Protein AF-0000000078604758 (afdb_homodimer)

Structure (mmCIF, N/CA/C/O backbone):
data_AF-0000000078604758-model_v1
#
loop_
_entity.id
_entity.type
_entity.pdbx_description
1 polymer 'Uncharacterized protein'
#
loop_
_atom_site.group_PDB
_atom_site.id
_atom_site.type_symbol
_atom_site.label_atom_id
_atom_site.label_alt_id
_atom_site.label_comp_id
_atom_site.label_asym_id
_atom_site.label_entity_id
_atom_site.label_seq_id
_atom_site.pdbx_PDB_ins_code
_atom_site.Cartn_x
_atom_site.Cartn_y
_atom_site.Cartn_z
_atom_site.occupancy
_atom_site.B_iso_or_equiv
_atom_site.auth_seq_id
_atom_site.auth_comp_id
_atom_site.auth_asym_id
_atom_site.auth_atom_id
_atom_site.pdbx_PDB_model_num
ATOM 1 N N . MET A 1 1 ? -21.719 -60.531 -68.812 1 20.62 1 MET A N 1
ATOM 2 C CA . MET A 1 1 ? -20.531 -60.344 -69.625 1 20.62 1 MET A CA 1
ATOM 3 C C . MET A 1 1 ? -19.812 -59.031 -69.188 1 20.62 1 MET A C 1
ATOM 5 O O . MET A 1 1 ? -18.688 -58.812 -69.625 1 20.62 1 MET A O 1
ATOM 9 N N . LEU A 1 2 ? -20.656 -58.031 -68.812 1 19.52 2 LEU A N 1
ATOM 10 C CA . LEU A 1 2 ? -20.312 -56.688 -69.188 1 19.52 2 LEU A CA 1
ATOM 11 C C . LEU A 1 2 ? -19.047 -56.219 -68.5 1 19.52 2 LEU A C 1
ATOM 13 O O . LEU A 1 2 ? -18.734 -56.719 -67.375 1 19.52 2 LEU A O 1
ATOM 17 N N . ASN A 1 3 ? -18.531 -54.969 -68.875 1 20.38 3 ASN A N 1
ATOM 18 C CA . ASN A 1 3 ? -17.281 -54.312 -69.188 1 20.38 3 ASN A CA 1
ATOM 19 C C . ASN A 1 3 ? -16.578 -53.75 -67.938 1 20.38 3 ASN A C 1
ATOM 21 O O . ASN A 1 3 ? -17.219 -53.469 -66.938 1 20.38 3 ASN A O 1
ATOM 25 N N . THR A 1 4 ? -15.195 -53.375 -68 1 22.02 4 THR A N 1
ATOM 26 C CA . THR A 1 4 ? -13.812 -53.375 -67.5 1 22.02 4 THR A CA 1
ATOM 27 C C . THR A 1 4 ? -13.5 -52.031 -66.812 1 22.02 4 THR A C 1
ATOM 29 O O . THR A 1 4 ? -12.562 -51.969 -66 1 22.02 4 THR A O 1
ATOM 32 N N . GLY A 1 5 ? -14.148 -50.844 -67.25 1 21.73 5 GLY A N 1
ATOM 33 C CA . GLY A 1 5 ? -13.211 -49.781 -67.5 1 21.73 5 GLY A CA 1
ATOM 34 C C . GLY A 1 5 ? -12.586 -49.188 -66.25 1 21.73 5 GLY A C 1
ATOM 35 O O . GLY A 1 5 ? -13.25 -49.094 -65.188 1 21.73 5 GLY A O 1
ATOM 36 N N . GLN A 1 6 ? -11.211 -48.969 -66.125 1 22.72 6 GLN A N 1
ATOM 37 C CA . GLN A 1 6 ? -10.047 -48.75 -65.25 1 22.72 6 GLN A CA 1
ATOM 38 C C . GLN A 1 6 ? -9.961 -47.281 -64.812 1 22.72 6 GLN A C 1
ATOM 40 O O . GLN A 1 6 ? -9.164 -46.531 -65.375 1 22.72 6 GLN A O 1
ATOM 45 N N . PHE A 1 7 ? -11.047 -46.438 -64.688 1 22.03 7 PHE A N 1
ATOM 46 C CA . PHE A 1 7 ? -10.797 -45 -64.812 1 22.03 7 PHE A CA 1
ATOM 47 C C . PHE A 1 7 ? -9.828 -44.562 -63.688 1 22.03 7 PHE A C 1
ATOM 49 O O . PHE A 1 7 ? -10.062 -44.812 -62.5 1 22.03 7 PHE A O 1
ATOM 56 N N . ALA A 1 8 ? -8.539 -44.25 -64.062 1 23.44 8 ALA A N 1
ATOM 57 C CA . ALA A 1 8 ? -7.27 -43.844 -63.438 1 23.44 8 ALA A CA 1
ATOM 58 C C . ALA A 1 8 ? -7.387 -42.5 -62.75 1 23.44 8 ALA A C 1
ATOM 60 O O . ALA A 1 8 ? -7.746 -41.5 -63.375 1 23.44 8 ALA A O 1
ATOM 61 N N . PRO A 1 9 ? -7.828 -42.438 -61.5 1 22.84 9 PRO A N 1
ATOM 62 C CA . PRO A 1 9 ? -8.148 -41.156 -60.844 1 22.84 9 PRO A CA 1
ATOM 63 C C . PRO A 1 9 ? -6.996 -40.156 -60.906 1 22.84 9 PRO A C 1
ATOM 65 O O . PRO A 1 9 ? -5.836 -40.531 -60.719 1 22.84 9 PRO A O 1
ATOM 68 N N . SER A 1 10 ? -7.078 -39.156 -61.75 1 20.41 10 SER A N 1
ATOM 69 C CA . SER A 1 10 ? -6.211 -38.062 -62.188 1 20.41 10 SER A CA 1
ATOM 70 C C . SER A 1 10 ? -5.566 -37.375 -61 1 20.41 10 SER A C 1
ATOM 72 O O . SER A 1 10 ? -6.172 -37.281 -59.906 1 20.41 10 SER A O 1
ATOM 74 N N . ASP A 1 11 ? -4.25 -36.844 -61.031 1 20.56 11 ASP A N 1
ATOM 75 C CA . ASP A 1 11 ? -2.975 -36.438 -60.469 1 20.56 11 ASP A CA 1
ATOM 76 C C . ASP A 1 11 ? -3.096 -35.062 -59.781 1 20.56 11 ASP A C 1
ATOM 78 O O . ASP A 1 11 ? -2.396 -34.781 -58.812 1 20.56 11 ASP A O 1
ATOM 82 N N . SER A 1 12 ? -3.691 -34.031 -60.438 1 20.44 12 SER A N 1
ATOM 83 C CA . SER A 1 12 ? -2.865 -32.844 -60.688 1 20.44 12 SER A CA 1
ATOM 84 C C . SER A 1 12 ? -2.6 -32.062 -59.406 1 20.44 12 SER A C 1
ATOM 86 O O . SER A 1 12 ? -1.447 -31.781 -59.094 1 20.44 12 SER A O 1
ATOM 88 N N . ILE A 1 13 ? -3.314 -30.781 -59.094 1 21.17 13 ILE A N 1
ATOM 89 C CA . ILE A 1 13 ? -2.832 -29.406 -59.094 1 21.17 13 ILE A CA 1
ATOM 90 C C . ILE A 1 13 ? -2.41 -29.016 -57.688 1 21.17 13 ILE A C 1
ATOM 92 O O . ILE A 1 13 ? -3.223 -29.047 -56.75 1 21.17 13 ILE A O 1
ATOM 96 N N . HIS A 1 14 ? -1.174 -29.094 -57.188 1 21.27 14 HIS A N 1
ATOM 97 C CA . HIS A 1 14 ? -0.396 -28.734 -56.031 1 21.27 14 HIS A CA 1
ATOM 98 C C . HIS A 1 14 ? -0.457 -27.234 -55.75 1 21.27 14 HIS A C 1
ATOM 100 O O . HIS A 1 14 ? 0.362 -26.703 -55.031 1 21.27 14 HIS A O 1
ATOM 106 N N . SER A 1 15 ? -1.381 -26.438 -56.219 1 21.98 15 SER A N 1
ATOM 107 C CA . SER A 1 15 ? -1.036 -25.016 -56.156 1 21.98 15 SER A CA 1
ATOM 108 C C . SER A 1 15 ? -0.683 -24.594 -54.75 1 21.98 15 SER A C 1
ATOM 110 O O . SER A 1 15 ? -1.442 -24.859 -53.812 1 21.98 15 SER A O 1
ATOM 112 N N . ALA A 1 16 ? 0.628 -24.234 -54.438 1 22.5 16 ALA A N 1
ATOM 113 C CA . ALA A 1 16 ? 1.493 -23.734 -53.375 1 22.5 16 ALA A CA 1
ATOM 114 C C . ALA A 1 16 ? 0.979 -22.406 -52.844 1 22.5 16 ALA A C 1
ATOM 116 O O . ALA A 1 16 ? 1.161 -21.359 -53.469 1 22.5 16 ALA A O 1
ATOM 117 N N . LEU A 1 17 ? -0.179 -22.203 -52.406 1 20.8 17 LEU A N 1
ATOM 118 C CA . LEU A 1 17 ? -0.611 -20.906 -51.906 1 20.8 17 LEU A CA 1
ATOM 119 C C . LEU A 1 17 ? 0.345 -20.391 -50.812 1 20.8 17 LEU A C 1
ATOM 121 O O . LEU A 1 17 ? 0.498 -21.031 -49.781 1 20.8 17 LEU A O 1
ATOM 125 N N . ALA A 1 18 ? 1.47 -19.672 -51.188 1 22.53 18 ALA A N 1
ATOM 126 C CA . ALA A 1 18 ? 2.469 -18.891 -50.469 1 22.53 18 ALA A CA 1
ATOM 127 C C . ALA A 1 18 ? 1.807 -17.906 -49.5 1 22.53 18 ALA A C 1
ATOM 129 O O . ALA A 1 18 ? 1.22 -16.906 -49.938 1 22.53 18 ALA A O 1
ATOM 130 N N . ASN A 1 19 ? 1.051 -18.297 -48.594 1 21.8 19 ASN A N 1
ATOM 131 C CA . ASN A 1 19 ? 0.412 -17.406 -47.625 1 21.8 19 ASN A CA 1
ATOM 132 C C . ASN A 1 19 ? 1.424 -16.469 -46.969 1 21.8 19 ASN A C 1
ATOM 134 O O . ASN A 1 19 ? 2.4 -16.922 -46.375 1 21.8 19 ASN A O 1
ATOM 138 N N . ASP A 1 20 ? 1.627 -15.281 -47.5 1 22.91 20 ASP A N 1
ATOM 139 C CA . ASP A 1 20 ? 2.357 -14.102 -47.062 1 22.91 20 ASP A CA 1
ATOM 140 C C . ASP A 1 20 ? 2.037 -13.773 -45.625 1 22.91 20 ASP A C 1
ATOM 142 O O . ASP A 1 20 ? 0.9 -13.43 -45.281 1 22.91 20 ASP A O 1
ATOM 146 N N . GLU A 1 21 ? 2.484 -14.531 -44.75 1 26.08 21 GLU A N 1
ATOM 147 C CA . GLU A 1 21 ? 2.426 -14.258 -43.312 1 26.08 21 GLU A CA 1
ATOM 148 C C . GLU A 1 21 ? 2.91 -12.844 -43 1 26.08 21 GLU A C 1
ATOM 150 O O . GLU A 1 21 ? 4.066 -12.508 -43.281 1 26.08 21 GLU A O 1
ATOM 155 N N . LEU A 1 22 ? 2.115 -11.82 -43.25 1 23.27 22 LEU A N 1
ATOM 156 C CA . LEU A 1 22 ? 2.367 -10.469 -42.75 1 23.27 22 LEU A CA 1
ATOM 157 C C . LEU A 1 22 ? 2.818 -10.5 -41.312 1 23.27 22 LEU A C 1
ATOM 159 O O . LEU A 1 22 ? 2.045 -10.875 -40.406 1 23.27 22 LEU A O 1
ATOM 163 N N . ALA A 1 23 ? 3.977 -10.836 -40.969 1 24.97 23 ALA A N 1
ATOM 164 C CA . ALA A 1 23 ? 4.727 -10.531 -39.75 1 24.97 23 ALA A CA 1
ATOM 165 C C . ALA A 1 23 ? 4.531 -9.078 -39.312 1 24.97 23 ALA A C 1
ATOM 167 O O . ALA A 1 23 ? 5.133 -8.172 -39.906 1 24.97 23 ALA A O 1
ATOM 168 N N . ALA A 1 24 ? 3.35 -8.531 -39.062 1 26.69 24 ALA A N 1
ATOM 169 C CA . ALA A 1 24 ? 3.215 -7.191 -38.5 1 26.69 24 ALA A CA 1
ATOM 170 C C . ALA A 1 24 ? 4.301 -6.918 -37.469 1 26.69 24 ALA A C 1
ATOM 172 O O . ALA A 1 24 ? 4.5 -7.707 -36.531 1 26.69 24 ALA A O 1
ATOM 173 N N . ASP A 1 25 ? 5.355 -6.258 -37.719 1 27.08 25 ASP A N 1
ATOM 174 C CA . ASP A 1 25 ? 6.336 -5.508 -36.938 1 27.08 25 ASP A CA 1
ATOM 175 C C . ASP A 1 25 ? 5.676 -4.809 -35.75 1 27.08 25 ASP A C 1
ATOM 177 O O . ASP A 1 25 ? 5.082 -3.736 -35.906 1 27.08 25 ASP A O 1
ATOM 181 N N . ALA A 1 26 ? 4.844 -5.355 -35.031 1 29.44 26 ALA A N 1
ATOM 182 C CA . ALA A 1 26 ? 4.375 -4.715 -33.812 1 29.44 26 ALA A CA 1
ATOM 183 C C . ALA A 1 26 ? 5.523 -4.016 -33.094 1 29.44 26 ALA A C 1
ATOM 185 O O . ALA A 1 26 ? 6.547 -4.637 -32.781 1 29.44 26 ALA A O 1
ATOM 186 N N . ASP A 1 27 ? 5.668 -2.713 -33.312 1 30.7 27 ASP A N 1
ATOM 187 C CA . ASP A 1 27 ? 6.578 -1.673 -32.844 1 30.7 27 ASP A CA 1
ATOM 188 C C . ASP A 1 27 ? 6.895 -1.852 -31.344 1 30.7 27 ASP A C 1
ATOM 190 O O . ASP A 1 27 ? 6.055 -1.578 -30.484 1 30.7 27 ASP A O 1
ATOM 194 N N . LEU A 1 28 ? 7.648 -2.797 -30.953 1 32.62 28 LEU A N 1
ATOM 195 C CA . LEU A 1 28 ? 8.422 -2.945 -29.734 1 32.62 28 LEU A CA 1
ATOM 196 C C . LEU A 1 28 ? 9.008 -1.605 -29.281 1 32.62 28 LEU A C 1
ATOM 198 O O . LEU A 1 28 ? 9.797 -1.549 -28.344 1 32.62 28 LEU A O 1
ATOM 202 N N . SER A 1 29 ? 8.758 -0.533 -30.109 1 37.81 29 SER A N 1
ATOM 203 C CA . SER A 1 29 ? 9.281 0.786 -29.766 1 37.81 29 SER A CA 1
ATOM 204 C C . SER A 1 29 ? 8.719 1.289 -28.453 1 37.81 29 SER A C 1
ATOM 206 O O . SER A 1 29 ? 9.414 1.946 -27.672 1 37.81 29 SER A O 1
ATOM 208 N N . GLY A 1 30 ? 7.539 0.944 -28.188 1 35.91 30 GLY A N 1
ATOM 209 C CA . GLY A 1 30 ? 6.926 1.402 -26.953 1 35.91 30 GLY A CA 1
ATOM 210 C C . GLY A 1 30 ? 7.496 0.734 -25.719 1 35.91 30 GLY A C 1
ATOM 211 O O . GLY A 1 30 ? 7.484 1.313 -24.625 1 35.91 30 GLY A O 1
ATOM 212 N N . VAL A 1 31 ? 7.926 -0.481 -25.875 1 39.44 31 VAL A N 1
ATOM 213 C CA . VAL A 1 31 ? 8.586 -1.19 -24.781 1 39.44 31 VAL A CA 1
ATOM 214 C C . VAL A 1 31 ? 9.984 -0.609 -24.562 1 39.44 31 VAL A C 1
ATOM 216 O O . VAL A 1 31 ? 10.414 -0.425 -23.422 1 39.44 31 VAL A O 1
ATOM 219 N N . LEU A 1 32 ? 10.68 -0.276 -25.641 1 41.41 32 LEU A N 1
ATOM 220 C CA . LEU A 1 32 ? 12.023 0.292 -25.531 1 41.41 32 LEU A CA 1
ATOM 221 C C . LEU A 1 32 ? 11.984 1.666 -24.875 1 41.41 32 LEU A C 1
ATOM 223 O O . LEU A 1 32 ? 12.836 1.985 -24.047 1 41.41 32 LEU A O 1
ATOM 227 N N . ASP A 1 33 ? 10.984 2.396 -25.234 1 47.03 33 ASP A N 1
ATOM 228 C CA . ASP A 1 33 ? 10.891 3.734 -24.656 1 47.03 33 ASP A CA 1
ATOM 229 C C . ASP A 1 33 ? 10.523 3.67 -23.172 1 47.03 33 ASP A C 1
ATOM 231 O O . ASP A 1 33 ? 11.031 4.457 -22.375 1 47.03 33 ASP A O 1
ATOM 235 N N . PHE A 1 34 ? 9.852 2.68 -22.781 1 43.53 34 PHE A N 1
ATOM 236 C CA . PHE A 1 34 ? 9.484 2.494 -21.375 1 43.53 34 PHE A CA 1
ATOM 237 C C . PHE A 1 34 ? 10.688 2.039 -20.562 1 43.53 34 PHE A C 1
ATOM 239 O O . PHE A 1 34 ? 10.922 2.539 -19.453 1 43.53 34 PHE A O 1
ATOM 246 N N . THR A 1 35 ? 11.508 1.082 -21.062 1 43.97 35 THR A N 1
ATOM 247 C CA . THR A 1 35 ? 12.742 0.674 -20.406 1 43.97 35 THR A CA 1
ATOM 248 C C . THR A 1 35 ? 13.719 1.846 -20.297 1 43.97 35 THR A C 1
ATOM 250 O O . THR A 1 35 ? 14.375 2.027 -19.266 1 43.97 35 THR A O 1
ATOM 253 N N . ALA A 1 36 ? 13.781 2.619 -21.359 1 44.16 36 ALA A N 1
ATOM 254 C CA . ALA A 1 36 ? 14.672 3.773 -21.328 1 44.16 36 ALA A CA 1
ATOM 255 C C . ALA A 1 36 ? 14.211 4.805 -20.297 1 44.16 36 ALA A C 1
ATOM 257 O O . ALA A 1 36 ? 15.023 5.344 -19.547 1 44.16 36 ALA A O 1
ATOM 258 N N . ALA A 1 37 ? 12.992 5.035 -20.25 1 44.09 37 ALA A N 1
ATOM 259 C CA . ALA A 1 37 ? 12.461 5.965 -19.266 1 44.09 37 ALA A CA 1
ATOM 260 C C . ALA A 1 37 ? 12.633 5.418 -17.844 1 44.09 37 ALA A C 1
ATOM 262 O O . ALA A 1 37 ? 12.969 6.16 -16.922 1 44.09 37 ALA A O 1
ATOM 263 N N . LEU A 1 38 ? 12.492 4.18 -17.656 1 46.25 38 LEU A N 1
ATOM 264 C CA . LEU A 1 38 ? 12.797 3.533 -16.391 1 46.25 38 LEU A CA 1
ATOM 265 C C . LEU A 1 38 ? 14.297 3.611 -16.094 1 46.25 38 LEU A C 1
ATOM 267 O O . LEU A 1 38 ? 14.688 3.871 -14.953 1 46.25 38 LEU A O 1
ATOM 271 N N . ASN A 1 39 ? 15.047 3.312 -17.125 1 46.25 39 ASN A N 1
ATOM 272 C CA . ASN A 1 39 ? 16.5 3.453 -16.969 1 46.25 39 ASN A CA 1
ATOM 273 C C . ASN A 1 39 ? 16.891 4.898 -16.688 1 46.25 39 ASN A C 1
ATOM 275 O O . ASN A 1 39 ? 17.797 5.148 -15.898 1 46.25 39 ASN A O 1
ATOM 279 N N . ASP A 1 40 ? 16.266 5.797 -17.328 1 45.41 40 ASP A N 1
ATOM 280 C CA . ASP A 1 40 ? 16.547 7.195 -17.031 1 45.41 40 ASP A CA 1
ATOM 281 C C . ASP A 1 40 ? 16.125 7.543 -15.602 1 45.41 40 ASP A C 1
ATOM 283 O O . ASP A 1 40 ? 16.828 8.289 -14.914 1 45.41 40 ASP A O 1
ATOM 287 N N . LEU A 1 41 ? 15.094 6.992 -15.102 1 41.47 41 LEU A N 1
ATOM 288 C CA . LEU A 1 41 ? 14.703 7.176 -13.711 1 41.47 41 LEU A CA 1
ATOM 289 C C . LEU A 1 41 ? 15.664 6.445 -12.773 1 41.47 41 LEU A C 1
ATOM 291 O O . LEU A 1 41 ? 16 6.953 -11.703 1 41.47 41 LEU A O 1
ATOM 295 N N . GLU A 1 42 ? 16.141 5.25 -13.164 1 43.19 42 GLU A N 1
ATOM 296 C CA . GLU A 1 42 ? 17.219 4.609 -12.406 1 43.19 42 GLU A CA 1
ATOM 297 C C . GLU A 1 42 ? 18.469 5.469 -12.406 1 43.19 42 GLU A C 1
ATOM 299 O O . GLU A 1 42 ? 19.188 5.535 -11.398 1 43.19 42 GLU A O 1
ATOM 304 N N . SER A 1 43 ? 18.828 5.98 -13.508 1 36.84 43 SER A N 1
ATOM 305 C CA . SER A 1 43 ? 20.016 6.824 -13.578 1 36.84 43 SER A CA 1
ATOM 306 C C . SER A 1 43 ? 19.844 8.102 -12.766 1 36.84 43 SER A C 1
ATOM 308 O O . SER A 1 43 ? 20.812 8.766 -12.414 1 36.84 43 SER A O 1
ATOM 310 N N . ALA A 1 44 ? 18.656 8.594 -12.703 1 35.38 44 ALA A N 1
ATOM 311 C CA . ALA A 1 44 ? 18.531 9.789 -11.867 1 35.38 44 ALA A CA 1
ATOM 312 C C . ALA A 1 44 ? 18.609 9.43 -10.391 1 35.38 44 ALA A C 1
ATOM 314 O O . ALA A 1 44 ? 18.25 10.242 -9.531 1 35.38 44 ALA A O 1
ATOM 315 N N . ARG A 1 45 ? 18.891 8.156 -10.102 1 34.81 45 ARG A N 1
ATOM 316 C CA . ARG A 1 45 ? 19.281 7.875 -8.727 1 34.81 45 ARG A CA 1
ATOM 317 C C . ARG A 1 45 ? 20.609 8.547 -8.383 1 34.81 45 ARG A C 1
ATOM 319 O O . ARG A 1 45 ? 21.641 8.234 -8.984 1 34.81 45 ARG A O 1
ATOM 326 N N . PHE A 1 46 ? 20.625 9.578 -7.742 1 30.36 46 PHE A N 1
ATOM 327 C CA . PHE A 1 46 ? 21.781 10.156 -7.07 1 30.36 46 PHE A CA 1
ATOM 328 C C . PHE A 1 46 ? 22.391 9.148 -6.102 1 30.36 46 PHE A C 1
ATOM 330 O O . PHE A 1 46 ? 21.734 8.688 -5.172 1 30.36 46 PHE A O 1
ATOM 337 N N . THR A 1 47 ? 23.234 8.281 -6.598 1 33.47 47 THR A N 1
ATOM 338 C CA . THR A 1 47 ? 24.094 7.496 -5.715 1 33.47 47 THR A CA 1
ATOM 339 C C . THR A 1 47 ? 24.875 8.398 -4.77 1 33.47 47 THR A C 1
ATOM 341 O O . THR A 1 47 ? 25.719 9.188 -5.207 1 33.47 47 THR A O 1
ATOM 344 N N . PHE A 1 48 ? 24.406 8.812 -3.633 1 35.06 48 PHE A N 1
ATOM 345 C CA . PHE A 1 48 ? 25.328 9.422 -2.682 1 35.06 48 PHE A CA 1
ATOM 346 C C . PHE A 1 48 ? 26.438 8.453 -2.301 1 35.06 48 PHE A C 1
ATOM 348 O O . PHE A 1 48 ? 26.219 7.242 -2.219 1 35.06 48 PHE A O 1
ATOM 355 N N . PRO A 1 49 ? 27.75 8.773 -2.125 1 34.72 49 PRO A N 1
ATOM 356 C CA . PRO A 1 49 ? 28.938 8.039 -1.718 1 34.72 49 PRO A CA 1
ATOM 357 C C . PRO A 1 49 ? 28.672 7.078 -0.56 1 34.72 49 PRO A C 1
ATOM 359 O O . PRO A 1 49 ? 27.547 7.02 -0.046 1 34.72 49 PRO A O 1
ATOM 362 N N . ASP A 1 50 ? 29.562 7.133 0.718 1 37.34 50 ASP A N 1
ATOM 363 C CA . ASP A 1 50 ? 29.734 6.258 1.874 1 37.34 50 ASP A CA 1
ATOM 364 C C . ASP A 1 50 ? 28.406 5.945 2.539 1 37.34 50 ASP A C 1
ATOM 366 O O . ASP A 1 50 ? 28.359 5.43 3.66 1 37.34 50 ASP A O 1
ATOM 370 N N . ASP A 1 51 ? 27.25 6.777 2.492 1 41.06 51 ASP A N 1
ATOM 371 C CA . ASP A 1 51 ? 26.109 7.422 3.158 1 41.06 51 ASP A CA 1
ATOM 372 C C . ASP A 1 51 ? 24.969 6.441 3.359 1 41.06 51 ASP A C 1
ATOM 374 O O . ASP A 1 51 ? 24.688 5.617 2.486 1 41.06 51 ASP A O 1
ATOM 378 N N . HIS A 1 52 ? 24.469 6.023 4.625 1 47.62 52 HIS A N 1
ATOM 379 C CA . HIS A 1 52 ? 23.266 5.32 5.066 1 47.62 52 HIS A CA 1
ATOM 380 C C . HIS A 1 52 ? 22.109 5.551 4.105 1 47.62 52 HIS A C 1
ATOM 382 O O . HIS A 1 52 ? 21.375 6.535 4.234 1 47.62 52 HIS A O 1
ATOM 388 N N . THR A 1 53 ? 22.281 5.297 2.84 1 57.97 53 THR A N 1
ATOM 389 C CA . THR A 1 53 ? 21.359 5.496 1.725 1 57.97 53 THR A CA 1
ATOM 390 C C . THR A 1 53 ? 19.938 5.074 2.109 1 57.97 53 THR A C 1
ATOM 392 O O . THR A 1 53 ? 19.719 3.943 2.549 1 57.97 53 THR A O 1
ATOM 395 N N . LEU A 1 54 ? 19.281 6 2.643 1 76.19 54 LEU A N 1
ATOM 396 C CA . LEU A 1 54 ? 17.859 5.793 2.902 1 76.19 54 LEU A CA 1
ATOM 397 C C . LEU A 1 54 ? 17.172 5.137 1.708 1 76.19 54 LEU A C 1
ATOM 399 O O . LEU A 1 54 ? 17.328 5.59 0.572 1 76.19 54 LEU A O 1
ATOM 403 N N . ASP A 1 55 ? 16.875 3.789 1.909 1 83.94 55 ASP A N 1
ATOM 404 C CA . ASP A 1 55 ? 16.188 3.051 0.853 1 83.94 55 ASP A CA 1
ATOM 405 C C . ASP A 1 55 ? 14.68 3.094 1.047 1 83.94 55 ASP A C 1
ATOM 407 O O . ASP A 1 55 ? 14.195 3.26 2.17 1 83.94 55 ASP A O 1
ATOM 411 N N . VAL A 1 56 ? 14.047 3.17 -0.042 1 91.69 56 VAL A N 1
ATOM 412 C CA . VAL A 1 56 ? 12.594 3.051 -0.095 1 91.69 56 VAL A CA 1
ATOM 413 C C . VAL A 1 56 ? 12.211 1.737 -0.771 1 91.69 56 VAL A C 1
ATOM 415 O O . VAL A 1 56 ? 11.875 1.717 -1.958 1 91.69 56 VAL A O 1
ATOM 418 N N . PRO A 1 57 ? 12.117 0.744 0.023 1 91.12 57 PRO A N 1
ATOM 419 C CA . PRO A 1 57 ? 12 -0.599 -0.548 1 91.12 57 PRO A CA 1
ATOM 420 C C . PRO A 1 57 ? 10.742 -0.769 -1.4 1 91.12 57 PRO A C 1
ATOM 422 O O . PRO A 1 57 ? 10.766 -1.482 -2.406 1 91.12 57 PRO A O 1
ATOM 425 N N . ILE A 1 58 ? 9.68 -0.136 -1.063 1 94.12 58 ILE A N 1
ATOM 426 C CA . ILE A 1 58 ? 8.414 -0.359 -1.754 1 94.12 58 ILE A CA 1
ATOM 427 C C . ILE A 1 58 ? 8.5 0.184 -3.178 1 94.12 58 ILE A C 1
ATOM 429 O O . ILE A 1 58 ? 7.711 -0.195 -4.043 1 94.12 58 ILE A O 1
ATOM 433 N N . LEU A 1 59 ? 9.438 1.042 -3.461 1 93.81 59 LEU A N 1
ATOM 434 C CA . LEU A 1 59 ? 9.562 1.627 -4.789 1 93.81 59 LEU A CA 1
ATOM 435 C C . LEU A 1 59 ? 9.93 0.563 -5.82 1 93.81 59 LEU A C 1
ATOM 437 O O . LEU A 1 59 ? 9.289 0.46 -6.867 1 93.81 59 LEU A O 1
ATOM 441 N N . SER A 1 60 ? 10.914 -0.259 -5.52 1 94.62 60 SER A N 1
ATOM 442 C CA . SER A 1 60 ? 11.344 -1.309 -6.438 1 94.62 60 SER A CA 1
ATOM 443 C C . SER A 1 60 ? 10.25 -2.35 -6.637 1 94.62 60 SER A C 1
ATOM 445 O O . SER A 1 60 ? 10.102 -2.91 -7.723 1 94.62 60 SER A O 1
ATOM 447 N N . VAL A 1 61 ? 9.5 -2.574 -5.582 1 96.75 61 VAL A N 1
ATOM 448 C CA . VAL A 1 61 ? 8.398 -3.531 -5.66 1 96.75 61 VAL A CA 1
ATOM 449 C C . VAL A 1 61 ? 7.316 -2.998 -6.598 1 96.75 61 VAL A C 1
ATOM 451 O O . VAL A 1 61 ? 6.809 -3.729 -7.453 1 96.75 61 VAL A O 1
ATOM 454 N N . LEU A 1 62 ? 6.953 -1.758 -6.445 1 96.06 62 LEU A N 1
ATOM 455 C CA . LEU A 1 62 ? 5.93 -1.157 -7.293 1 96.06 62 LEU A CA 1
ATOM 456 C C . LEU A 1 62 ? 6.391 -1.097 -8.742 1 96.06 62 LEU A C 1
ATOM 458 O O . LEU A 1 62 ? 5.605 -1.334 -9.664 1 96.06 62 LEU A O 1
ATOM 462 N N . GLN A 1 63 ? 7.664 -0.853 -8.969 1 94.81 63 GLN A N 1
ATOM 463 C CA . GLN A 1 63 ? 8.227 -0.834 -10.312 1 94.81 63 GLN A CA 1
ATOM 464 C C . GLN A 1 63 ? 8.18 -2.223 -10.945 1 94.81 63 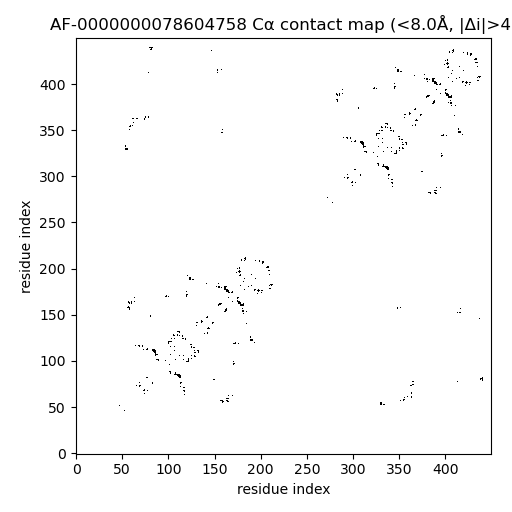GLN A C 1
ATOM 466 O O . GLN A 1 63 ? 7.703 -2.381 -12.07 1 94.81 63 GLN A O 1
ATOM 471 N N . ALA A 1 64 ? 8.641 -3.154 -10.195 1 95.81 64 ALA A N 1
ATOM 472 C CA . ALA A 1 64 ? 8.594 -4.531 -10.688 1 95.81 64 ALA A CA 1
ATOM 473 C C . ALA A 1 64 ? 7.16 -4.977 -10.938 1 95.81 64 ALA A C 1
ATOM 475 O O . ALA A 1 64 ? 6.863 -5.59 -11.969 1 95.81 64 ALA A O 1
ATOM 476 N N . GLY A 1 65 ? 6.305 -4.629 -9.984 1 96.62 65 GLY A N 1
ATOM 477 C CA . GLY A 1 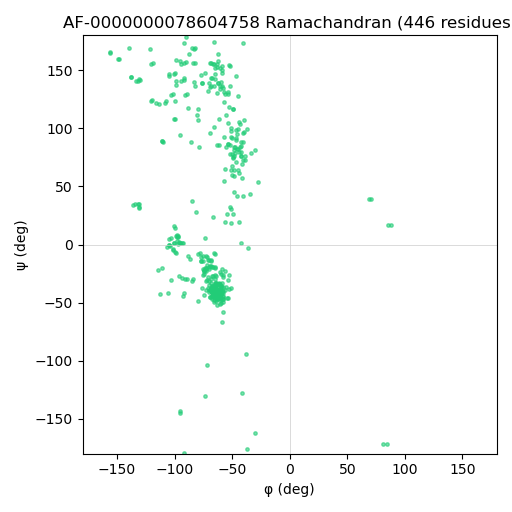65 ? 4.898 -4.977 -10.125 1 96.62 65 GLY A CA 1
ATOM 478 C C . GLY A 1 65 ? 4.258 -4.379 -11.367 1 96.62 65 GLY A C 1
ATOM 479 O O . GLY A 1 65 ? 3.48 -5.047 -12.047 1 96.62 65 GLY A O 1
ATOM 480 N N . SER A 1 66 ? 4.562 -3.178 -11.633 1 95.69 66 SER A N 1
ATOM 481 C CA . SER A 1 66 ? 3.996 -2.514 -12.797 1 95.69 66 SER A CA 1
ATOM 482 C C . SER A 1 66 ? 4.484 -3.16 -14.094 1 95.69 66 SER A C 1
ATOM 484 O O . SER A 1 66 ? 3.721 -3.299 -15.047 1 95.69 66 SER A O 1
ATOM 486 N N . GLN A 1 67 ? 5.723 -3.557 -14.133 1 93.81 67 GLN A N 1
ATOM 487 C CA . GLN A 1 67 ? 6.262 -4.238 -15.305 1 93.81 67 GLN A CA 1
ATOM 488 C C . GLN A 1 67 ? 5.617 -5.613 -15.484 1 93.81 67 GLN A C 1
ATOM 490 O O . GLN A 1 67 ? 5.266 -5.996 -16.594 1 93.81 67 GLN A O 1
ATOM 495 N N . LEU A 1 68 ? 5.461 -6.227 -14.398 1 95.25 68 LEU A N 1
ATOM 496 C CA . LEU A 1 68 ? 4.805 -7.531 -14.445 1 95.25 68 LEU A CA 1
ATOM 497 C C . LEU A 1 68 ? 3.346 -7.391 -14.859 1 95.25 68 LEU A C 1
ATOM 499 O O . LEU A 1 68 ? 2.85 -8.18 -15.664 1 95.25 68 LEU A O 1
ATOM 503 N N . ALA A 1 69 ? 2.693 -6.434 -14.336 1 96.38 69 ALA A N 1
ATOM 504 C CA . ALA A 1 69 ? 1.302 -6.195 -14.711 1 96.38 69 ALA A CA 1
ATOM 505 C C . ALA A 1 69 ? 1.172 -5.918 -16.203 1 96.38 69 ALA A C 1
ATOM 507 O O . ALA A 1 69 ? 0.21 -6.355 -16.844 1 96.38 69 ALA A O 1
ATOM 508 N N . SER A 1 70 ? 2.109 -5.23 -16.719 1 93.62 70 SER A N 1
ATOM 509 C CA . SER A 1 70 ? 2.133 -4.973 -18.156 1 93.62 70 SER A CA 1
ATOM 510 C C . SER A 1 70 ? 2.355 -6.254 -18.938 1 93.62 70 SER A C 1
ATOM 512 O O . SER A 1 70 ? 1.681 -6.5 -19.953 1 93.62 70 SER A O 1
ATOM 514 N N . LEU A 1 71 ? 3.25 -7.035 -18.453 1 90.94 71 LEU A N 1
ATOM 515 C CA . LEU A 1 71 ? 3.551 -8.305 -19.109 1 90.94 71 LEU A CA 1
ATOM 516 C C . LEU A 1 71 ? 2.312 -9.195 -19.172 1 90.94 71 LEU A C 1
ATOM 518 O O . LEU A 1 71 ? 2.066 -9.867 -20.172 1 90.94 71 LEU A O 1
ATOM 522 N N . PHE A 1 72 ? 1.524 -9.109 -18.141 1 93.44 72 PHE A N 1
ATOM 523 C CA . PHE A 1 72 ? 0.383 -10.016 -18.047 1 93.44 72 PHE A CA 1
ATOM 524 C C . PHE A 1 72 ? -0.902 -9.312 -18.469 1 93.44 72 PHE A C 1
ATOM 526 O O . PHE A 1 72 ? -1.987 -9.891 -18.375 1 93.44 72 PHE A O 1
ATOM 533 N N . GLY A 1 73 ? -0.844 -8.18 -18.828 1 93.25 73 GLY A N 1
ATOM 534 C CA . GLY A 1 73 ? -1.983 -7.445 -19.359 1 93.25 73 GLY A CA 1
ATOM 535 C C . GLY A 1 73 ? -3.025 -7.125 -18.297 1 93.25 73 GLY A C 1
ATOM 536 O O . GLY A 1 73 ? -4.227 -7.266 -18.547 1 93.25 73 GLY A O 1
ATOM 537 N N . CYS A 1 74 ? -2.574 -6.781 -17.109 1 96.5 74 CYS A N 1
ATOM 538 C CA . CYS A 1 74 ? -3.543 -6.504 -16.062 1 96.5 74 CYS A CA 1
ATOM 539 C C . CYS A 1 74 ? -3.23 -5.184 -15.367 1 96.5 74 CYS A C 1
ATOM 541 O O . CYS A 1 74 ? -3.492 -5.027 -14.172 1 96.5 74 CYS A O 1
ATOM 543 N N . GLU A 1 75 ? -2.67 -4.219 -16.016 1 95.88 75 GLU A N 1
ATOM 544 C CA . GLU A 1 75 ? -2.225 -2.938 -15.477 1 95.88 75 GLU A CA 1
ATOM 545 C C . GLU A 1 75 ? -3.381 -2.178 -14.836 1 95.88 75 GLU A C 1
ATOM 547 O O . GLU A 1 75 ? -3.191 -1.467 -13.844 1 95.88 75 GLU A O 1
ATOM 552 N N . ASP A 1 76 ? -4.59 -2.344 -15.383 1 95.75 76 ASP A N 1
ATOM 553 C CA . ASP A 1 76 ? -5.754 -1.632 -14.859 1 95.75 76 ASP A CA 1
ATOM 554 C C . ASP A 1 76 ? -6.492 -2.475 -13.82 1 95.75 76 ASP A C 1
ATOM 556 O O . ASP A 1 76 ? -6.758 -2.006 -12.711 1 95.75 76 ASP A O 1
ATOM 560 N N . THR A 1 77 ? -6.672 -3.707 -14.117 1 96.62 77 THR A N 1
ATOM 561 C CA . THR A 1 77 ? -7.551 -4.562 -13.328 1 96.62 77 THR A CA 1
ATOM 562 C C . THR A 1 77 ? -6.895 -4.949 -12.008 1 96.62 77 THR A C 1
ATOM 564 O O . THR A 1 77 ? -7.578 -5.312 -11.047 1 96.62 77 THR A O 1
ATOM 567 N N . ILE A 1 78 ? -5.574 -4.852 -11.945 1 96.94 78 ILE A N 1
ATOM 568 C CA . ILE A 1 78 ? -4.875 -5.234 -10.727 1 96.94 78 ILE A CA 1
ATOM 569 C C . ILE A 1 78 ? -5.273 -4.301 -9.586 1 96.94 78 ILE A C 1
ATOM 571 O O . ILE A 1 78 ? -5.168 -4.664 -8.414 1 96.94 78 ILE A O 1
ATOM 575 N N . TRP A 1 79 ? -5.805 -3.133 -9.891 1 94.44 79 TRP A N 1
ATOM 576 C CA . TRP A 1 79 ? -6.133 -2.123 -8.891 1 94.44 79 TRP A CA 1
ATOM 577 C C . TRP A 1 79 ? -7.609 -2.189 -8.508 1 94.44 79 TRP A C 1
ATOM 579 O O . TRP A 1 79 ? -8.078 -1.407 -7.68 1 94.44 79 TRP A O 1
ATOM 589 N N . ASP A 1 80 ? -8.328 -3.074 -9.07 1 94.44 80 ASP A N 1
ATOM 590 C CA . ASP A 1 80 ? -9.711 -3.379 -8.719 1 94.44 80 ASP A CA 1
ATOM 591 C C . ASP A 1 80 ? -9.789 -4.621 -7.832 1 94.44 80 ASP A C 1
ATOM 593 O O . ASP A 1 80 ? -9.609 -5.742 -8.312 1 94.44 80 ASP A O 1
ATOM 597 N N . PRO A 1 81 ? -10.094 -4.414 -6.559 1 93.44 81 PRO A N 1
ATOM 598 C CA . PRO A 1 81 ? -10.07 -5.551 -5.637 1 93.44 81 PRO A CA 1
ATOM 599 C C . PRO A 1 81 ? -11.125 -6.605 -5.969 1 93.44 81 PRO A C 1
ATOM 601 O O . PRO A 1 81 ? -11.094 -7.711 -5.422 1 93.44 81 PRO A O 1
ATOM 604 N N . THR A 1 82 ? -12.031 -6.363 -6.883 1 93.88 82 THR A N 1
ATOM 605 C CA . THR A 1 82 ? -13.102 -7.305 -7.211 1 93.88 82 THR A CA 1
ATOM 606 C C . THR A 1 82 ? -12.82 -7.996 -8.539 1 93.88 82 THR A C 1
ATOM 608 O O . THR A 1 82 ? -13.594 -8.852 -8.977 1 93.88 82 THR A O 1
ATOM 611 N N . ALA A 1 83 ? -11.734 -7.68 -9.188 1 96.5 83 ALA A N 1
ATOM 612 C CA . ALA A 1 83 ? -11.43 -8.227 -10.508 1 96.5 83 ALA A CA 1
ATOM 613 C C . ALA A 1 83 ? -11.086 -9.711 -10.422 1 96.5 83 ALA A C 1
ATOM 615 O O . ALA A 1 83 ? -10.406 -10.148 -9.484 1 96.5 83 ALA A O 1
ATOM 616 N N . LEU A 1 84 ? -11.578 -10.484 -11.375 1 97.44 84 LEU A N 1
ATOM 617 C CA . LEU A 1 84 ? -11.227 -11.883 -11.555 1 97.44 84 LEU A CA 1
ATOM 618 C C . LEU A 1 84 ? -10.852 -12.18 -13 1 97.44 84 LEU A C 1
ATOM 620 O O . LEU A 1 84 ? -11.422 -11.586 -13.922 1 97.44 84 LEU A O 1
ATOM 624 N N . ARG A 1 85 ? -9.859 -13.047 -13.156 1 97.44 85 ARG A N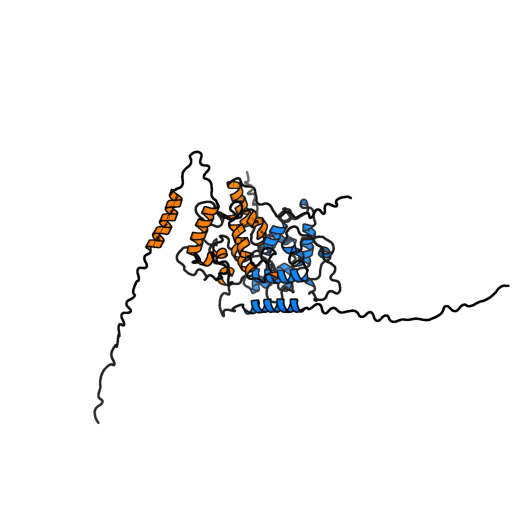 1
ATOM 625 C CA . ARG A 1 85 ? -9.453 -13.438 -14.5 1 97.44 85 ARG A CA 1
ATOM 626 C C . ARG A 1 85 ? -8.773 -14.797 -14.492 1 97.44 85 ARG A C 1
ATOM 628 O O . ARG A 1 85 ? -8.445 -15.328 -13.43 1 97.44 85 ARG A O 1
ATOM 635 N N . THR A 1 86 ? -8.633 -15.391 -15.664 1 97.12 86 THR A N 1
ATOM 636 C CA . THR A 1 86 ? -7.75 -16.531 -15.914 1 97.12 86 THR A CA 1
ATOM 637 C C . THR A 1 86 ? -6.688 -16.172 -16.953 1 97.12 86 THR A C 1
ATOM 639 O O . THR A 1 86 ? -6.812 -15.164 -17.656 1 97.12 86 THR A O 1
ATOM 642 N N . LEU A 1 87 ? -5.629 -16.922 -16.859 1 94.88 87 LEU A N 1
ATOM 643 C CA . LEU A 1 87 ? -4.574 -16.734 -17.844 1 94.88 87 LEU A CA 1
ATOM 644 C C . LEU A 1 87 ? -4.637 -17.797 -18.938 1 94.88 87 LEU A C 1
ATOM 646 O O . LEU A 1 87 ? -5.102 -18.922 -18.688 1 94.88 87 LEU A O 1
ATOM 650 N N . SER A 1 88 ? -4.262 -17.406 -20.125 1 88.75 88 SER A N 1
ATOM 651 C CA . SER A 1 88 ? -4.078 -18.375 -21.188 1 88.75 88 SER A CA 1
ATOM 652 C C . SER A 1 88 ? -2.701 -19.031 -21.109 1 88.75 88 SER A C 1
ATOM 654 O O . SER A 1 88 ? -1.728 -18.391 -20.703 1 88.75 88 SER A O 1
ATOM 656 N N . PRO A 1 89 ? -2.742 -20.391 -21.391 1 75.81 89 PRO A N 1
ATOM 657 C CA . PRO A 1 89 ? -1.415 -21.016 -21.422 1 75.81 89 PRO A CA 1
ATOM 658 C C . PRO A 1 89 ? -0.443 -20.281 -22.344 1 75.81 89 PRO A C 1
ATOM 660 O O . PRO A 1 89 ? -0.862 -19.688 -23.344 1 75.81 89 PRO A O 1
ATOM 663 N N . ILE A 1 90 ? 0.577 -19.812 -21.688 1 61.75 90 ILE A N 1
ATOM 664 C CA . ILE A 1 90 ? 1.536 -19.062 -22.5 1 61.75 90 ILE A CA 1
ATOM 665 C C . ILE A 1 90 ? 1.745 -19.781 -23.828 1 61.75 90 ILE A C 1
ATOM 667 O O . ILE A 1 90 ? 2.164 -20.938 -23.859 1 61.75 90 ILE A O 1
ATOM 671 N N . SER A 1 91 ? 0.844 -19.828 -24.688 1 55.59 91 SER A N 1
ATOM 672 C CA . SER A 1 91 ? 1.277 -20.25 -26.016 1 55.59 91 SER A CA 1
ATOM 673 C C . SER A 1 91 ? 2.656 -19.703 -26.344 1 55.59 91 SER A C 1
ATOM 675 O O . SER A 1 91 ? 3.164 -18.812 -25.656 1 55.59 91 SER A O 1
ATOM 677 N N . SER A 1 92 ? 3.238 -19.922 -27.609 1 48.94 92 SER A N 1
ATOM 678 C CA . SER A 1 92 ? 4.488 -19.438 -28.188 1 48.94 92 SER A CA 1
ATOM 679 C C . SER A 1 92 ? 4.699 -17.953 -27.891 1 48.94 92 SER A C 1
ATOM 681 O O . SER A 1 92 ? 4.684 -17.125 -28.797 1 48.94 92 SER A O 1
ATOM 683 N N . SER A 1 93 ? 4.074 -17.453 -26.969 1 47.88 93 SER A N 1
ATOM 684 C CA . SER A 1 93 ? 4.152 -16 -26.922 1 47.88 93 SER A CA 1
ATOM 685 C C . SER A 1 93 ? 5.582 -15.523 -26.688 1 47.88 93 SER A C 1
ATOM 687 O O . SER A 1 93 ? 6.414 -16.281 -26.172 1 47.88 93 SER A O 1
ATOM 689 N N . ALA A 1 94 ? 5.949 -14.25 -27.188 1 52.41 94 ALA A N 1
ATOM 690 C CA . ALA A 1 94 ? 7.152 -13.5 -27.547 1 52.41 94 ALA A CA 1
ATOM 691 C C . ALA A 1 94 ? 8.102 -13.375 -26.359 1 52.41 94 ALA A C 1
ATOM 693 O O . ALA A 1 94 ? 9.32 -13.508 -26.516 1 52.41 94 ALA A O 1
ATOM 694 N N . MET A 1 95 ? 7.727 -12.617 -25.234 1 56.09 95 MET A N 1
ATOM 695 C CA . MET A 1 95 ? 8.859 -12.32 -24.375 1 56.09 95 MET A CA 1
ATOM 696 C C . MET A 1 95 ? 9.195 -13.508 -23.484 1 56.09 95 MET A C 1
ATOM 698 O O . MET A 1 95 ? 8.305 -14.078 -22.844 1 56.09 95 MET A O 1
ATOM 702 N N . PRO A 1 96 ? 10.297 -14.102 -23.734 1 64.75 96 PRO A N 1
ATOM 703 C CA . PRO A 1 96 ? 10.734 -15.242 -22.938 1 64.75 96 PRO A CA 1
ATOM 704 C C . PRO A 1 96 ? 10.594 -15 -21.438 1 64.75 96 PRO A C 1
ATOM 706 O O . PRO A 1 96 ? 11.219 -14.078 -20.906 1 64.75 96 PRO A O 1
ATOM 709 N N . LEU A 1 97 ? 9.516 -15.508 -20.891 1 76.5 97 LEU A N 1
ATOM 710 C CA . LEU A 1 97 ? 9.367 -15.492 -19.438 1 76.5 97 LEU A CA 1
ATOM 711 C C . LEU A 1 97 ? 10.367 -16.438 -18.781 1 76.5 97 LEU A C 1
ATOM 713 O O . LEU A 1 97 ? 10.719 -17.484 -19.359 1 76.5 97 LEU A O 1
ATOM 717 N N . THR A 1 98 ? 10.922 -15.922 -17.75 1 89.06 98 THR A N 1
ATOM 718 C CA . THR A 1 98 ? 11.633 -16.875 -16.906 1 89.06 98 THR A CA 1
ATOM 719 C C . THR A 1 98 ? 10.695 -17.969 -16.391 1 89.06 98 THR A C 1
ATOM 721 O O . THR A 1 98 ? 9.484 -17.75 -16.297 1 89.06 98 THR A O 1
ATOM 724 N N . SER A 1 99 ? 11.188 -19.125 -16.094 1 91.62 99 SER A N 1
ATOM 725 C CA . SER A 1 99 ? 10.383 -20.297 -15.766 1 91.62 99 SER A CA 1
ATOM 726 C C . SER A 1 99 ? 9.453 -20 -14.594 1 91.62 99 SER A C 1
ATOM 728 O O . SER A 1 99 ? 8.32 -20.484 -14.562 1 91.62 99 SER A O 1
ATOM 730 N N . ASN A 1 100 ? 9.891 -19.281 -13.617 1 95.12 100 ASN A N 1
ATOM 731 C CA . ASN A 1 100 ? 9.086 -19.016 -12.438 1 95.12 100 ASN A CA 1
ATOM 732 C C . ASN A 1 100 ? 7.895 -18.109 -12.766 1 95.12 100 ASN A C 1
ATOM 734 O O . ASN A 1 100 ? 6.949 -18.016 -11.977 1 95.12 100 ASN A O 1
ATOM 738 N N . LEU A 1 101 ? 7.867 -17.484 -13.914 1 94.38 101 LEU A N 1
ATOM 739 C CA . LEU A 1 101 ? 6.797 -16.562 -14.258 1 94.38 101 LEU A CA 1
ATOM 740 C C . LEU A 1 101 ? 5.789 -17.219 -15.188 1 94.38 101 LEU A C 1
ATOM 742 O O . LEU A 1 101 ? 4.762 -16.609 -15.523 1 94.38 101 LEU A O 1
ATOM 746 N N . GLU A 1 102 ? 6.078 -18.406 -15.562 1 93.38 102 GLU A N 1
ATOM 747 C CA . GLU A 1 102 ? 5.121 -19.141 -16.391 1 93.38 102 GLU A CA 1
ATOM 748 C C . GLU A 1 102 ? 3.809 -19.359 -15.656 1 93.38 102 GLU A C 1
ATOM 750 O O . GLU A 1 102 ? 3.811 -19.703 -14.469 1 93.38 102 GLU A O 1
ATOM 755 N N . PRO A 1 103 ? 2.693 -19.188 -16.391 1 95.06 103 PRO A N 1
ATOM 756 C CA . PRO A 1 103 ? 1.403 -19.438 -15.734 1 95.06 103 PRO A CA 1
ATOM 757 C C . PRO A 1 103 ? 1.281 -20.859 -15.188 1 95.06 103 PRO A C 1
ATOM 759 O O . PRO A 1 103 ? 1.694 -21.812 -15.844 1 95.06 103 PRO A O 1
ATOM 762 N N . THR A 1 104 ? 0.752 -20.953 -13.977 1 96.44 104 THR A N 1
ATOM 763 C CA . THR A 1 104 ? 0.5 -22.266 -13.375 1 96.44 104 THR A CA 1
ATOM 764 C C . THR A 1 104 ? -0.855 -22.812 -13.82 1 96.44 104 THR A C 1
ATOM 766 O O . THR A 1 104 ? -1.664 -22.078 -14.398 1 96.44 104 THR A O 1
ATOM 769 N N . ALA A 1 105 ? -1.065 -24.062 -13.516 1 97.31 105 ALA A N 1
ATOM 770 C CA . ALA A 1 105 ? -2.359 -24.672 -13.82 1 97.31 105 ALA A CA 1
ATOM 771 C C . ALA A 1 105 ? -3.49 -23.922 -13.117 1 97.31 105 ALA A C 1
ATOM 773 O O . ALA A 1 105 ? -4.566 -23.734 -13.688 1 97.31 105 ALA A O 1
ATOM 774 N N . ALA A 1 106 ? -3.281 -23.516 -11.883 1 98.31 106 ALA A N 1
ATOM 775 C CA . ALA A 1 106 ? -4.289 -22.766 -11.133 1 98.31 106 ALA A CA 1
ATOM 776 C C . ALA A 1 106 ? -4.625 -21.453 -11.812 1 98.31 106 ALA A C 1
ATOM 778 O O . ALA A 1 106 ? -5.793 -21.062 -11.898 1 98.31 106 ALA A O 1
ATOM 779 N N . GLN A 1 107 ? -3.582 -20.75 -12.305 1 97.56 107 GLN A N 1
ATOM 780 C CA . GLN A 1 107 ? -3.785 -19.469 -12.969 1 97.56 107 GLN A CA 1
ATOM 781 C C . GLN A 1 107 ? -4.547 -19.641 -14.273 1 97.56 107 GLN A C 1
ATOM 783 O O . GLN A 1 107 ? -5.289 -18.75 -14.688 1 97.56 107 GLN A O 1
ATOM 788 N N . ILE A 1 108 ? -4.445 -20.766 -14.891 1 96.75 108 ILE A N 1
ATOM 789 C CA . ILE A 1 108 ? -5.078 -21.031 -16.172 1 96.75 108 ILE A CA 1
ATOM 790 C C . ILE A 1 108 ? -6.523 -21.469 -15.961 1 96.75 108 ILE A C 1
ATOM 792 O O . ILE A 1 108 ? -7.41 -21.125 -16.734 1 96.75 108 ILE A O 1
ATOM 796 N N . THR A 1 109 ? -6.82 -22.109 -14.836 1 97.94 109 THR A N 1
ATOM 797 C CA . THR A 1 109 ? -8.086 -22.828 -14.75 1 97.94 109 THR A CA 1
ATOM 798 C C . THR A 1 109 ? -9.008 -22.188 -13.719 1 97.94 109 THR A C 1
ATOM 800 O O . THR A 1 109 ? -10.219 -22.406 -13.75 1 97.94 109 THR A O 1
ATOM 803 N N . ILE A 1 110 ? -8.5 -21.438 -12.773 1 98.44 110 ILE A N 1
ATOM 804 C CA . ILE A 1 110 ? -9.305 -20.891 -11.688 1 98.44 110 ILE A CA 1
ATOM 805 C C . ILE A 1 110 ? -9.375 -19.375 -11.797 1 98.44 110 ILE A C 1
ATOM 807 O O . ILE A 1 110 ? -8.336 -18.703 -11.789 1 98.44 110 ILE A O 1
ATOM 811 N N . PRO A 1 111 ? -10.586 -18.781 -11.914 1 98.31 111 PRO A N 1
ATOM 812 C CA . PRO A 1 111 ? -10.672 -17.312 -11.844 1 98.31 111 PRO A CA 1
ATOM 813 C C . PRO A 1 111 ? -10.062 -16.75 -10.555 1 98.31 111 PRO A C 1
ATOM 815 O O . PRO A 1 111 ? -10.336 -17.266 -9.469 1 98.31 111 PRO A O 1
ATOM 818 N N . HIS A 1 112 ? -9.203 -15.797 -10.68 1 98.69 112 HIS A N 1
ATOM 819 C CA . HIS A 1 112 ? -8.469 -15.242 -9.547 1 98.69 112 HIS A CA 1
ATOM 820 C C . HIS A 1 112 ? -8.172 -13.766 -9.75 1 98.69 112 HIS A C 1
ATOM 822 O O . HIS A 1 112 ? -8.312 -13.25 -10.867 1 98.69 112 HIS A O 1
ATOM 828 N N . HIS A 1 113 ? -7.902 -13.078 -8.695 1 98.38 113 HIS A N 1
ATOM 829 C CA . HIS A 1 113 ? -7.512 -11.68 -8.797 1 98.38 113 HIS A CA 1
ATOM 830 C C . HIS A 1 113 ? -6.145 -11.531 -9.445 1 98.38 113 HIS A C 1
ATOM 832 O O . HIS A 1 113 ? -5.223 -12.297 -9.148 1 98.38 113 HIS A O 1
ATOM 838 N N . PRO A 1 114 ? -5.879 -10.508 -10.273 1 98.12 114 PRO A N 1
ATOM 839 C CA . PRO A 1 114 ? -4.641 -10.367 -11.039 1 98.12 114 PRO A CA 1
ATOM 840 C C . PRO A 1 114 ? -3.42 -10.133 -10.156 1 98.12 114 PRO A C 1
ATOM 842 O O . PRO A 1 114 ? -2.285 -10.344 -10.594 1 98.12 114 PRO A O 1
ATOM 845 N N . VAL A 1 115 ? -3.625 -9.695 -8.883 1 98.56 115 VAL A N 1
ATOM 846 C CA . VAL A 1 115 ? -2.482 -9.445 -8.008 1 98.56 115 VAL A CA 1
ATOM 847 C C . VAL A 1 115 ? -1.692 -10.734 -7.816 1 98.56 115 VAL A C 1
ATOM 849 O O . VAL A 1 115 ? -0.479 -10.703 -7.598 1 98.56 115 VAL A O 1
ATOM 852 N N . PHE A 1 116 ? -2.316 -11.883 -7.996 1 98.62 116 PHE A N 1
ATOM 853 C CA . PHE A 1 116 ? -1.633 -13.156 -7.816 1 98.62 116 PHE A CA 1
ATOM 854 C C . PHE A 1 116 ? -0.705 -13.445 -8.992 1 98.62 116 PHE A C 1
ATOM 856 O O . PHE A 1 116 ? 0.307 -14.133 -8.836 1 98.62 116 PHE A O 1
ATOM 863 N N . ASP A 1 117 ? -1.013 -12.906 -10.109 1 97.62 117 ASP A N 1
ATOM 864 C CA . ASP A 1 117 ? -0.262 -13.195 -11.328 1 97.62 117 ASP A CA 1
ATOM 865 C C . ASP A 1 117 ? 1.133 -12.578 -11.273 1 97.62 117 ASP A C 1
ATOM 867 O O . ASP A 1 117 ? 2.041 -13.023 -11.977 1 97.62 117 ASP A O 1
ATOM 871 N N . ILE A 1 118 ? 1.335 -11.578 -10.445 1 97 118 ILE A N 1
ATOM 872 C CA . ILE A 1 118 ? 2.594 -10.844 -10.531 1 97 118 ILE A CA 1
ATOM 873 C C . ILE A 1 118 ? 3.516 -11.273 -9.391 1 97 118 ILE A C 1
ATOM 875 O O . ILE A 1 118 ? 4.594 -10.695 -9.211 1 97 118 ILE A O 1
ATOM 879 N N . LEU A 1 119 ? 3.109 -12.266 -8.609 1 98.44 119 LEU A N 1
ATOM 880 C CA . LEU A 1 119 ? 3.984 -12.797 -7.566 1 98.44 119 LEU A CA 1
ATOM 881 C C . LEU A 1 119 ? 5.062 -13.695 -8.164 1 98.44 119 LEU A C 1
ATOM 883 O O . LEU A 1 119 ? 4.777 -14.5 -9.055 1 98.44 119 LEU A O 1
ATOM 887 N N . PRO A 1 120 ? 6.23 -13.609 -7.707 1 97.5 120 PRO A N 1
ATOM 888 C CA . PRO A 1 120 ? 7.355 -14.242 -8.391 1 97.5 120 PRO A CA 1
ATOM 889 C C . PRO A 1 120 ? 7.414 -15.758 -8.164 1 97.5 120 PRO A C 1
ATOM 891 O O . PRO A 1 120 ? 8.125 -16.469 -8.883 1 97.5 120 PRO A O 1
ATOM 894 N N . TRP A 1 121 ? 6.676 -16.281 -7.207 1 98.44 121 TRP A N 1
ATOM 895 C CA . TRP A 1 121 ? 6.805 -17.688 -6.848 1 98.44 121 TRP A CA 1
ATOM 896 C C . TRP A 1 121 ? 5.59 -18.484 -7.316 1 98.44 121 TRP A C 1
ATOM 898 O O . TRP A 1 121 ? 4.477 -18.266 -6.828 1 98.44 121 TRP A O 1
ATOM 908 N N . PRO A 1 122 ? 5.797 -19.5 -8.141 1 97.88 122 PRO A N 1
ATOM 909 C CA . PRO A 1 122 ? 4.664 -20.281 -8.656 1 97.88 122 PRO A CA 1
ATOM 910 C C . PRO A 1 122 ? 3.9 -21.016 -7.551 1 97.88 122 PRO A C 1
ATOM 912 O O . PRO A 1 122 ? 2.672 -21.109 -7.602 1 97.88 122 PRO A O 1
ATOM 915 N N . SER A 1 123 ? 4.621 -21.531 -6.594 1 98.38 123 SER A N 1
ATOM 916 C CA . SER A 1 123 ? 3.959 -22.25 -5.512 1 98.38 123 SER A CA 1
ATOM 917 C C . SER A 1 123 ? 3.045 -21.328 -4.707 1 98.38 123 SER A C 1
ATOM 919 O O . SER A 1 123 ? 1.922 -21.703 -4.367 1 98.38 123 SER A O 1
ATOM 921 N N . MET A 1 124 ? 3.506 -20.156 -4.422 1 98.75 124 MET A N 1
ATOM 922 C CA . MET A 1 124 ? 2.707 -19.172 -3.693 1 98.75 124 MET A CA 1
ATOM 923 C C . MET A 1 124 ? 1.479 -18.766 -4.504 1 98.75 124 MET A C 1
ATOM 925 O O . MET A 1 124 ? 0.38 -18.656 -3.957 1 98.75 124 MET A O 1
ATOM 929 N N . ARG A 1 125 ? 1.682 -18.547 -5.801 1 98.69 125 ARG A N 1
ATOM 930 C CA . ARG A 1 125 ? 0.563 -18.203 -6.672 1 98.69 125 ARG A CA 1
ATOM 931 C C . ARG A 1 125 ? -0.513 -19.281 -6.641 1 98.69 125 ARG A C 1
ATOM 933 O O . ARG A 1 125 ? -1.693 -18.984 -6.445 1 98.69 125 ARG A O 1
ATOM 940 N N . THR A 1 126 ? -0.101 -20.484 -6.766 1 98.75 126 THR A N 1
ATOM 941 C CA . THR A 1 126 ? -1.023 -21.625 -6.777 1 98.75 126 THR A CA 1
ATOM 942 C C . THR A 1 126 ? -1.769 -21.719 -5.449 1 98.75 126 THR A C 1
ATOM 944 O O . THR A 1 126 ? -2.992 -21.875 -5.426 1 98.75 126 THR A O 1
ATOM 947 N N . LYS A 1 127 ? -1.097 -21.594 -4.355 1 98.81 127 LYS A N 1
ATOM 948 C CA . LYS A 1 127 ? -1.714 -21.719 -3.039 1 98.81 127 LYS A CA 1
ATOM 949 C C . LYS A 1 127 ? -2.719 -20.594 -2.791 1 98.81 127 LYS A C 1
ATOM 951 O O . LYS A 1 127 ? -3.824 -20.844 -2.305 1 98.81 127 LYS A O 1
ATOM 956 N N . LEU A 1 128 ? -2.352 -19.375 -3.143 1 98.88 128 LEU A N 1
ATOM 957 C CA . LEU A 1 128 ? -3.244 -18.234 -2.953 1 98.88 128 LEU A CA 1
ATOM 958 C C . LEU A 1 128 ? -4.508 -18.391 -3.793 1 98.88 128 LEU A C 1
ATOM 960 O O . LEU A 1 128 ? -5.617 -18.219 -3.287 1 98.88 128 LEU A O 1
ATOM 964 N N . ILE A 1 129 ? -4.324 -18.75 -5.023 1 98.81 129 ILE A N 1
ATOM 965 C CA . ILE A 1 129 ? -5.449 -18.875 -5.941 1 98.81 129 ILE A CA 1
ATOM 966 C C . ILE A 1 129 ? -6.391 -19.969 -5.441 1 98.81 129 ILE A C 1
ATOM 968 O O . ILE A 1 129 ? -7.609 -19.797 -5.406 1 98.81 129 ILE A O 1
ATOM 972 N N . THR A 1 130 ? -5.84 -21.078 -5.023 1 98.62 130 THR A N 1
ATOM 973 C CA . THR A 1 130 ? -6.645 -22.188 -4.527 1 98.62 130 THR A CA 1
ATOM 974 C C . THR A 1 130 ? -7.398 -21.781 -3.266 1 98.62 130 THR A C 1
ATOM 976 O O . THR A 1 130 ? -8.602 -22.016 -3.154 1 98.62 130 THR A O 1
ATOM 979 N N . ILE A 1 131 ? -6.773 -21.141 -2.342 1 98.56 131 ILE A N 1
ATOM 980 C CA . ILE A 1 131 ? -7.379 -20.734 -1.077 1 98.56 131 ILE A CA 1
ATOM 981 C C . ILE A 1 131 ? -8.523 -19.766 -1.34 1 98.56 131 ILE A C 1
ATOM 983 O O . ILE A 1 131 ? -9.617 -19.922 -0.799 1 98.56 131 ILE A O 1
ATOM 987 N N . PHE A 1 132 ? -8.281 -18.797 -2.201 1 98.25 132 PHE A N 1
ATOM 988 C CA . PHE A 1 132 ? -9.273 -17.75 -2.42 1 98.25 132 PHE A CA 1
ATOM 989 C C . PHE A 1 132 ? -10.398 -18.25 -3.318 1 98.25 132 PHE A C 1
ATOM 991 O O . PHE A 1 132 ? -11.398 -17.547 -3.51 1 98.25 132 PHE A O 1
ATOM 998 N N . SER A 1 133 ? -10.227 -19.469 -3.869 1 98 133 SER A N 1
ATOM 999 C CA . SER A 1 133 ? -11.289 -20.062 -4.66 1 98 133 SER A CA 1
ATOM 1000 C C . SER A 1 133 ? -12.25 -20.859 -3.781 1 98 133 SER A C 1
ATOM 1002 O O . SER A 1 133 ? -13.344 -21.234 -4.219 1 98 133 SER A O 1
ATOM 1004 N N . LEU A 1 134 ? -11.891 -21.078 -2.518 1 97.62 134 LEU A N 1
ATOM 1005 C CA . LEU A 1 134 ? -12.703 -21.844 -1.585 1 97.62 134 LEU A CA 1
ATOM 1006 C C . LEU A 1 134 ? -13.773 -20.953 -0.946 1 97.62 134 LEU A C 1
ATOM 1008 O O . LEU A 1 134 ? -13.602 -19.734 -0.855 1 97.62 134 LEU A O 1
ATOM 1012 N N . PRO A 1 135 ? -14.883 -21.641 -0.479 1 96.69 135 PRO A N 1
ATOM 1013 C CA . PRO A 1 135 ? -15.797 -20.891 0.381 1 96.69 135 PRO A CA 1
ATOM 1014 C C . PRO A 1 135 ? -15.117 -20.344 1.635 1 96.69 135 PRO A C 1
ATOM 1016 O O . PRO A 1 135 ? -14.195 -20.969 2.164 1 96.69 135 PRO A O 1
ATOM 1019 N N . ALA A 1 136 ? -15.594 -19.219 2.07 1 95.06 136 ALA A N 1
ATOM 1020 C CA . ALA A 1 136 ? -14.945 -18.5 3.16 1 95.06 136 ALA A CA 1
ATOM 1021 C C . ALA A 1 136 ? -14.703 -19.422 4.355 1 95.06 136 ALA A C 1
ATOM 1023 O O . ALA A 1 136 ? -13.633 -19.375 4.969 1 95.06 136 ALA A O 1
ATOM 1024 N N . GLN A 1 137 ? -15.57 -20.312 4.66 1 95.75 137 GLN A N 1
ATOM 1025 C CA . GLN A 1 137 ? -15.5 -21.141 5.852 1 95.75 137 GLN A CA 1
ATOM 1026 C C . GLN A 1 137 ? -14.398 -22.188 5.727 1 95.75 137 GLN A C 1
ATOM 1028 O O . GLN A 1 137 ? -13.945 -22.75 6.73 1 95.75 137 GLN A O 1
ATOM 1033 N N . ALA A 1 138 ? -13.977 -22.469 4.496 1 97.69 138 ALA A N 1
ATOM 1034 C CA . ALA A 1 138 ? -12.969 -23.484 4.25 1 97.69 138 ALA A CA 1
ATOM 1035 C C . ALA A 1 138 ? -11.57 -22.875 4.148 1 97.69 138 ALA A C 1
ATOM 1037 O O . ALA A 1 138 ? -10.586 -23.594 3.943 1 97.69 138 ALA A O 1
ATOM 1038 N N . ARG A 1 139 ? -11.484 -21.562 4.324 1 97.94 139 ARG A N 1
ATOM 1039 C CA . ARG A 1 139 ? -10.219 -20.844 4.207 1 97.94 139 ARG A CA 1
ATOM 1040 C C . ARG A 1 139 ? -9.57 -20.656 5.574 1 97.94 139 ARG A C 1
ATOM 1042 O O . ARG A 1 139 ? -10.242 -20.75 6.605 1 97.94 139 ARG A O 1
ATOM 1049 N N . PRO A 1 140 ? -8.18 -20.438 5.582 1 96.62 140 PRO A N 1
ATOM 1050 C CA . PRO A 1 140 ? -7.59 -19.969 6.84 1 96.62 140 PRO A CA 1
ATOM 1051 C C . PRO A 1 140 ? -8.305 -18.75 7.402 1 96.62 140 PRO A C 1
ATOM 1053 O O . PRO A 1 140 ? -8.859 -17.953 6.645 1 96.62 140 PRO A O 1
ATOM 1056 N N . VAL A 1 141 ? -8.266 -18.562 8.625 1 96.25 141 VAL A N 1
ATOM 1057 C CA . VAL A 1 141 ? -9.055 -17.562 9.344 1 96.25 141 VAL A CA 1
ATOM 1058 C C . VAL A 1 141 ? -8.844 -16.188 8.719 1 96.25 141 VAL A C 1
ATOM 1060 O O . VAL A 1 141 ? -9.805 -15.477 8.422 1 96.25 141 VAL A O 1
ATOM 1063 N N . ILE A 1 142 ? -7.621 -15.805 8.438 1 95.56 142 ILE A N 1
ATOM 1064 C CA . ILE A 1 142 ? -7.301 -14.469 7.953 1 95.56 142 ILE A CA 1
ATOM 1065 C C . ILE A 1 142 ? -7.844 -14.289 6.539 1 95.56 142 ILE A C 1
ATOM 1067 O O . ILE A 1 142 ? -8.039 -13.164 6.078 1 95.56 142 ILE A O 1
ATOM 1071 N N . ALA A 1 143 ? -8.133 -15.375 5.871 1 97.31 143 ALA A N 1
ATOM 1072 C CA . ALA A 1 143 ? -8.57 -15.328 4.48 1 97.31 143 ALA A CA 1
ATOM 1073 C C . ALA A 1 143 ? -10.094 -15.43 4.379 1 97.31 143 ALA A C 1
ATOM 1075 O O . ALA A 1 143 ? -10.641 -15.492 3.277 1 97.31 143 ALA A O 1
ATOM 1076 N N . ARG A 1 144 ? -10.758 -15.398 5.512 1 96.75 144 ARG A N 1
ATOM 1077 C CA . ARG A 1 144 ? -12.203 -15.586 5.508 1 96.75 144 ARG A CA 1
ATOM 1078 C C . ARG A 1 144 ? -12.93 -14.258 5.34 1 96.75 144 ARG A C 1
ATOM 1080 O O . ARG A 1 144 ? -14.055 -14.219 4.824 1 96.75 144 ARG A O 1
ATOM 1087 N N . ASP A 1 145 ? -12.281 -13.211 5.832 1 93.31 145 ASP A N 1
ATOM 1088 C CA . ASP A 1 145 ? -12.914 -11.898 5.836 1 93.31 145 ASP A CA 1
ATOM 1089 C C . ASP A 1 145 ? -13.156 -11.398 4.41 1 93.31 145 ASP A C 1
ATOM 1091 O O . ASP A 1 145 ? -12.344 -11.641 3.518 1 93.31 145 ASP A O 1
ATOM 1095 N N . PRO A 1 146 ? -14.266 -10.641 4.254 1 90.19 146 PRO A N 1
ATOM 1096 C CA . PRO A 1 146 ? -14.523 -10.062 2.932 1 90.19 146 PRO A CA 1
ATOM 1097 C C . PRO A 1 146 ? -13.398 -9.156 2.449 1 90.19 146 PRO A C 1
ATOM 1099 O O . PRO A 1 146 ? -13.227 -8.969 1.243 1 90.19 146 PRO A O 1
ATOM 1102 N N . MET A 1 147 ? -12.57 -8.648 3.414 1 92.62 147 MET A N 1
ATOM 1103 C CA . MET A 1 147 ? -11.477 -7.746 3.078 1 92.62 147 MET A CA 1
ATOM 1104 C C . MET A 1 147 ? -10.141 -8.484 3.047 1 92.62 147 MET A C 1
ATOM 1106 O O . MET A 1 147 ? -9.078 -7.859 3.051 1 92.62 147 MET A O 1
ATOM 1110 N N . ALA A 1 148 ? -10.25 -9.805 2.984 1 95.81 148 ALA A N 1
ATOM 1111 C CA . ALA A 1 148 ? -9.039 -10.617 3.115 1 95.81 148 ALA A CA 1
ATOM 1112 C C . ALA A 1 148 ? -8.055 -10.312 1.987 1 95.81 148 ALA A C 1
ATOM 1114 O O . ALA A 1 148 ? -6.844 -10.258 2.211 1 95.81 148 ALA A O 1
ATOM 1115 N N . LEU A 1 149 ? -8.523 -10.18 0.771 1 96.88 149 LEU A N 1
ATOM 1116 C CA . LEU A 1 149 ? -7.641 -9.875 -0.346 1 96.88 149 LEU A CA 1
ATOM 1117 C C . LEU A 1 149 ? -6.941 -8.531 -0.129 1 96.88 149 LEU A C 1
ATOM 1119 O O . LEU A 1 149 ? -5.738 -8.406 -0.377 1 96.88 149 LEU A O 1
ATOM 1123 N N . MET A 1 150 ? -7.641 -7.57 0.308 1 95.38 150 MET A N 1
ATOM 1124 C CA . MET A 1 150 ? -7.051 -6.27 0.599 1 95.38 150 MET A CA 1
ATOM 1125 C C . MET A 1 150 ? -6.023 -6.375 1.723 1 95.38 150 MET A C 1
ATOM 1127 O O . MET A 1 150 ? -4.965 -5.746 1.666 1 95.38 150 MET A O 1
ATOM 1131 N N . GLN A 1 151 ? -6.371 -7.148 2.711 1 96.25 151 GLN A N 1
ATOM 1132 C CA . GLN A 1 151 ? -5.426 -7.398 3.793 1 96.25 151 GLN A CA 1
ATOM 1133 C C . GLN A 1 151 ? -4.133 -8.008 3.264 1 96.25 151 GLN A C 1
ATOM 1135 O O . GLN A 1 151 ? -3.039 -7.617 3.684 1 96.25 151 GLN A O 1
ATOM 1140 N N . LEU A 1 152 ? -4.289 -8.945 2.418 1 98.19 152 LEU A N 1
ATOM 1141 C CA . LEU A 1 152 ? -3.113 -9.547 1.798 1 98.19 152 LEU A CA 1
ATOM 1142 C C . LEU A 1 152 ? -2.285 -8.492 1.073 1 98.19 152 LEU A C 1
ATOM 1144 O O . LEU A 1 152 ? -1.065 -8.43 1.244 1 98.19 152 LEU A O 1
ATOM 1148 N N . ILE A 1 153 ? -2.893 -7.676 0.26 1 97.94 153 ILE A N 1
ATOM 1149 C CA . ILE A 1 153 ? -2.199 -6.641 -0.499 1 97.94 153 ILE A CA 1
ATOM 1150 C C . ILE A 1 153 ? -1.507 -5.676 0.459 1 97.94 153 ILE A C 1
ATOM 1152 O O . ILE A 1 153 ? -0.369 -5.262 0.22 1 97.94 153 ILE A O 1
ATOM 1156 N N . TYR A 1 154 ? -2.166 -5.324 1.559 1 97.25 154 TYR A N 1
ATOM 1157 C CA . TYR A 1 154 ? -1.562 -4.469 2.57 1 97.25 154 TYR A CA 1
ATOM 1158 C C . TYR A 1 154 ? -0.304 -5.105 3.148 1 97.25 154 TYR A C 1
ATOM 1160 O O . TYR A 1 154 ? 0.705 -4.426 3.355 1 97.25 154 TYR A O 1
ATOM 1168 N N . ASP A 1 155 ? -0.378 -6.367 3.41 1 97.75 155 ASP A N 1
ATOM 1169 C CA . ASP A 1 155 ? 0.78 -7.062 3.965 1 97.75 155 ASP A CA 1
ATOM 1170 C C . ASP A 1 155 ? 1.915 -7.141 2.945 1 97.75 155 ASP A C 1
ATOM 1172 O O . ASP A 1 155 ? 3.086 -6.984 3.299 1 97.75 155 ASP A O 1
ATOM 1176 N N . LEU A 1 156 ? 1.552 -7.375 1.708 1 98.25 156 LEU A N 1
ATOM 1177 C CA . LEU A 1 156 ? 2.541 -7.422 0.637 1 98.25 156 LEU A CA 1
ATOM 1178 C C . LEU A 1 156 ? 3.217 -6.066 0.464 1 98.25 156 LEU A C 1
ATOM 1180 O O . LEU A 1 156 ? 4.426 -5.996 0.219 1 98.25 156 LEU A O 1
ATOM 1184 N N . ASP A 1 157 ? 2.451 -4.988 0.634 1 97.12 157 ASP A N 1
ATOM 1185 C CA . ASP A 1 157 ? 2.918 -3.635 0.351 1 97.12 157 ASP A CA 1
ATOM 1186 C C . ASP A 1 157 ? 3.402 -2.945 1.625 1 97.12 157 ASP A C 1
ATOM 1188 O O . ASP A 1 157 ? 3.654 -1.738 1.625 1 97.12 157 ASP A O 1
ATOM 1192 N N . ASP A 1 158 ? 3.457 -3.713 2.67 1 97.06 158 ASP A N 1
ATOM 1193 C CA . ASP A 1 158 ? 3.957 -3.096 3.896 1 97.06 158 ASP A CA 1
ATOM 1194 C C . ASP A 1 158 ? 5.312 -2.436 3.666 1 97.06 158 ASP A C 1
ATOM 1196 O O . ASP A 1 158 ? 6.223 -3.053 3.107 1 97.06 158 ASP A O 1
ATOM 1200 N N . THR A 1 159 ? 5.48 -1.201 4.094 1 95.25 159 THR A N 1
ATOM 1201 C CA . THR A 1 159 ? 6.633 -0.384 3.736 1 95.25 159 THR A CA 1
ATOM 1202 C C . THR A 1 159 ? 7.867 -0.824 4.516 1 95.25 159 THR A C 1
ATOM 1204 O O . THR A 1 159 ? 8.992 -0.444 4.176 1 95.25 159 THR A O 1
ATOM 1207 N N . SER A 1 160 ? 7.719 -1.612 5.555 1 93.56 160 SER A N 1
ATOM 1208 C CA . SER A 1 160 ? 8.844 -2.053 6.375 1 93.56 160 SER A CA 1
ATOM 1209 C C . SER A 1 160 ? 9.086 -3.551 6.227 1 93.56 160 SER A C 1
ATOM 1211 O O . SER A 1 160 ? 10.227 -3.992 6.105 1 93.56 160 SER A O 1
ATOM 1213 N N . GLU A 1 161 ? 7.977 -4.305 6.219 1 96.5 161 GLU A N 1
ATOM 1214 C CA . GLU A 1 161 ? 8.125 -5.754 6.32 1 96.5 161 GLU A CA 1
ATOM 1215 C C . GLU A 1 161 ? 7.238 -6.469 5.309 1 96.5 161 GLU A C 1
ATOM 1217 O O . GLU A 1 161 ? 6.691 -7.535 5.598 1 96.5 161 GLU A O 1
ATOM 1222 N N . GLY A 1 162 ? 7.066 -5.863 4.105 1 97.69 162 GLY A N 1
ATOM 1223 C CA . GLY A 1 162 ? 6.371 -6.492 2.994 1 97.69 162 GLY A CA 1
ATOM 1224 C C . GLY A 1 162 ? 7.305 -7.188 2.021 1 97.69 162 GLY A C 1
ATOM 1225 O O . GLY A 1 162 ? 8.297 -7.797 2.43 1 97.69 162 GLY A O 1
ATOM 1226 N N . LEU A 1 163 ? 6.934 -7.145 0.721 1 98.19 163 LEU A N 1
ATOM 1227 C CA . LEU A 1 163 ? 7.777 -7.68 -0.341 1 98.19 163 LEU A CA 1
ATOM 1228 C C . LEU A 1 163 ? 8.969 -6.762 -0.604 1 98.19 163 LEU A C 1
ATOM 1230 O O . LEU A 1 163 ? 8.852 -5.539 -0.482 1 98.19 163 LEU A O 1
ATOM 1234 N N . ARG A 1 164 ? 10.023 -7.363 -0.97 1 97.31 164 ARG A N 1
ATOM 1235 C CA . ARG A 1 164 ? 11.203 -6.633 -1.423 1 97.31 164 ARG A CA 1
ATOM 1236 C C . ARG A 1 164 ? 11.82 -7.301 -2.645 1 97.31 164 ARG A C 1
ATOM 1238 O O . ARG A 1 164 ? 11.758 -8.523 -2.789 1 97.31 164 ARG A O 1
ATOM 1245 N N . VAL A 1 165 ? 12.297 -6.512 -3.467 1 95.94 165 VAL A N 1
ATOM 1246 C CA . VAL A 1 165 ? 13.047 -7.023 -4.605 1 95.94 165 VAL A CA 1
ATOM 1247 C C . VAL A 1 165 ? 14.461 -6.457 -4.586 1 95.94 165 VAL A C 1
ATOM 1249 O O . VAL A 1 165 ? 14.648 -5.242 -4.469 1 95.94 165 VAL A O 1
ATOM 1252 N N . SER A 1 166 ? 15.383 -7.383 -4.574 1 88.75 166 SER A N 1
ATOM 1253 C CA . SER A 1 166 ? 16.797 -7.004 -4.539 1 88.75 166 SER A CA 1
ATOM 1254 C C . SER A 1 166 ? 17.406 -7.051 -5.934 1 88.75 166 SER A C 1
ATOM 1256 O O . SER A 1 166 ? 17.078 -7.926 -6.734 1 88.75 166 SER A O 1
ATOM 1258 N N . GLY A 1 167 ? 18.156 -6.121 -6.25 1 78.81 167 GLY A N 1
ATOM 1259 C CA . GLY A 1 167 ? 18.859 -6.133 -7.523 1 78.81 167 GLY A CA 1
ATOM 1260 C C . GLY A 1 167 ? 18.031 -5.59 -8.672 1 78.81 167 GLY A C 1
ATOM 1261 O O . GLY A 1 167 ? 16.953 -5.043 -8.453 1 78.81 167 GLY A O 1
ATOM 1262 N N . SER A 1 168 ? 18.562 -5.742 -9.906 1 80.06 168 SER A N 1
ATOM 1263 C CA . SER A 1 168 ? 17.922 -5.113 -11.062 1 80.06 168 SER A CA 1
ATOM 1264 C C . SER A 1 168 ? 17.078 -6.113 -11.844 1 80.06 168 SER A C 1
ATOM 1266 O O . SER A 1 168 ? 16.297 -5.727 -12.711 1 80.06 168 SER A O 1
ATOM 1268 N N . ASP A 1 169 ? 17.188 -7.371 -11.406 1 92.12 169 ASP A N 1
ATOM 1269 C CA . ASP A 1 169 ? 16.453 -8.344 -12.203 1 92.12 169 ASP A CA 1
ATOM 1270 C C . ASP A 1 169 ? 15.266 -8.906 -11.414 1 92.12 169 ASP A C 1
ATOM 1272 O O . ASP A 1 169 ? 15.375 -9.953 -10.773 1 92.12 169 ASP A O 1
ATOM 1276 N N . TRP A 1 170 ? 14.211 -8.266 -11.523 1 92.88 170 TRP A N 1
ATOM 1277 C CA . TRP A 1 170 ? 12.984 -8.602 -10.812 1 92.88 170 TRP A CA 1
ATOM 1278 C C . TRP A 1 170 ? 12.344 -9.859 -11.398 1 92.88 170 TRP A C 1
ATOM 1280 O O . TRP A 1 170 ? 11.422 -10.43 -10.797 1 92.88 170 TRP A O 1
ATOM 1290 N N . ARG A 1 171 ? 12.781 -10.375 -12.516 1 93.62 171 ARG A N 1
ATOM 1291 C CA . ARG A 1 171 ? 12.18 -11.539 -13.164 1 93.62 171 ARG A CA 1
ATOM 1292 C C . ARG A 1 171 ? 12.523 -12.82 -12.422 1 93.62 171 ARG A C 1
ATOM 1294 O O . ARG A 1 171 ? 11.82 -13.828 -12.539 1 93.62 171 ARG A O 1
ATOM 1301 N N . LEU A 1 172 ? 13.625 -12.75 -11.75 1 94.94 172 LEU A N 1
ATOM 1302 C CA . LEU A 1 172 ? 14.102 -13.938 -11.055 1 94.94 172 LEU A CA 1
ATOM 1303 C C . LEU A 1 172 ? 13.539 -14.008 -9.641 1 94.94 172 LEU A C 1
ATOM 1305 O O . LEU A 1 172 ? 13.695 -13.062 -8.859 1 94.94 172 LEU A O 1
ATOM 1309 N N . ASP A 1 173 ? 12.969 -15.133 -9.281 1 96.12 173 ASP A N 1
ATOM 1310 C CA . ASP A 1 173 ? 12.344 -15.297 -7.977 1 96.12 173 ASP A CA 1
ATOM 1311 C C . ASP A 1 173 ? 13.375 -15.195 -6.855 1 96.12 173 ASP A C 1
ATOM 1313 O O . ASP A 1 173 ? 13.055 -14.75 -5.75 1 96.12 173 ASP A O 1
ATOM 1317 N N . ARG A 1 174 ? 14.578 -15.492 -7.125 1 95.44 174 ARG A N 1
ATOM 1318 C CA . ARG A 1 174 ? 15.625 -15.5 -6.105 1 95.44 174 ARG A CA 1
ATOM 1319 C C . ARG A 1 174 ? 15.953 -14.086 -5.648 1 95.44 174 ARG A C 1
ATOM 1321 O O . ARG A 1 174 ? 16.641 -13.898 -4.641 1 95.44 174 ARG A O 1
ATOM 1328 N N . ASN A 1 175 ? 15.492 -13.117 -6.371 1 96.88 175 ASN A N 1
ATOM 1329 C CA . ASN A 1 175 ? 15.773 -11.727 -6.023 1 96.88 175 ASN A CA 1
ATOM 1330 C C . ASN A 1 175 ? 14.656 -11.133 -5.172 1 96.88 175 ASN A C 1
ATOM 1332 O O . ASN A 1 175 ? 14.727 -9.969 -4.773 1 96.88 175 ASN A O 1
ATOM 1336 N N . TRP A 1 176 ? 13.648 -11.953 -4.867 1 97.94 176 TRP A N 1
ATOM 1337 C CA . TRP A 1 176 ? 12.516 -11.492 -4.078 1 97.94 176 TRP A CA 1
ATOM 1338 C C . TRP A 1 176 ? 12.586 -12.023 -2.652 1 97.94 176 TRP A C 1
ATOM 1340 O O . TRP A 1 176 ? 13.039 -13.156 -2.43 1 97.94 176 TRP A O 1
ATOM 1350 N N . GLU A 1 177 ? 12.133 -11.18 -1.725 1 97.06 177 GLU A N 1
ATOM 1351 C CA . GLU A 1 177 ? 12.062 -11.562 -0.319 1 97.06 177 GLU A CA 1
ATOM 1352 C C . GLU A 1 177 ? 10.703 -11.211 0.282 1 97.06 177 GLU A C 1
ATOM 1354 O O . GLU A 1 177 ? 10.141 -10.156 -0.015 1 97.06 177 GLU A O 1
ATOM 1359 N N . VAL A 1 178 ? 10.234 -12.188 1.151 1 98.12 178 VAL A N 1
ATOM 1360 C CA . VAL A 1 178 ? 9.055 -11.891 1.951 1 98.12 178 VAL A CA 1
ATOM 1361 C C . VAL A 1 178 ? 9.477 -11.305 3.299 1 98.12 178 VAL A C 1
ATOM 1363 O O . VAL A 1 178 ? 10.469 -11.734 3.887 1 98.12 178 VAL A O 1
ATOM 1366 N N . GLY A 1 179 ? 8.719 -10.312 3.777 1 97.62 179 GLY A N 1
ATOM 1367 C CA . GLY A 1 179 ? 8.977 -9.719 5.082 1 97.62 179 GLY A CA 1
ATOM 1368 C C . GLY A 1 179 ? 8.195 -10.383 6.199 1 97.62 179 GLY A C 1
ATOM 1369 O O . GLY A 1 179 ? 7.406 -11.297 5.957 1 97.62 179 GLY A O 1
ATOM 1370 N N . GLN A 1 180 ? 8.406 -9.852 7.375 1 97 180 GLN A N 1
ATOM 1371 C CA . GLN A 1 180 ? 7.844 -10.43 8.594 1 97 180 GLN A CA 1
ATOM 1372 C C . GLN A 1 180 ? 6.316 -10.367 8.586 1 97 180 GLN A C 1
ATOM 1374 O O . GLN A 1 180 ? 5.648 -11.258 9.102 1 97 180 GLN A O 1
ATOM 1379 N N . LYS A 1 181 ? 5.738 -9.312 7.98 1 96.56 181 LYS A N 1
ATOM 1380 C CA . LYS A 1 181 ? 4.285 -9.18 7.953 1 96.56 181 LYS A CA 1
ATOM 1381 C C . LYS A 1 181 ? 3.645 -10.281 7.117 1 96.56 181 LYS A C 1
ATOM 1383 O O . LYS A 1 181 ? 2.615 -10.844 7.504 1 96.56 181 L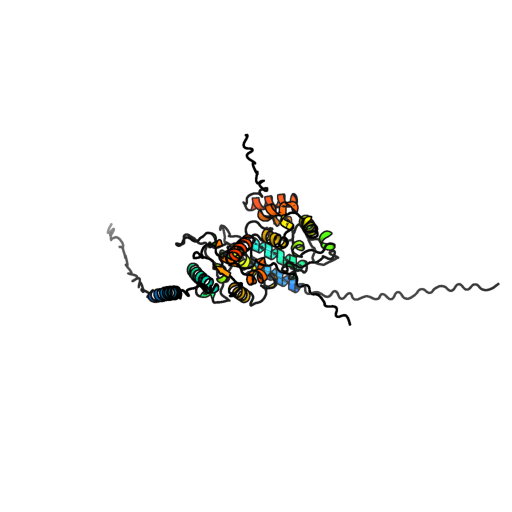YS A O 1
ATOM 1388 N N . ILE A 1 182 ? 4.273 -10.578 6.047 1 97.56 182 ILE A N 1
ATOM 1389 C CA . ILE A 1 182 ? 3.771 -11.641 5.18 1 97.56 182 ILE A CA 1
ATOM 1390 C C . ILE A 1 182 ? 3.93 -12.992 5.871 1 97.56 182 ILE A C 1
ATOM 1392 O O . ILE A 1 182 ? 2.988 -13.789 5.918 1 97.56 182 ILE A O 1
ATOM 1396 N N . PHE A 1 183 ? 5.09 -13.203 6.457 1 97.94 183 PHE A N 1
ATOM 1397 C CA . PHE A 1 183 ? 5.359 -14.477 7.113 1 97.94 183 PHE A CA 1
ATOM 1398 C C . PHE A 1 183 ? 4.406 -14.695 8.281 1 97.94 183 PHE A C 1
ATOM 1400 O O . PHE A 1 183 ? 3.824 -15.773 8.422 1 97.94 183 PHE A O 1
ATOM 1407 N N . GLU A 1 184 ? 4.16 -13.742 9.008 1 95.62 184 GLU A N 1
ATOM 1408 C CA . GLU A 1 184 ? 3.334 -13.859 10.211 1 95.62 184 GLU A CA 1
ATOM 1409 C C . GLU A 1 184 ? 1.873 -14.109 9.844 1 95.62 184 GLU A C 1
ATOM 1411 O O . GLU A 1 184 ? 1.194 -14.906 10.5 1 95.62 184 GLU A O 1
ATOM 1416 N N . ASN A 1 185 ? 1.379 -13.508 8.867 1 96.06 185 ASN A N 1
ATOM 1417 C CA . ASN A 1 185 ? -0.048 -13.539 8.562 1 96.06 185 ASN A CA 1
ATOM 1418 C C . ASN A 1 185 ? -0.378 -14.602 7.523 1 96.06 185 ASN A C 1
ATOM 1420 O O . ASN A 1 185 ? -1.488 -15.141 7.504 1 96.06 185 ASN A O 1
ATOM 1424 N N . TRP A 1 186 ? 0.626 -14.93 6.637 1 97.69 186 TRP A N 1
ATOM 1425 C CA . TRP A 1 186 ? 0.326 -15.766 5.48 1 97.69 186 TRP A CA 1
ATOM 1426 C C . TRP A 1 186 ? 1.344 -16.891 5.344 1 97.69 186 TRP A C 1
ATOM 1428 O O . TRP A 1 186 ? 1.701 -17.281 4.23 1 97.69 186 TRP A O 1
ATOM 1438 N N . TRP A 1 187 ? 1.833 -17.422 6.43 1 96.62 187 TRP A N 1
ATOM 1439 C CA . TRP A 1 187 ? 2.869 -18.453 6.434 1 96.62 187 TRP A CA 1
ATOM 1440 C C . TRP A 1 187 ? 2.42 -19.688 5.645 1 96.62 187 TRP A C 1
ATOM 1442 O O . TRP A 1 187 ? 3.242 -20.375 5.043 1 96.62 187 TRP A O 1
ATOM 1452 N N . PHE A 1 188 ? 1.155 -19.938 5.539 1 96.81 188 PHE A N 1
ATOM 1453 C CA . PHE A 1 188 ? 0.604 -21.172 4.977 1 96.81 188 PHE A CA 1
ATOM 1454 C C . PHE A 1 188 ? 0.697 -21.156 3.455 1 96.81 188 PHE A C 1
ATOM 1456 O O . PHE A 1 188 ? 0.498 -22.188 2.809 1 96.81 188 PHE A O 1
ATOM 1463 N N . VAL A 1 189 ? 1.03 -20.031 2.795 1 98.31 189 VAL A N 1
ATOM 1464 C CA . VAL A 1 189 ? 1.152 -20.016 1.341 1 98.31 189 VAL A CA 1
ATOM 1465 C C . VAL A 1 189 ? 2.627 -20 0.946 1 98.31 189 VAL A C 1
ATOM 1467 O O . VAL A 1 189 ? 2.957 -19.969 -0.242 1 98.31 189 VAL A O 1
ATOM 1470 N N . LEU A 1 190 ? 3.518 -19.984 1.941 1 98 190 LEU A N 1
ATOM 1471 C CA . LEU A 1 190 ? 4.953 -19.953 1.69 1 98 190 LEU A CA 1
ATOM 1472 C C . LEU A 1 190 ? 5.543 -21.359 1.704 1 98 190 LEU A C 1
ATOM 1474 O O . LEU A 1 190 ? 4.934 -22.297 2.246 1 98 190 LEU A O 1
ATOM 1478 N N . ASP A 1 191 ? 6.637 -21.5 1.029 1 96.94 191 ASP A N 1
ATOM 1479 C CA . ASP A 1 191 ? 7.348 -22.781 1.074 1 96.94 191 ASP A CA 1
ATOM 1480 C C . ASP A 1 191 ? 8.766 -22.594 1.601 1 96.94 191 ASP A C 1
ATOM 1482 O O . ASP A 1 191 ? 9.227 -21.453 1.783 1 96.94 191 ASP A O 1
ATOM 1486 N N . PRO A 1 192 ? 9.438 -23.656 1.909 1 95.81 192 PRO A N 1
ATOM 1487 C CA . PRO A 1 192 ? 10.742 -23.562 2.568 1 95.81 192 PRO A CA 1
ATOM 1488 C C . PRO A 1 192 ? 11.773 -22.828 1.721 1 95.81 192 PRO A C 1
ATOM 1490 O O . PRO A 1 192 ? 12.648 -22.141 2.262 1 95.81 192 PRO A O 1
ATOM 1493 N N . ASP A 1 193 ? 11.711 -22.969 0.476 1 97.56 193 ASP A N 1
ATOM 1494 C CA . ASP A 1 193 ? 12.672 -22.297 -0.387 1 97.56 193 ASP A CA 1
ATOM 1495 C C . ASP A 1 193 ? 12.492 -20.781 -0.335 1 97.56 193 ASP A C 1
ATOM 1497 O O . ASP A 1 193 ? 13.477 -20.047 -0.323 1 97.56 193 ASP A O 1
ATOM 1501 N N . ILE A 1 194 ? 11.266 -20.344 -0.327 1 97.94 194 ILE A N 1
ATOM 1502 C CA . ILE A 1 194 ? 10.969 -18.922 -0.207 1 97.94 194 ILE A CA 1
ATOM 1503 C C . ILE A 1 194 ? 11.547 -18.375 1.098 1 97.94 194 ILE A C 1
ATOM 1505 O O . ILE A 1 194 ? 12.188 -17.328 1.11 1 97.94 194 ILE A O 1
ATOM 1509 N N . LEU A 1 195 ? 11.398 -19.125 2.168 1 97.31 195 LEU A N 1
ATOM 1510 C CA . LEU A 1 195 ? 11.852 -18.688 3.486 1 97.31 195 LEU A CA 1
ATOM 1511 C C . LEU A 1 195 ? 13.375 -18.656 3.551 1 97.31 195 LEU A C 1
ATOM 1513 O O . LEU A 1 195 ? 13.961 -17.703 4.062 1 97.31 195 LEU A O 1
ATOM 1517 N N . ARG A 1 196 ? 13.945 -19.703 3.041 1 97.56 196 ARG A N 1
ATOM 1518 C CA . ARG A 1 196 ? 15.406 -19.781 3.027 1 97.56 196 ARG A CA 1
ATOM 1519 C C . ARG A 1 196 ? 16 -18.625 2.246 1 97.56 196 ARG A C 1
ATOM 1521 O O . ARG A 1 196 ? 16.906 -17.938 2.732 1 97.56 196 ARG A O 1
ATOM 1528 N N . GLN A 1 197 ? 15.5 -18.438 1.065 1 97.62 197 GLN A N 1
ATOM 1529 C CA . GLN A 1 197 ? 16 -17.359 0.216 1 97.62 197 GLN A CA 1
ATOM 1530 C C . GLN A 1 197 ? 15.75 -15.992 0.844 1 97.62 197 GLN A C 1
ATOM 1532 O O . GLN A 1 197 ? 16.594 -15.102 0.782 1 97.62 197 GLN A O 1
ATOM 1537 N N . SER A 1 198 ? 14.578 -15.789 1.427 1 98.06 198 SER A N 1
ATOM 1538 C CA . SER A 1 198 ? 14.258 -14.531 2.084 1 98.06 198 SER A CA 1
ATOM 1539 C C . SER A 1 198 ? 15.219 -14.242 3.232 1 98.06 198 SER A C 1
ATOM 1541 O O . SER A 1 198 ? 15.695 -13.117 3.381 1 98.06 198 SER A O 1
ATOM 1543 N N . ASN A 1 199 ? 15.508 -15.258 3.996 1 97.75 199 ASN A N 1
ATOM 1544 C CA . ASN A 1 199 ? 16.438 -15.07 5.113 1 97.75 199 ASN A CA 1
ATOM 1545 C C . ASN A 1 199 ? 17.844 -14.773 4.629 1 97.75 199 ASN A C 1
ATOM 1547 O O . ASN A 1 199 ? 18.578 -14.016 5.27 1 97.75 199 ASN A O 1
ATOM 1551 N N . LEU A 1 200 ? 18.25 -15.375 3.562 1 97.62 200 LEU A N 1
ATOM 1552 C CA . LEU A 1 200 ? 19.547 -15.078 2.971 1 97.62 200 LEU A CA 1
ATOM 1553 C C . LEU A 1 200 ? 19.625 -13.609 2.557 1 97.62 200 LEU A C 1
ATOM 1555 O O . LEU A 1 200 ? 20.625 -12.938 2.84 1 97.62 200 LEU A O 1
ATOM 1559 N N . LEU A 1 201 ? 18.625 -13.125 1.884 1 96.62 201 LEU A N 1
ATOM 1560 C CA . LEU A 1 201 ? 18.594 -11.742 1.424 1 96.62 201 LEU A CA 1
ATOM 1561 C C . LEU A 1 201 ? 18.531 -10.773 2.604 1 96.62 201 LEU A C 1
ATOM 1563 O O . LEU A 1 201 ? 19.172 -9.727 2.592 1 96.62 201 LEU A O 1
ATOM 1567 N N . ARG A 1 202 ? 17.766 -11.141 3.652 1 96.75 202 ARG A N 1
ATOM 1568 C CA . ARG A 1 202 ? 17.688 -10.336 4.867 1 96.75 202 ARG A CA 1
ATOM 1569 C C . ARG A 1 202 ? 19.062 -10.219 5.527 1 96.75 202 ARG A C 1
ATOM 1571 O O . ARG A 1 202 ? 19.484 -9.125 5.914 1 96.75 202 ARG A O 1
ATOM 1578 N N . GLN A 1 203 ? 19.734 -11.289 5.594 1 96.12 203 GLN A N 1
ATOM 1579 C CA . GLN A 1 203 ? 21.078 -11.305 6.176 1 96.12 203 GLN A CA 1
ATOM 1580 C C . GLN A 1 203 ? 22.031 -10.414 5.387 1 96.12 203 GLN A C 1
ATOM 1582 O O . GLN A 1 203 ? 22.812 -9.672 5.969 1 96.12 203 GLN A O 1
ATOM 1587 N N . ARG A 1 204 ? 21.891 -10.438 4.105 1 94.31 204 ARG A N 1
ATOM 1588 C CA . ARG A 1 204 ? 22.766 -9.664 3.229 1 94.31 204 ARG A CA 1
ATOM 1589 C C . ARG A 1 204 ? 22.594 -8.164 3.469 1 94.31 204 ARG A C 1
ATOM 1591 O O . ARG A 1 204 ? 23.547 -7.398 3.346 1 94.31 204 ARG A O 1
ATOM 1598 N N . ARG A 1 205 ? 21.391 -7.824 3.791 1 92.19 205 ARG A N 1
ATOM 1599 C CA . ARG A 1 205 ? 21.172 -6.395 3.992 1 92.19 205 ARG A CA 1
ATOM 1600 C C . ARG A 1 205 ? 21.219 -6.035 5.473 1 92.19 205 ARG A C 1
ATOM 1602 O O . ARG A 1 205 ? 20.812 -4.941 5.863 1 92.19 205 ARG A O 1
ATOM 1609 N N . GLY A 1 206 ? 21.5 -7 6.375 1 93.25 206 GLY A N 1
ATOM 1610 C CA . GLY A 1 206 ? 21.703 -6.754 7.793 1 93.25 206 GLY A CA 1
ATOM 1611 C C . GLY A 1 206 ? 20.406 -6.789 8.586 1 93.25 206 GLY A C 1
ATOM 1612 O O . GLY A 1 206 ? 20.344 -6.293 9.711 1 93.25 206 GLY A O 1
ATOM 1613 N N . ALA A 1 207 ? 19.391 -7.328 8.031 1 94 207 ALA A N 1
ATOM 1614 C CA . ALA A 1 207 ? 18.109 -7.434 8.727 1 94 207 ALA A CA 1
ATOM 1615 C C . ALA A 1 207 ? 18.031 -8.742 9.508 1 94 207 ALA A C 1
ATOM 1617 O O . ALA A 1 207 ? 18.719 -9.711 9.188 1 94 207 ALA A O 1
ATOM 1618 N N . GLY A 1 208 ? 17.188 -8.766 10.523 1 95.56 208 GLY A N 1
ATOM 1619 C CA . GLY A 1 208 ? 16.969 -9.977 11.297 1 95.56 208 GLY A CA 1
ATOM 1620 C C . GLY A 1 208 ? 16.234 -11.062 10.523 1 95.56 208 GLY A C 1
ATOM 1621 O O . GLY A 1 208 ? 15.414 -10.758 9.648 1 95.56 208 GLY A O 1
ATOM 1622 N N . ARG A 1 209 ? 16.438 -12.242 10.953 1 95.88 209 ARG A N 1
ATOM 1623 C CA . ARG A 1 209 ? 15.742 -13.375 10.352 1 95.88 209 ARG A CA 1
ATOM 1624 C C . ARG A 1 209 ? 14.242 -13.312 10.625 1 95.88 209 ARG A C 1
ATOM 1626 O O . ARG A 1 209 ? 13.812 -12.648 11.57 1 95.88 209 ARG A O 1
ATOM 1633 N N . LEU A 1 210 ? 13.508 -13.969 9.734 1 96 210 LEU A N 1
ATOM 1634 C CA . LEU A 1 210 ? 12.07 -14.102 9.969 1 96 210 LEU A CA 1
ATOM 1635 C C . LEU A 1 210 ? 11.797 -14.852 11.266 1 96 210 LEU A C 1
ATOM 1637 O O . LEU A 1 210 ? 12.445 -15.859 11.555 1 96 210 LEU A O 1
ATOM 1641 N N . LEU A 1 211 ? 10.867 -14.266 12.047 1 90.69 211 LEU A N 1
ATOM 1642 C CA . LEU A 1 211 ? 10.539 -14.844 13.344 1 90.69 211 LEU A CA 1
ATOM 1643 C C . LEU A 1 211 ? 9.234 -15.641 13.273 1 90.69 211 LEU A C 1
ATOM 1645 O O . LEU A 1 211 ? 8.227 -15.141 12.773 1 90.69 211 LEU A O 1
ATOM 1649 N N . PRO A 1 212 ? 9.266 -16.891 13.773 1 86.44 212 PRO A N 1
ATOM 1650 C CA . PRO A 1 212 ? 8.016 -17.656 13.789 1 86.44 212 PRO A CA 1
ATOM 1651 C C . PRO A 1 212 ? 6.961 -17.047 14.711 1 86.44 212 PRO A C 1
ATOM 1653 O O . PRO A 1 212 ? 7.293 -16.297 15.625 1 86.44 212 PRO A O 1
ATOM 1656 N N . PRO A 1 213 ? 5.719 -17.297 14.336 1 75.56 213 PRO A N 1
ATOM 1657 C CA . PRO A 1 213 ? 4.668 -16.797 15.227 1 75.56 213 PRO A CA 1
ATOM 1658 C C . PRO A 1 213 ? 4.789 -17.328 16.656 1 75.56 213 PRO A C 1
ATOM 1660 O O . PRO A 1 213 ? 5.191 -18.484 16.844 1 75.56 213 PRO A O 1
ATOM 1663 N N . VAL A 1 214 ? 4.895 -16.453 17.672 1 68.06 214 VAL A N 1
ATOM 1664 C CA . VAL A 1 214 ? 4.969 -16.875 19.062 1 68.06 214 VAL A CA 1
ATOM 1665 C C . VAL A 1 214 ? 3.568 -17.219 19.578 1 68.06 214 VAL A C 1
ATOM 1667 O O . VAL A 1 214 ? 2.613 -16.469 19.328 1 68.06 214 VAL A O 1
ATOM 1670 N N . GLY A 1 215 ? 3.389 -18.531 19.734 1 57.06 215 GLY A N 1
ATOM 1671 C CA . GLY A 1 215 ? 2.123 -18.969 20.312 1 57.06 215 GLY A CA 1
ATOM 1672 C C . GLY A 1 215 ? 1.695 -18.125 21.5 1 57.06 215 GLY A C 1
ATOM 1673 O O . GLY A 1 215 ? 2.537 -17.656 22.266 1 57.06 215 GLY A O 1
ATOM 1674 N N . GLN A 1 216 ? 0.733 -17.234 21.328 1 48.34 216 GLN A N 1
ATOM 1675 C CA . GLN A 1 216 ? 0.167 -16.75 22.578 1 48.34 216 GLN A CA 1
ATOM 1676 C C . GLN A 1 216 ? 0.04 -17.891 23.594 1 48.34 216 GLN A C 1
ATOM 1678 O O . GLN A 1 216 ? -0.663 -18.875 23.359 1 48.34 216 GLN A O 1
ATOM 1683 N N . SER A 1 217 ? 1.17 -18.328 24.234 1 41.41 217 SER A N 1
ATOM 1684 C CA . SER A 1 217 ? 0.983 -19.25 25.344 1 41.41 217 SER A CA 1
ATOM 1685 C C . SER A 1 217 ? -0.156 -18.797 26.25 1 41.41 217 SER A C 1
ATOM 1687 O O . SER A 1 217 ? -0.102 -17.719 26.828 1 41.41 217 SER A O 1
ATOM 1689 N N . ASN A 1 218 ? -1.356 -19.047 25.875 1 39.84 218 ASN A N 1
ATOM 1690 C CA . ASN A 1 218 ? -2.348 -19.062 26.953 1 39.84 218 ASN A CA 1
ATOM 1691 C C . ASN A 1 218 ? -1.885 -19.906 28.141 1 39.84 218 ASN A C 1
ATOM 1693 O O . ASN A 1 218 ? -1.85 -21.141 28.047 1 39.84 218 ASN A O 1
ATOM 1697 N N . THR A 1 219 ? -0.859 -19.594 28.844 1 39.16 219 THR A N 1
ATOM 1698 C CA . THR A 1 219 ? -0.674 -20.203 30.141 1 39.16 219 THR A CA 1
ATOM 1699 C C . THR A 1 219 ? -1.944 -20.094 30.984 1 39.16 219 THR A C 1
ATOM 1701 O O . THR A 1 219 ? -2.326 -19 31.391 1 39.16 219 THR A O 1
ATOM 1704 N N . VAL A 1 220 ? -2.941 -20.906 30.766 1 38.59 220 VAL A N 1
ATOM 1705 C CA . VAL A 1 220 ? -3.979 -21.172 31.75 1 38.59 220 VAL A CA 1
ATOM 1706 C C . VAL A 1 220 ? -3.334 -21.469 33.094 1 38.59 220 VAL A C 1
ATOM 1708 O O . VAL A 1 220 ? -2.555 -22.422 33.25 1 38.59 220 VAL A O 1
ATOM 1711 N N . GLN A 1 221 ? -2.998 -20.438 33.844 1 37.12 221 GLN A N 1
ATOM 1712 C CA . GLN A 1 221 ? -2.689 -20.641 35.25 1 37.12 221 GLN A CA 1
ATOM 1713 C C . GLN A 1 221 ? -3.744 -21.516 35.938 1 37.12 221 GLN A C 1
ATOM 1715 O O . GLN A 1 221 ? -4.906 -21.109 36.031 1 37.12 221 GLN A O 1
ATOM 1720 N N . MET A 1 222 ? -3.709 -22.812 35.781 1 36.34 222 MET A N 1
ATOM 1721 C CA . MET A 1 222 ? -4.426 -23.75 36.625 1 36.34 222 MET A CA 1
ATOM 1722 C C . MET A 1 222 ? -4.176 -23.453 38.094 1 36.34 222 MET A C 1
ATOM 1724 O O . MET A 1 222 ? -3.062 -23.625 38.594 1 36.34 222 MET A O 1
ATOM 1728 N N . THR A 1 223 ? -4.793 -22.391 38.656 1 35.78 223 THR A N 1
ATOM 1729 C CA . THR A 1 223 ? -4.859 -22.219 40.094 1 35.78 223 THR A CA 1
ATOM 1730 C C . THR A 1 223 ? -5.363 -23.5 40.781 1 35.78 223 THR A C 1
ATOM 1732 O O . THR A 1 223 ? -6.422 -24.016 40.406 1 35.78 223 THR A O 1
ATOM 1735 N N . SER A 1 224 ? -4.453 -24.328 41.156 1 36.69 224 SER A N 1
ATOM 1736 C CA . SER A 1 224 ? -4.656 -25.438 42.094 1 36.69 224 SER A CA 1
ATOM 1737 C C . SER A 1 224 ? -5.559 -25.016 43.25 1 36.69 224 SER A C 1
ATOM 1739 O O . SER A 1 224 ? -5.254 -24.062 43.969 1 36.69 224 SER A O 1
ATOM 1741 N N . SER A 1 225 ? -6.879 -25.281 43.188 1 30.34 225 SER A N 1
ATOM 1742 C CA . SER A 1 225 ? -7.57 -25.453 44.469 1 30.34 225 SER A CA 1
ATOM 1743 C C . SER A 1 225 ? -7.02 -26.641 45.25 1 30.34 225 SER A C 1
ATOM 1745 O O . SER A 1 225 ? -6.656 -27.656 44.656 1 30.34 225 SER A O 1
ATOM 1747 N N . MET B 1 1 ? 81.5 44.562 7.391 1 19.61 1 MET B N 1
ATOM 1748 C CA . MET B 1 1 ? 81.125 44.188 8.75 1 19.61 1 MET B CA 1
ATOM 1749 C C . MET B 1 1 ? 79.625 44.25 8.922 1 19.61 1 MET B C 1
ATOM 1751 O O . MET B 1 1 ? 79.062 43.438 9.648 1 19.61 1 MET B O 1
ATOM 1755 N N . LEU B 1 2 ? 79.125 45.344 8.453 1 16.61 2 LEU B N 1
ATOM 1756 C CA . LEU B 1 2 ? 78.188 46.156 9.266 1 16.61 2 LEU B CA 1
ATOM 1757 C C . LEU B 1 2 ? 76.812 45.531 9.375 1 16.61 2 LEU B C 1
ATOM 1759 O O . LEU B 1 2 ? 76.562 44.562 8.672 1 16.61 2 LEU B O 1
ATOM 1763 N N . ASN B 1 3 ? 75.812 46.406 9.086 1 18.39 3 ASN B N 1
ATOM 1764 C CA . ASN B 1 3 ? 74.625 46.812 9.797 1 18.39 3 ASN B CA 1
ATOM 1765 C C . ASN B 1 3 ? 73.5 45.875 9.531 1 18.39 3 ASN B C 1
ATOM 1767 O O . ASN B 1 3 ? 73 45.75 8.398 1 18.39 3 ASN B O 1
ATOM 1771 N N . THR B 1 4 ? 73.375 44.781 10.336 1 22.12 4 THR B N 1
ATOM 1772 C CA . THR B 1 4 ? 72.438 43.688 10.664 1 22.12 4 THR B CA 1
ATOM 1773 C C . THR B 1 4 ? 71 44.25 10.945 1 22.12 4 THR B C 1
ATOM 1775 O O . THR B 1 4 ? 70.188 43.531 11.523 1 22.12 4 THR B O 1
ATOM 1778 N N . GLY B 1 5 ? 70.875 45.438 10.25 1 20.11 5 GLY B N 1
ATOM 1779 C CA . GLY B 1 5 ? 69.75 46.188 10.797 1 20.11 5 GLY B CA 1
ATOM 1780 C C . GLY B 1 5 ? 68.5 45.344 11.039 1 20.11 5 GLY B C 1
ATOM 1781 O O . GLY B 1 5 ? 68.25 44.406 10.281 1 20.11 5 GLY B O 1
ATOM 1782 N N . GLN B 1 6 ? 67.938 45.375 12.211 1 19.77 6 GLN B N 1
ATOM 1783 C CA . GLN B 1 6 ? 67 44.719 13.156 1 19.77 6 GLN B CA 1
ATOM 1784 C C . GLN B 1 6 ? 65.562 44.719 12.641 1 19.77 6 GLN B C 1
ATOM 1786 O O . GLN B 1 6 ? 64.75 43.938 13.086 1 19.77 6 GLN B O 1
ATOM 1791 N N . PHE B 1 7 ? 65.125 45.75 11.805 1 20.27 7 PHE B N 1
ATOM 1792 C CA . PHE B 1 7 ? 63.875 46.312 12.266 1 20.27 7 PHE B CA 1
ATOM 1793 C C . PHE B 1 7 ? 62.781 45.25 12.25 1 20.27 7 PHE B C 1
ATOM 1795 O O . PHE B 1 7 ? 62.844 44.281 11.477 1 20.27 7 PHE B O 1
ATOM 1802 N N . ALA B 1 8 ? 61.562 45.562 13.031 1 21.95 8 ALA B N 1
ATOM 1803 C CA . ALA B 1 8 ? 60.5 45.125 13.906 1 21.95 8 ALA B CA 1
ATOM 1804 C C . ALA B 1 8 ? 59.375 44.469 13.102 1 21.95 8 ALA B C 1
ATOM 1806 O O . ALA B 1 8 ? 59.25 44.688 11.898 1 21.95 8 ALA B O 1
ATOM 1807 N N . PRO B 1 9 ? 58.438 43.812 13.969 1 20.56 9 PRO B N 1
ATOM 1808 C CA . PRO B 1 9 ? 57.375 42.812 13.914 1 20.56 9 PRO B CA 1
ATOM 1809 C C . PRO B 1 9 ? 56.156 43.312 13.172 1 20.56 9 PRO B C 1
ATOM 1811 O O . PRO B 1 9 ? 55.812 44.5 13.242 1 20.56 9 PRO B O 1
ATOM 1814 N N . SER B 1 10 ? 56.031 43 11.906 1 20.45 10 SER B N 1
ATOM 1815 C CA . SER B 1 10 ? 54.969 43.219 10.938 1 20.45 10 SER B CA 1
ATOM 1816 C C . SER B 1 10 ? 53.594 43 11.57 1 20.45 10 SER B C 1
ATOM 1818 O O . SER B 1 10 ? 53.25 41.844 11.93 1 20.45 10 SER B O 1
ATOM 1820 N N . ASP B 1 11 ? 53.156 44 12.461 1 19.33 11 ASP B N 1
ATOM 1821 C CA . ASP B 1 11 ? 51.938 44.125 13.25 1 19.33 11 ASP B CA 1
ATOM 1822 C C . ASP B 1 11 ? 50.719 43.688 12.461 1 19.33 11 ASP B C 1
ATOM 1824 O O . ASP B 1 11 ? 50.75 43.562 11.234 1 19.33 11 ASP B O 1
ATOM 1828 N N . SER B 1 12 ? 49.5 43.656 13.281 1 20.2 12 SER B N 1
ATOM 1829 C CA . SER B 1 12 ? 48.188 43.125 13.656 1 20.2 12 SER B CA 1
ATOM 1830 C C . SER B 1 12 ? 47.094 43.75 12.805 1 20.2 12 SER B C 1
ATOM 1832 O O . SER B 1 12 ? 46.656 44.844 13.078 1 20.2 12 SER B O 1
ATOM 1834 N N . ILE B 1 13 ? 47.312 44 11.539 1 19.67 13 ILE B N 1
ATOM 1835 C CA . ILE B 1 13 ? 46.25 44.75 10.906 1 19.67 13 ILE B CA 1
ATOM 1836 C C . ILE B 1 13 ? 44.906 44.094 11.188 1 19.67 13 ILE B C 1
ATOM 1838 O O . ILE B 1 13 ? 44.625 43 10.703 1 19.67 13 ILE B O 1
ATOM 1842 N N . HIS B 1 14 ? 44.406 44.094 12.484 1 20.39 14 HIS B N 1
ATOM 1843 C CA . HIS B 1 14 ? 43.094 43.719 12.977 1 20.39 14 HIS B CA 1
ATOM 1844 C C . HIS B 1 14 ? 41.969 44.406 12.203 1 20.39 14 HIS B C 1
ATOM 1846 O O . HIS B 1 14 ? 41.375 45.375 12.711 1 20.39 14 HIS B O 1
ATOM 1852 N N . SER B 1 15 ? 42.188 44.688 10.969 1 20.3 15 SER B N 1
ATOM 1853 C CA . SER B 1 15 ? 41.094 45.5 10.414 1 20.3 15 SER B CA 1
ATOM 1854 C C . SER B 1 15 ? 39.75 44.938 10.789 1 20.3 15 SER B C 1
ATOM 1856 O O . SER B 1 15 ? 39.438 43.75 10.523 1 20.3 15 SER B O 1
ATOM 1858 N N . ALA B 1 16 ? 39.094 45.438 11.891 1 20.88 16 ALA B N 1
ATOM 1859 C CA . ALA B 1 16 ? 37.812 45.344 12.562 1 20.88 16 ALA B CA 1
ATOM 1860 C C . ALA B 1 16 ? 36.656 45.594 11.594 1 20.88 16 ALA B C 1
ATOM 1862 O O . ALA B 1 16 ? 36.312 46.75 11.336 1 20.88 16 ALA B O 1
ATOM 1863 N N . LEU B 1 17 ? 36.75 45.25 10.328 1 21.92 17 LEU B N 1
ATOM 1864 C CA . LEU B 1 17 ? 35.562 45.625 9.547 1 21.92 17 LEU B CA 1
ATOM 1865 C C . LEU B 1 17 ? 34.281 45.219 10.281 1 21.92 17 LEU B C 1
ATOM 1867 O O . LEU B 1 17 ? 34.094 44.062 10.602 1 21.92 17 LEU B O 1
ATOM 1871 N N . ALA B 1 18 ? 33.719 46.094 11.133 1 21.19 18 ALA B N 1
ATOM 1872 C CA . ALA B 1 18 ? 32.5 46.188 11.914 1 21.19 18 ALA B CA 1
ATOM 1873 C C . ALA B 1 18 ? 31.281 45.906 11.039 1 21.19 18 ALA B C 1
ATOM 1875 O O . ALA B 1 18 ? 30.938 46.719 10.172 1 21.19 18 ALA B O 1
ATOM 1876 N N . ASN B 1 19 ? 31.188 44.719 10.43 1 21.52 19 ASN B N 1
ATOM 1877 C CA . ASN B 1 19 ? 29.984 44.281 9.75 1 21.52 19 ASN B CA 1
ATOM 1878 C C . ASN B 1 19 ? 28.734 44.625 10.547 1 21.52 19 ASN B C 1
ATOM 1880 O O . ASN B 1 19 ? 28.547 44.125 11.656 1 21.52 19 ASN B O 1
ATOM 1884 N N . ASP B 1 20 ? 28.281 45.844 10.57 1 22.02 20 ASP B N 1
ATOM 1885 C CA . ASP B 1 20 ? 27.016 46.281 11.133 1 22.02 20 ASP B CA 1
ATOM 1886 C C . ASP B 1 20 ? 25.859 45.375 10.711 1 22.02 20 ASP B C 1
ATOM 1888 O O . ASP B 1 20 ? 25.594 45.219 9.523 1 22.02 20 ASP B O 1
ATOM 1892 N N . GLU B 1 21 ? 25.703 44.25 11.406 1 25.11 21 GLU B N 1
ATOM 1893 C CA . GLU B 1 21 ? 24.594 43.312 11.422 1 25.11 21 GLU B CA 1
ATOM 1894 C C . GLU B 1 21 ? 23.25 44.031 11.492 1 25.11 21 GLU B C 1
ATOM 1896 O O . GLU B 1 21 ? 22.906 44.625 12.5 1 25.11 21 GLU B O 1
ATOM 1901 N N . LEU B 1 22 ? 22.891 44.812 10.477 1 23.27 22 LEU B N 1
ATOM 1902 C CA . LEU B 1 22 ? 21.516 45.312 10.445 1 23.27 22 LEU B CA 1
ATOM 1903 C C . LEU B 1 22 ? 20.531 44.188 10.828 1 23.27 22 LEU B C 1
ATOM 1905 O O . LEU B 1 22 ? 20.453 43.188 10.148 1 23.27 22 LEU B O 1
ATOM 1909 N N . ALA B 1 23 ? 20.266 43.938 12.055 1 26.03 23 ALA B N 1
ATOM 1910 C CA . ALA B 1 23 ? 19.156 43.25 12.719 1 26.03 23 ALA B CA 1
ATOM 1911 C C . ALA B 1 23 ? 17.812 43.75 12.195 1 26.03 23 ALA B C 1
ATOM 1913 O O . ALA B 1 23 ? 17.297 44.781 12.656 1 26.03 23 ALA B O 1
ATOM 1914 N N . ALA B 1 24 ? 17.594 43.906 10.93 1 27.64 24 ALA B N 1
ATOM 1915 C CA . ALA B 1 24 ? 16.25 44.344 10.594 1 27.64 24 ALA B CA 1
ATOM 1916 C C . ALA B 1 24 ? 15.203 43.562 11.375 1 27.64 24 ALA B C 1
ATOM 1918 O O . ALA B 1 24 ? 15.211 42.312 11.359 1 27.64 24 ALA B O 1
ATOM 1919 N N . ASP B 1 25 ? 14.656 44.062 12.445 1 28.92 25 ASP B N 1
ATOM 1920 C CA . ASP B 1 25 ? 13.453 43.812 13.227 1 28.92 25 ASP B CA 1
ATOM 1921 C C . ASP B 1 25 ? 12.258 43.531 12.312 1 28.92 25 ASP B C 1
ATOM 1923 O O . ASP B 1 25 ? 11.625 44.469 11.812 1 28.92 25 ASP B O 1
ATOM 1927 N N . ALA B 1 26 ? 12.398 42.812 11.305 1 30.47 26 ALA B N 1
ATOM 1928 C CA . ALA B 1 26 ? 11.172 42.531 10.555 1 30.47 26 ALA B CA 1
ATOM 1929 C C . ALA B 1 26 ? 10 42.281 11.492 1 30.47 26 ALA B C 1
ATOM 1931 O O . ALA B 1 26 ? 10.109 41.469 12.43 1 30.47 26 ALA B O 1
ATOM 1932 N N . ASP B 1 27 ? 9.078 43.188 11.609 1 31.61 27 ASP B N 1
ATOM 1933 C CA . ASP B 1 27 ? 7.84 43.312 12.375 1 31.61 27 ASP B CA 1
ATOM 1934 C C . ASP B 1 27 ? 7.02 42.031 12.352 1 31.61 27 ASP B C 1
ATOM 1936 O O . ASP B 1 27 ? 6.504 41.656 11.305 1 31.61 27 ASP B O 1
ATOM 1940 N N . LEU B 1 28 ? 7.328 41.125 13.195 1 32.25 28 LEU B N 1
ATOM 1941 C CA . LEU B 1 28 ? 6.574 39.969 13.688 1 32.25 28 LEU B CA 1
ATOM 1942 C C . LEU B 1 28 ? 5.125 40.344 13.969 1 32.25 28 LEU B C 1
ATOM 1944 O O . LEU B 1 28 ? 4.375 39.562 14.547 1 32.25 28 LEU B O 1
ATOM 1948 N N . SER B 1 29 ? 4.754 41.656 13.695 1 38.34 29 SER B N 1
ATOM 1949 C CA . SER B 1 29 ? 3.404 42.062 14.047 1 38.34 29 SER B CA 1
ATOM 1950 C C . SER B 1 29 ? 2.359 41.312 13.234 1 38.34 29 SER B C 1
ATOM 1952 O O . SER B 1 29 ? 1.279 41 13.734 1 38.34 29 SER B O 1
ATOM 1954 N N . GLY B 1 30 ? 2.744 41.094 11.992 1 35.34 30 GLY B N 1
ATOM 1955 C CA . GLY B 1 30 ? 1.737 40.438 11.172 1 35.34 30 GLY B CA 1
ATOM 1956 C C . GLY B 1 30 ? 1.466 39 11.586 1 35.34 30 GLY B C 1
ATOM 1957 O O . GLY B 1 30 ? 0.457 38.406 11.195 1 35.34 30 GLY B O 1
ATOM 1958 N N . VAL B 1 31 ? 2.498 38.406 12.117 1 37.19 31 VAL B N 1
ATOM 1959 C CA . VAL B 1 31 ? 2.309 37.031 12.57 1 37.19 31 VAL B CA 1
ATOM 1960 C C . VAL B 1 31 ? 1.412 37 13.812 1 37.19 31 VAL B C 1
ATOM 1962 O O . VAL B 1 31 ? 0.577 36.125 13.969 1 37.19 31 VAL B O 1
ATOM 1965 N N . LEU B 1 32 ? 1.484 38.062 14.641 1 38.94 32 LEU B N 1
ATOM 1966 C CA . LEU B 1 32 ? 0.645 38.156 15.836 1 38.94 32 LEU B CA 1
ATOM 1967 C C . LEU B 1 32 ? -0.822 38.344 15.453 1 38.94 32 LEU B C 1
ATOM 1969 O O . LEU B 1 32 ? -1.705 37.75 16.078 1 38.94 32 LEU B O 1
ATOM 1973 N N . ASP B 1 33 ? -1.047 39.031 14.367 1 43 33 ASP B N 1
ATOM 1974 C CA . ASP B 1 33 ? -2.438 39.25 13.984 1 43 33 ASP B CA 1
ATOM 1975 C C . ASP B 1 33 ? -3.082 37.969 13.453 1 43 33 ASP B C 1
ATOM 1977 O O . ASP B 1 33 ? -4.246 37.719 13.742 1 43 33 ASP B O 1
ATOM 1981 N N . PHE B 1 34 ? -2.283 37.156 12.836 1 38.53 34 PHE B N 1
ATOM 1982 C CA . PHE B 1 34 ? -2.9 35.938 12.312 1 38.53 34 PHE B CA 1
ATOM 1983 C C . PHE B 1 34 ? -3.168 34.938 13.43 1 38.53 34 PHE B C 1
ATOM 1985 O O . PHE B 1 34 ? -4.23 34.312 13.469 1 38.53 34 PHE B O 1
ATOM 1992 N N . THR B 1 35 ? -2.332 34.781 14.422 1 40.91 35 THR B N 1
ATOM 1993 C CA . THR B 1 35 ? -2.633 33.938 15.594 1 40.91 35 THR B CA 1
ATOM 1994 C C . THR B 1 35 ? -3.801 34.531 16.375 1 40.91 35 THR B C 1
ATOM 1996 O O . THR B 1 35 ? -4.656 33.781 16.875 1 40.91 35 THR B O 1
ATOM 1999 N N . ALA B 1 36 ? -3.918 35.812 16.469 1 44.19 36 ALA B N 1
ATOM 2000 C CA . ALA B 1 36 ? -5.043 36.469 17.141 1 44.19 36 ALA B CA 1
ATOM 2001 C C . ALA B 1 36 ? -6.34 36.25 16.375 1 44.19 36 ALA B C 1
ATOM 2003 O O . ALA B 1 36 ? -7.379 35.938 16.953 1 44.19 36 ALA B O 1
ATOM 2004 N N . ALA B 1 37 ? -6.328 36.25 15.062 1 45.28 37 ALA B N 1
ATOM 2005 C CA . ALA B 1 37 ? -7.52 36 14.258 1 45.28 37 ALA B CA 1
ATOM 2006 C C . ALA B 1 37 ? -7.949 34.562 14.352 1 45.28 37 ALA B C 1
ATOM 2008 O O . ALA B 1 37 ? -9.141 34.25 14.445 1 45.28 37 ALA B O 1
ATOM 2009 N N . LEU B 1 38 ? -7.082 33.625 14.461 1 43.84 38 LEU B N 1
ATOM 2010 C CA . LEU B 1 38 ? -7.402 32.219 14.688 1 43.84 38 LEU B CA 1
ATOM 2011 C C . LEU B 1 38 ? -7.938 31.984 16.094 1 43.84 38 LEU B C 1
ATOM 2013 O O . LEU B 1 38 ? -8.898 31.25 16.297 1 43.84 38 LEU B O 1
ATOM 2017 N N . ASN B 1 39 ? -7.418 32.594 17.125 1 42.22 39 ASN B N 1
ATOM 2018 C CA . ASN B 1 39 ? -7.988 32.594 18.469 1 42.22 39 ASN B CA 1
ATOM 2019 C C . ASN B 1 39 ? -9.352 33.25 18.5 1 42.22 39 ASN B C 1
ATOM 2021 O O . ASN B 1 39 ? -10.258 32.812 19.203 1 42.22 39 ASN B O 1
ATOM 2025 N N . ASP B 1 40 ? -9.578 34.344 17.812 1 44.66 40 ASP B N 1
ATOM 2026 C CA . ASP B 1 40 ? -10.883 35 17.734 1 44.66 40 ASP B CA 1
ATOM 2027 C C . ASP B 1 40 ? -11.906 34.094 17.062 1 44.66 40 ASP B C 1
ATOM 2029 O O . ASP B 1 40 ? -13.062 34.031 17.484 1 44.66 40 ASP B O 1
ATOM 2033 N N . LEU B 1 41 ? -11.547 33.344 16.016 1 40.94 41 LEU B N 1
ATOM 2034 C CA . LEU B 1 41 ? -12.477 32.375 15.43 1 40.94 41 LEU B CA 1
ATOM 2035 C C . LEU B 1 41 ? -12.742 31.234 16.406 1 40.94 41 LEU B C 1
ATOM 2037 O O . LEU B 1 41 ? -13.875 30.75 16.5 1 40.94 41 LEU B O 1
ATOM 2041 N N . GLU B 1 42 ? -11.797 30.781 17.203 1 41.5 42 GLU B N 1
ATOM 2042 C CA . GLU B 1 42 ? -12.094 29.844 18.281 1 41.5 42 GLU B CA 1
ATOM 2043 C C . GLU B 1 42 ? -13.031 30.469 19.297 1 41.5 42 GLU B C 1
ATOM 2045 O O . GLU B 1 42 ? -13.922 29.781 19.828 1 41.5 42 GLU B O 1
ATOM 2050 N N . SER B 1 43 ? -12.852 31.719 19.609 1 39.44 43 SER B N 1
ATOM 2051 C CA . SER B 1 43 ? -13.727 32.375 20.578 1 39.44 43 SER B CA 1
ATOM 2052 C C . SER B 1 43 ? -15.125 32.562 20.016 1 39.44 43 SER B C 1
ATOM 2054 O O . SER B 1 43 ? -16.078 32.812 20.766 1 39.44 43 SER B O 1
ATOM 2056 N N . ALA B 1 44 ? -15.281 32.906 18.766 1 37.59 44 ALA B N 1
ATOM 2057 C CA . ALA B 1 44 ? -16.656 33.062 18.281 1 37.59 44 ALA B CA 1
ATOM 2058 C C . ALA B 1 44 ? -17.391 31.734 18.266 1 37.59 44 ALA B C 1
ATOM 2060 O O . ALA B 1 44 ? -17.891 31.312 17.219 1 37.59 44 ALA B O 1
ATOM 2061 N N . ARG B 1 45 ? -17 30.766 19.047 1 36.31 45 ARG B N 1
ATOM 2062 C CA . ARG B 1 45 ? -17.875 29.625 19.312 1 36.31 45 ARG B CA 1
ATOM 2063 C C . ARG B 1 45 ? -19.156 30.062 19.984 1 36.31 45 ARG B C 1
ATOM 2065 O O . ARG B 1 45 ? -19.141 30.5 21.141 1 36.31 45 ARG B O 1
ATOM 2072 N N . PHE B 1 46 ? -20.156 30.469 19.219 1 34.44 46 PHE B N 1
ATOM 2073 C CA . PHE B 1 46 ? -21.531 30.5 19.719 1 34.44 46 PHE B CA 1
ATOM 2074 C C . PHE B 1 46 ? -21.922 29.172 20.344 1 34.44 46 PHE B C 1
ATOM 2076 O O . PHE B 1 46 ? -21.766 28.109 19.703 1 34.44 46 PHE B O 1
ATOM 2083 N N . THR B 1 47 ? -21.922 28.984 21.594 1 36.12 47 THR B N 1
ATOM 2084 C CA . THR B 1 47 ? -22.484 27.906 22.406 1 36.12 47 THR B CA 1
ATOM 2085 C C . THR B 1 47 ? -23.969 27.75 22.156 1 36.12 47 THR B C 1
ATOM 2087 O O . THR B 1 47 ? -24.781 28.594 22.578 1 36.12 47 THR B O 1
ATOM 2090 N N . PHE B 1 48 ? -24.578 27.359 20.969 1 39.16 48 PHE B N 1
ATOM 2091 C CA . PHE B 1 48 ? -26.016 27.125 21.031 1 39.16 48 PHE B CA 1
ATOM 2092 C C . PHE B 1 48 ? -26.359 26.172 22.172 1 39.16 48 PHE B C 1
ATOM 2094 O O . PHE B 1 48 ? -25.547 25.328 22.547 1 39.16 48 PHE B O 1
ATOM 2101 N N . PRO B 1 49 ? -27.406 26.422 22.969 1 37.94 49 PRO B N 1
ATOM 2102 C CA . PRO B 1 49 ? -27.828 25.625 24.125 1 37.94 49 PRO B CA 1
ATOM 2103 C C . PRO B 1 49 ? -27.656 24.125 23.891 1 37.94 49 PRO B C 1
ATOM 2105 O O . PRO B 1 49 ? -27.078 23.422 24.734 1 37.94 49 PRO B O 1
ATOM 2108 N N . ASP B 1 50 ? -28.844 23.406 23.391 1 40.56 50 ASP B N 1
ATOM 2109 C CA . ASP B 1 50 ? -28.906 21.984 23.047 1 40.56 50 ASP B CA 1
ATOM 2110 C C . ASP B 1 50 ? -27.781 21.609 22.094 1 40.56 50 ASP B C 1
ATOM 2112 O O . ASP B 1 50 ? -27.688 22.141 20.984 1 40.56 50 ASP B O 1
ATOM 2116 N N . ASP B 1 51 ? -26.547 21.406 22.406 1 39.91 51 ASP B N 1
ATOM 2117 C CA . ASP B 1 51 ? -25.172 21.531 21.953 1 39.91 51 ASP B CA 1
ATOM 2118 C C . ASP B 1 51 ? -24.953 20.859 20.609 1 39.91 51 ASP B C 1
ATOM 2120 O O . ASP B 1 51 ? -24.516 19.703 20.547 1 39.91 51 ASP B O 1
ATOM 2124 N N . HIS B 1 52 ? -25.859 20.688 19.734 1 41.81 52 HIS B N 1
ATOM 2125 C CA . HIS B 1 52 ? -25.578 20.219 18.375 1 41.81 52 HIS B CA 1
ATOM 2126 C C . HIS B 1 52 ? -24.391 20.969 17.781 1 41.81 52 HIS B C 1
ATOM 2128 O O . HIS B 1 52 ? -24.547 22.047 17.203 1 41.81 52 HIS B O 1
ATOM 2134 N N . THR B 1 53 ? -23.234 21.297 18.422 1 45.66 53 THR B N 1
ATOM 2135 C CA . THR B 1 53 ? -22 21.859 17.891 1 45.66 53 THR B CA 1
ATOM 2136 C C . THR B 1 53 ? -21.797 21.406 16.438 1 45.66 53 THR B C 1
ATOM 2138 O O . THR B 1 53 ? -21.781 20.219 16.156 1 45.66 53 THR B O 1
ATOM 2141 N N . LEU B 1 54 ? -22.5 22.125 15.547 1 52.06 54 LEU B N 1
ATOM 2142 C CA . LEU B 1 54 ? -22.234 21.938 14.125 1 52.06 54 LEU B CA 1
ATOM 2143 C C . LEU B 1 54 ? -20.766 21.625 13.883 1 52.06 54 LEU B C 1
ATOM 2145 O O . LEU B 1 54 ? -19.891 22.438 14.195 1 52.06 54 LEU B O 1
ATOM 2149 N N . ASP B 1 55 ? -20.359 20.422 14.117 1 63.69 55 ASP B N 1
ATOM 2150 C CA . ASP B 1 55 ? -19.016 19.938 13.828 1 63.69 55 ASP B CA 1
ATOM 2151 C C . ASP B 1 55 ? -18.656 20.109 12.352 1 63.69 55 ASP B C 1
ATOM 2153 O O . ASP B 1 55 ? -19.422 19.688 11.477 1 63.69 55 ASP B O 1
ATOM 2157 N N . VAL B 1 56 ? -17.984 21.344 12.109 1 80.88 56 VAL B N 1
ATOM 2158 C CA . VAL B 1 56 ? -17.422 21.5 10.773 1 80.88 56 VAL B CA 1
ATOM 2159 C C . VAL B 1 56 ? -16.109 20.734 10.688 1 80.88 56 VAL B C 1
ATOM 2161 O O . VAL B 1 56 ? -15.031 21.312 10.852 1 80.88 56 VAL B O 1
ATOM 2164 N N . PRO B 1 57 ? -16.203 19.469 10.414 1 81.31 57 PRO B N 1
ATOM 2165 C CA . PRO B 1 57 ? -15.039 18.594 10.492 1 81.31 57 PRO B CA 1
ATOM 2166 C C . PRO B 1 57 ? -13.859 19.109 9.672 1 81.31 57 PRO B C 1
ATOM 2168 O O . PRO B 1 57 ? -12.711 18.969 10.086 1 81.31 57 PRO B O 1
ATOM 2171 N N . ILE B 1 58 ? -14.141 19.797 8.602 1 88 58 ILE B N 1
ATOM 2172 C CA . ILE B 1 58 ? -13.055 20.219 7.719 1 88 58 ILE B CA 1
ATOM 2173 C C . ILE B 1 58 ? -12.258 21.344 8.375 1 88 58 ILE B C 1
ATOM 2175 O O . ILE B 1 58 ? -11.094 21.578 8.031 1 88 58 ILE B O 1
ATOM 2179 N N . LEU B 1 59 ? -12.891 22.047 9.312 1 88.19 59 LEU B N 1
ATOM 2180 C CA . LEU B 1 59 ? -12.195 23.156 9.969 1 88.19 59 LEU B CA 1
ATOM 2181 C C . LEU B 1 59 ? -11 22.641 10.766 1 88.19 59 LEU B C 1
ATOM 2183 O O . LEU B 1 59 ? -9.906 23.188 10.688 1 88.19 59 LEU B O 1
ATOM 2187 N N . SER B 1 60 ? -11.273 21.594 11.57 1 91.69 60 SER B N 1
ATOM 2188 C CA . SER B 1 60 ? -10.203 21 12.367 1 91.69 60 SER B CA 1
ATOM 2189 C C . SER B 1 60 ? -9.078 20.469 11.484 1 91.69 60 SER B C 1
ATOM 2191 O O . SER B 1 60 ? -7.902 20.562 11.836 1 91.69 60 SER B O 1
ATOM 2193 N N . VAL B 1 61 ? -9.43 19.938 10.344 1 94.81 61 VAL B N 1
ATOM 2194 C CA . VAL B 1 61 ? -8.445 19.422 9.406 1 94.81 61 VAL B CA 1
ATOM 2195 C C . VAL B 1 61 ? -7.617 20.562 8.836 1 94.81 61 VAL B C 1
ATOM 2197 O O . VAL B 1 61 ? -6.391 20.469 8.75 1 94.81 61 VAL B O 1
ATOM 2200 N N . LEU B 1 62 ? -8.258 21.625 8.469 1 93.31 62 LEU B N 1
ATOM 2201 C CA . LEU B 1 62 ? -7.559 22.781 7.906 1 93.31 62 LEU B CA 1
ATOM 2202 C C . LEU B 1 62 ? -6.633 23.406 8.938 1 93.31 62 LEU B C 1
ATOM 2204 O O . LEU B 1 62 ? -5.516 23.812 8.609 1 93.31 62 LEU B O 1
ATOM 2208 N N . GLN B 1 63 ? -7.105 23.469 10.164 1 92.75 63 GLN B N 1
ATOM 2209 C CA . GLN B 1 63 ? -6.285 24 11.25 1 92.75 63 GLN B CA 1
ATOM 2210 C C . GLN B 1 63 ? -5.055 23.141 11.484 1 92.75 63 GLN B C 1
ATOM 2212 O O . GLN B 1 63 ? -3.932 23.641 11.547 1 92.75 63 GLN B O 1
ATOM 2217 N N . ALA B 1 64 ? -5.301 21.859 11.641 1 94.38 64 ALA B N 1
ATOM 2218 C CA . ALA B 1 64 ? -4.188 20.938 11.828 1 94.38 64 ALA B CA 1
ATOM 2219 C C . ALA B 1 64 ? -3.217 21 10.648 1 94.38 64 ALA B C 1
ATOM 2221 O O . ALA B 1 64 ? -1.999 21.031 10.844 1 94.38 64 ALA B O 1
ATOM 2222 N N . GLY B 1 65 ? -3.779 21.062 9.445 1 95.19 65 GLY B N 1
ATOM 2223 C CA . GLY B 1 65 ? -2.955 21.141 8.25 1 95.19 65 GLY B CA 1
ATOM 2224 C C . GLY B 1 65 ? -2.088 22.391 8.211 1 95.19 65 GLY B C 1
ATOM 2225 O O . GLY B 1 65 ? -0.917 22.312 7.828 1 95.19 65 GLY B O 1
ATOM 2226 N N . SER B 1 66 ? -2.646 23.484 8.57 1 94.75 66 SER B N 1
ATOM 2227 C CA . SER B 1 66 ? -1.898 24.734 8.578 1 94.75 66 SER B CA 1
ATOM 2228 C C . SER B 1 66 ? -0.757 24.703 9.594 1 94.75 66 SER B C 1
ATOM 2230 O O . SER B 1 66 ? 0.337 25.203 9.32 1 94.75 66 SER B O 1
ATOM 2232 N N . GLN B 1 67 ? -1 24.094 10.734 1 93.12 67 GLN B N 1
ATOM 2233 C CA . GLN B 1 67 ? 0.041 23.953 11.742 1 93.12 67 GLN B CA 1
ATOM 2234 C C . GLN B 1 67 ? 1.146 23.016 11.273 1 93.12 67 GLN B C 1
ATOM 2236 O O . GLN B 1 67 ? 2.33 23.297 11.469 1 93.12 67 GLN B O 1
ATOM 2241 N N . LEU B 1 68 ? 0.713 21.984 10.648 1 94.56 68 LEU B N 1
ATOM 2242 C CA . LEU B 1 68 ? 1.686 21.047 10.109 1 94.56 68 LEU B CA 1
ATOM 2243 C C . LEU B 1 68 ? 2.492 21.688 8.984 1 94.56 68 LEU B C 1
ATOM 2245 O O . LEU B 1 68 ? 3.709 21.5 8.898 1 94.56 68 LEU B O 1
ATOM 2249 N N . ALA B 1 69 ? 1.835 22.438 8.156 1 95.5 69 ALA B N 1
ATOM 2250 C CA . ALA B 1 69 ? 2.527 23.125 7.07 1 95.5 69 ALA B CA 1
ATOM 2251 C C . ALA B 1 69 ? 3.574 24.094 7.613 1 95.5 69 ALA B C 1
ATOM 2253 O O . ALA B 1 69 ? 4.66 24.234 7.043 1 95.5 69 ALA B O 1
ATOM 2254 N N . SER B 1 70 ? 3.273 24.734 8.648 1 93.19 70 SER B N 1
ATOM 2255 C CA . SER B 1 70 ? 4.219 25.625 9.305 1 93.19 70 SER B CA 1
ATOM 2256 C C . SER B 1 70 ? 5.406 24.859 9.875 1 93.19 70 SER B C 1
ATOM 2258 O O . SER B 1 70 ? 6.555 25.266 9.711 1 93.19 70 SER B O 1
ATOM 2260 N N . LEU B 1 71 ? 5.051 23.781 10.516 1 89.94 71 LEU B N 1
ATOM 2261 C CA . LEU B 1 71 ? 6.086 22.938 11.109 1 89.94 71 LEU B CA 1
ATOM 2262 C C . LEU B 1 71 ? 7.078 22.469 10.047 1 89.94 71 LEU B C 1
ATOM 2264 O O . LEU B 1 71 ? 8.281 22.422 10.297 1 89.94 71 LEU B O 1
ATOM 2268 N N . PHE B 1 72 ? 6.562 22.203 8.867 1 92.75 72 PHE B N 1
ATOM 2269 C CA . PHE B 1 72 ? 7.41 21.641 7.824 1 92.75 72 PHE B CA 1
ATOM 2270 C C . PHE B 1 72 ? 7.852 22.719 6.844 1 92.75 72 PHE B C 1
ATOM 2272 O O . PHE B 1 72 ? 8.531 22.422 5.855 1 92.75 72 PHE B O 1
ATOM 2279 N N . GLY B 1 73 ? 7.512 23.859 7.027 1 92.75 73 GLY B N 1
ATOM 2280 C CA . GLY B 1 73 ? 7.965 24.984 6.227 1 92.75 73 GLY B CA 1
ATOM 2281 C C . GLY B 1 73 ? 7.418 24.969 4.812 1 92.75 73 GLY B C 1
ATOM 2282 O O . GLY B 1 73 ? 8.148 25.234 3.854 1 92.75 73 GLY B O 1
ATOM 2283 N N . CYS B 1 74 ? 6.156 24.578 4.711 1 96.12 74 CYS B N 1
ATOM 2284 C CA . CYS B 1 74 ? 5.609 24.516 3.359 1 96.12 74 CYS B CA 1
ATOM 2285 C C . CYS B 1 74 ? 4.27 25.234 3.279 1 96.12 74 CYS B C 1
ATOM 2287 O O . CYS B 1 74 ? 3.398 24.844 2.498 1 96.12 74 CYS B O 1
ATOM 2289 N N . GLU B 1 75 ? 4.031 26.266 4.035 1 95.62 75 GLU B N 1
ATOM 2290 C CA . GLU B 1 75 ? 2.773 27 4.148 1 95.62 75 GLU B CA 1
ATOM 2291 C C . GLU B 1 75 ? 2.348 27.578 2.801 1 95.62 75 GLU B C 1
ATOM 2293 O O . GLU B 1 75 ? 1.16 27.594 2.473 1 95.62 75 GLU B O 1
ATOM 2298 N N . ASP B 1 76 ? 3.26 28.016 2.006 1 95.69 76 ASP B N 1
ATOM 2299 C CA . ASP B 1 76 ? 2.936 28.625 0.722 1 95.69 76 ASP B CA 1
ATOM 2300 C C . ASP B 1 76 ? 2.93 27.594 -0.398 1 95.69 76 ASP B C 1
ATOM 2302 O O . ASP B 1 76 ? 1.986 27.516 -1.188 1 95.69 76 ASP B O 1
ATOM 2306 N N . THR B 1 77 ? 3.9 26.703 -0.365 1 96.69 77 THR B N 1
ATOM 2307 C CA . THR B 1 77 ? 4.121 25.781 -1.481 1 96.69 77 THR B CA 1
ATOM 2308 C C . THR B 1 77 ? 3.064 24.688 -1.498 1 96.69 77 THR B C 1
ATOM 2310 O O . THR B 1 77 ? 2.816 24.078 -2.537 1 96.69 77 THR B O 1
ATOM 2313 N N . ILE B 1 78 ? 2.439 24.453 -0.376 1 96.81 78 ILE B N 1
ATOM 2314 C CA . ILE B 1 78 ? 1.444 23.391 -0.299 1 96.81 78 ILE B CA 1
ATOM 2315 C C . ILE B 1 78 ? 0.259 23.719 -1.201 1 96.81 78 ILE B C 1
ATOM 2317 O O . ILE B 1 78 ? -0.472 22.828 -1.634 1 96.81 78 ILE B O 1
ATOM 2321 N N . TRP B 1 79 ? 0.06 25.016 -1.575 1 95.19 79 TRP B N 1
ATOM 2322 C CA . TRP B 1 79 ? -1.081 25.453 -2.371 1 95.19 79 TRP B CA 1
ATOM 2323 C C . TRP B 1 79 ? -0.724 25.516 -3.852 1 95.19 79 TRP B C 1
ATOM 2325 O O . TRP B 1 79 ? -1.566 25.844 -4.688 1 95.19 79 TRP B O 1
ATOM 2335 N N . ASP B 1 80 ? 0.482 25.172 -4.23 1 95.69 80 ASP B N 1
ATOM 2336 C CA . ASP B 1 80 ? 0.954 25.047 -5.609 1 95.69 80 ASP B CA 1
ATOM 2337 C C . ASP B 1 80 ? 0.972 23.578 -6.055 1 95.69 80 ASP B C 1
ATOM 2339 O O . ASP B 1 80 ? 1.836 22.812 -5.633 1 95.69 80 ASP B O 1
ATOM 2343 N N . PRO B 1 81 ? 0.048 23.203 -6.934 1 94.62 81 PRO B N 1
ATOM 2344 C CA . PRO B 1 81 ? -0.067 21.797 -7.305 1 94.62 81 PRO B CA 1
ATOM 2345 C C . PRO B 1 81 ? 1.157 21.281 -8.055 1 94.62 81 PRO B C 1
ATOM 2347 O O . PRO B 1 81 ? 1.305 20.078 -8.25 1 94.62 81 PRO B O 1
ATOM 2350 N N . THR B 1 82 ? 2.086 22.109 -8.414 1 94.88 82 THR B N 1
ATOM 2351 C CA . THR B 1 82 ? 3.258 21.688 -9.18 1 94.88 82 THR B CA 1
ATOM 2352 C C . THR B 1 82 ? 4.5 21.672 -8.289 1 94.88 82 THR B C 1
ATOM 2354 O O . THR B 1 82 ? 5.582 21.297 -8.742 1 94.88 82 THR B O 1
ATOM 2357 N N . ALA B 1 83 ? 4.367 22.062 -7.023 1 97.06 83 ALA B N 1
ATOM 2358 C CA . ALA B 1 83 ? 5.508 22.141 -6.113 1 97.06 83 ALA B CA 1
ATOM 2359 C C . ALA B 1 83 ? 6.086 20.75 -5.832 1 97.06 83 ALA B C 1
ATOM 2361 O O . ALA B 1 83 ? 5.34 19.781 -5.664 1 97.06 83 ALA B O 1
ATOM 2362 N N . LEU B 1 84 ? 7.398 20.594 -5.836 1 97.75 84 LEU B N 1
ATOM 2363 C CA . LEU B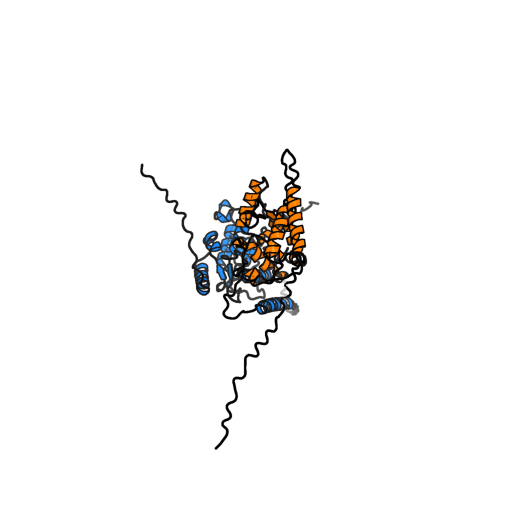 1 84 ? 8.125 19.391 -5.43 1 97.75 84 LEU B CA 1
ATOM 2364 C C . LEU B 1 84 ? 9.234 19.734 -4.441 1 97.75 84 LEU B C 1
ATOM 2366 O O . LEU B 1 84 ? 9.883 20.781 -4.566 1 97.75 84 LEU B O 1
ATOM 2370 N N . ARG B 1 85 ? 9.43 18.875 -3.463 1 97.12 85 ARG B N 1
ATOM 2371 C CA . ARG B 1 85 ? 10.492 19.094 -2.49 1 97.12 85 ARG B CA 1
ATOM 2372 C C . ARG B 1 85 ? 10.93 17.781 -1.854 1 97.12 85 ARG B C 1
ATOM 2374 O O . ARG B 1 85 ? 10.273 16.75 -2.031 1 97.12 85 ARG B O 1
ATOM 2381 N N . THR B 1 86 ? 12.055 17.812 -1.184 1 96.5 86 THR B N 1
ATOM 2382 C CA . THR B 1 86 ? 12.492 16.766 -0.256 1 96.5 86 THR B CA 1
ATOM 2383 C C . THR B 1 86 ? 12.688 17.344 1.144 1 96.5 86 THR B C 1
ATOM 2385 O O . THR B 1 86 ? 12.781 18.562 1.314 1 96.5 86 THR B O 1
ATOM 2388 N N . LEU B 1 87 ? 12.57 16.453 2.09 1 94.31 87 LEU B N 1
ATOM 2389 C CA . LEU B 1 87 ? 12.805 16.859 3.469 1 94.31 87 LEU B CA 1
ATOM 2390 C C . LEU B 1 87 ? 14.203 16.453 3.924 1 94.31 87 LEU B C 1
ATOM 2392 O O . LEU B 1 87 ? 14.758 15.461 3.447 1 94.31 87 LEU B O 1
ATOM 2396 N N . SER B 1 88 ? 14.781 17.234 4.766 1 87.88 88 SER B N 1
ATOM 2397 C CA . SER B 1 88 ? 16.016 16.859 5.449 1 87.88 88 SER B CA 1
ATOM 2398 C C . SER B 1 88 ? 15.734 15.984 6.664 1 87.88 88 SER B C 1
ATOM 2400 O O . SER B 1 88 ? 14.688 16.125 7.309 1 87.88 88 SER B O 1
ATOM 2402 N N . PRO B 1 89 ? 16.609 14.898 6.754 1 77.06 89 PRO B N 1
ATOM 2403 C CA . PRO B 1 89 ? 16.391 14.109 7.969 1 77.06 89 PRO B CA 1
ATOM 2404 C C . PRO B 1 89 ? 16.328 14.977 9.227 1 77.06 89 PRO B C 1
ATOM 2406 O O . PRO B 1 89 ? 16.969 16.016 9.297 1 77.06 89 PRO B O 1
ATOM 2409 N N . ILE B 1 90 ? 15.148 14.945 9.859 1 62.66 90 ILE B N 1
ATOM 2410 C CA . ILE B 1 90 ? 14.953 15.805 11.023 1 62.66 90 ILE B CA 1
ATOM 2411 C C . ILE B 1 90 ? 16.188 15.734 11.922 1 62.66 90 ILE B C 1
ATOM 2413 O O . ILE B 1 90 ? 16.531 14.664 12.438 1 62.66 90 ILE B O 1
ATOM 2417 N N . SER B 1 91 ? 17.281 16.109 11.453 1 55.12 91 SER B N 1
ATOM 2418 C CA . SER B 1 91 ? 18.328 16.328 12.43 1 55.12 91 SER B CA 1
ATOM 2419 C C . SER B 1 91 ? 17.75 16.781 13.773 1 55.12 91 SER B 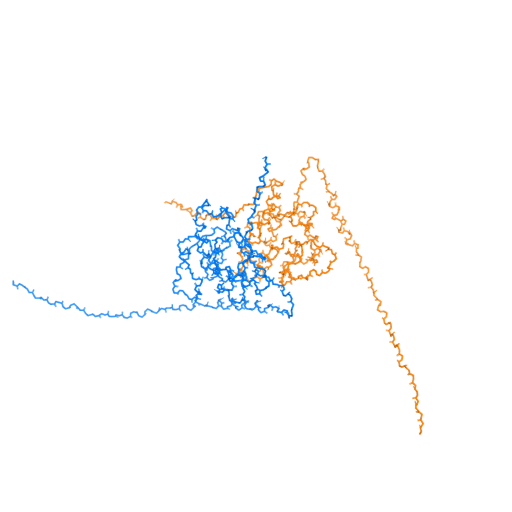C 1
ATOM 2421 O O . SER B 1 91 ? 16.562 17.062 13.875 1 55.12 91 SER B O 1
ATOM 2423 N N . SER B 1 92 ? 18.531 17.359 14.68 1 48.84 92 SER B N 1
ATOM 2424 C CA . SER B 1 92 ? 18.375 17.938 16.016 1 48.84 92 SER B CA 1
ATOM 2425 C C . SER B 1 92 ? 17.25 18.953 16.047 1 48.84 92 SER B C 1
ATOM 2427 O O . SER B 1 92 ? 17.469 20.141 16.297 1 48.84 92 SER B O 1
ATOM 2429 N N . SER B 1 93 ? 16.375 18.969 15.148 1 47.16 93 SER B N 1
ATOM 2430 C CA . SER B 1 93 ? 15.547 20.156 15.211 1 47.16 93 SER B CA 1
ATOM 2431 C C . SER B 1 93 ? 14.758 20.219 16.516 1 47.16 93 SER B C 1
ATOM 2433 O O . SER B 1 93 ? 14.547 19.188 17.172 1 47.16 93 SER B O 1
ATOM 2435 N N . ALA B 1 94 ? 14.375 21.406 16.938 1 52.56 94 ALA B N 1
ATOM 2436 C CA . ALA B 1 94 ? 13.875 22.016 18.156 1 52.56 94 ALA B CA 1
ATOM 2437 C C . ALA B 1 94 ? 12.586 21.344 18.625 1 52.56 94 ALA B C 1
ATOM 2439 O O . ALA B 1 94 ? 12.367 21.156 19.828 1 52.56 94 ALA B O 1
ATOM 2440 N N . MET B 1 95 ? 11.477 21.297 17.781 1 57.38 95 MET B N 1
ATOM 2441 C CA . MET B 1 95 ? 10.242 20.828 18.406 1 57.38 95 MET B CA 1
ATOM 2442 C C . MET B 1 95 ? 10.117 19.312 18.312 1 57.38 95 MET B C 1
ATOM 2444 O O . MET B 1 95 ? 10.312 18.734 17.234 1 57.38 95 MET B O 1
ATOM 2448 N N . PRO B 1 96 ? 10.094 18.703 19.375 1 65.31 96 PRO B N 1
ATOM 2449 C CA . PRO B 1 96 ? 9.961 17.25 19.453 1 65.31 96 PRO B CA 1
ATOM 2450 C C . PRO B 1 96 ? 8.781 16.719 18.625 1 65.31 96 PRO B C 1
ATOM 2452 O O . PRO B 1 96 ? 7.637 17.094 18.875 1 65.31 96 PRO B O 1
ATOM 2455 N N . LEU B 1 97 ? 9.039 16.266 17.453 1 77.75 97 LEU B N 1
ATOM 2456 C CA . LEU B 1 97 ? 8.008 15.609 16.656 1 77.75 97 LEU B CA 1
ATOM 2457 C C . LEU B 1 97 ? 7.625 14.266 17.266 1 77.75 97 LEU B C 1
ATOM 2459 O O . LEU B 1 97 ? 8.469 13.586 17.859 1 77.75 97 LEU B O 1
ATOM 2463 N N . THR B 1 98 ? 6.289 14.117 17.266 1 89.62 98 THR B N 1
ATOM 2464 C CA . THR B 1 98 ? 5.879 12.742 17.531 1 89.62 98 THR B CA 1
ATOM 2465 C C . THR B 1 98 ? 6.426 11.797 16.469 1 89.62 98 THR B C 1
ATOM 2467 O O . THR B 1 98 ? 6.707 12.211 15.352 1 89.62 98 THR B O 1
ATOM 2470 N N . SER B 1 99 ? 6.645 10.57 16.781 1 91.94 99 SER B N 1
ATOM 2471 C CA . SER B 1 99 ? 7.324 9.602 15.93 1 91.94 99 SER B CA 1
ATOM 2472 C C . SER B 1 99 ? 6.648 9.492 14.57 1 91.94 99 SER B C 1
ATOM 2474 O O . SER B 1 99 ? 7.32 9.32 13.547 1 91.94 99 SER B O 1
ATOM 2476 N N . ASN B 1 100 ? 5.352 9.578 14.531 1 95.12 100 ASN B N 1
ATOM 2477 C CA . A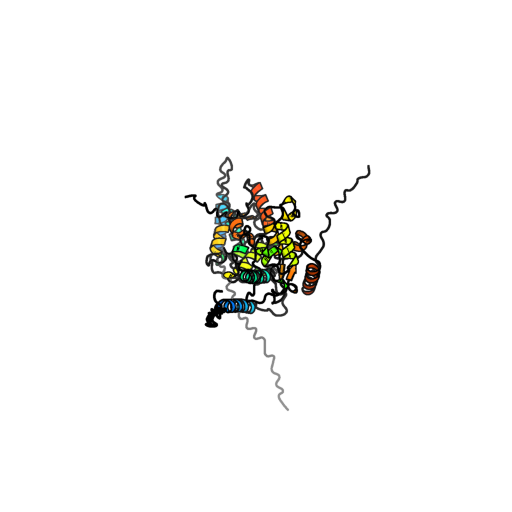SN B 1 100 ? 4.629 9.414 13.273 1 95.12 100 ASN B CA 1
ATOM 2478 C C . ASN B 1 100 ? 4.855 10.602 12.344 1 95.12 100 ASN B C 1
ATOM 2480 O O . ASN B 1 100 ? 4.586 10.516 11.148 1 95.12 100 ASN B O 1
ATOM 2484 N N . LEU B 1 101 ? 5.391 11.688 12.812 1 94.19 101 LEU B N 1
ATOM 2485 C CA . LEU B 1 101 ? 5.57 12.883 11.984 1 94.19 101 LEU B CA 1
ATOM 2486 C C . LEU B 1 101 ? 7.016 13 11.516 1 94.19 101 LEU B C 1
ATOM 2488 O O . LEU B 1 101 ? 7.34 13.898 10.727 1 94.19 101 LEU B O 1
ATOM 2492 N N . GLU B 1 102 ? 7.816 12.109 11.992 1 93.31 102 GLU B N 1
ATOM 2493 C CA . GLU B 1 102 ? 9.195 12.109 11.523 1 93.31 102 GLU B CA 1
ATOM 2494 C C . GLU B 1 102 ? 9.266 11.844 10.016 1 93.31 102 GLU B C 1
ATOM 2496 O O . GLU B 1 102 ? 8.539 10.992 9.5 1 93.31 102 GLU B O 1
ATOM 2501 N N . PRO B 1 103 ? 10.156 12.602 9.367 1 94.75 103 PRO B N 1
ATOM 2502 C CA . PRO B 1 103 ? 10.289 12.359 7.926 1 94.75 103 PRO B CA 1
ATOM 2503 C C . PRO B 1 103 ? 10.672 10.914 7.605 1 94.75 103 PRO B C 1
ATOM 2505 O O . PRO B 1 103 ? 11.531 10.344 8.281 1 94.75 103 PRO B O 1
ATOM 2508 N N . THR B 1 104 ? 9.977 10.336 6.605 1 95.88 104 THR B N 1
ATOM 2509 C CA . THR B 1 104 ? 10.305 8.992 6.137 1 95.88 104 THR B CA 1
ATOM 2510 C C . THR B 1 104 ? 11.461 9.031 5.137 1 95.88 104 THR B C 1
ATOM 2512 O O . THR B 1 104 ? 11.812 10.102 4.637 1 95.88 104 THR B O 1
ATOM 2515 N N . ALA B 1 105 ? 12 7.859 4.824 1 95.75 105 ALA B N 1
ATOM 2516 C CA . ALA B 1 105 ? 13.031 7.758 3.801 1 95.75 105 ALA B CA 1
ATOM 2517 C C . ALA B 1 105 ? 12.539 8.297 2.461 1 95.75 105 ALA B C 1
ATOM 2519 O O . ALA B 1 105 ? 13.289 8.945 1.728 1 95.75 105 ALA B O 1
ATOM 2520 N N . ALA B 1 106 ? 11.312 8 2.141 1 97.5 106 ALA B N 1
ATOM 2521 C CA . ALA B 1 106 ? 10.742 8.484 0.886 1 97.5 106 ALA B CA 1
ATOM 2522 C C . ALA B 1 106 ? 10.695 10.008 0.856 1 97.5 106 ALA B C 1
ATOM 2524 O O . ALA B 1 106 ? 11 10.625 -0.167 1 97.5 106 ALA B O 1
ATOM 2525 N N . GLN B 1 107 ? 10.32 10.594 1.98 1 96.94 107 GLN B N 1
ATOM 2526 C CA . GLN B 1 107 ? 10.227 12.047 2.053 1 96.94 107 GLN B CA 1
ATOM 2527 C C . GLN B 1 107 ? 11.609 12.695 1.95 1 96.94 107 GLN B C 1
ATOM 2529 O O . GLN B 1 107 ? 11.734 13.812 1.453 1 96.94 107 GLN B O 1
ATOM 2534 N N . ILE B 1 108 ? 12.57 11.992 2.346 1 95.88 108 ILE B N 1
ATOM 2535 C CA . ILE B 1 108 ? 13.93 12.516 2.354 1 95.88 108 ILE B CA 1
ATOM 2536 C C . ILE B 1 108 ? 14.562 12.336 0.973 1 95.88 108 ILE B C 1
ATOM 2538 O O . ILE B 1 108 ? 15.32 13.195 0.512 1 95.88 108 ILE B O 1
ATOM 2542 N N . THR B 1 109 ? 14.195 11.289 0.242 1 96.06 109 THR B N 1
ATOM 2543 C CA . THR B 1 109 ? 14.992 10.898 -0.912 1 96.06 109 THR B CA 1
ATOM 2544 C C . THR B 1 109 ? 14.234 11.156 -2.209 1 96.06 109 THR B C 1
ATOM 2546 O O . THR B 1 109 ? 14.836 11.195 -3.287 1 96.06 109 THR B O 1
ATOM 2549 N N . ILE B 1 110 ? 12.953 11.273 -2.158 1 97.19 110 ILE B N 1
ATOM 2550 C CA . ILE B 1 110 ? 12.156 11.383 -3.377 1 97.19 110 ILE B CA 1
ATOM 2551 C C . ILE B 1 110 ? 11.461 12.742 -3.42 1 97.19 110 ILE B C 1
ATOM 2553 O O . ILE B 1 110 ? 10.711 13.094 -2.51 1 97.19 110 ILE B O 1
ATOM 2557 N N . PRO B 1 111 ? 11.711 13.57 -4.488 1 97.94 111 PRO B N 1
ATOM 2558 C CA . PRO B 1 111 ? 10.93 14.797 -4.617 1 97.94 111 PRO B CA 1
ATOM 2559 C C . PRO B 1 111 ? 9.43 14.539 -4.66 1 97.94 111 PRO B C 1
ATOM 2561 O O . PRO B 1 111 ? 8.969 13.633 -5.359 1 97.94 111 PRO B O 1
ATOM 2564 N N . HIS B 1 112 ? 8.68 15.242 -3.883 1 98.56 112 HIS B N 1
ATOM 2565 C CA . HIS B 1 112 ? 7.242 15.016 -3.754 1 98.56 112 HIS B CA 1
ATOM 2566 C C . HIS B 1 112 ? 6.508 16.312 -3.449 1 98.56 112 HIS B C 1
ATOM 2568 O O . HIS B 1 112 ? 7.133 17.312 -3.088 1 98.56 112 HIS B O 1
ATOM 2574 N N . HIS B 1 113 ? 5.25 16.344 -3.707 1 98.5 113 HIS B N 1
ATOM 2575 C CA . HIS B 1 113 ? 4.434 17.5 -3.354 1 98.5 113 HIS B CA 1
ATOM 2576 C C . HIS B 1 113 ? 4.312 17.656 -1.84 1 98.5 113 HIS B C 1
ATOM 2578 O O . HIS B 1 113 ? 4.141 16.656 -1.128 1 98.5 113 HIS B O 1
ATOM 2584 N N . PRO B 1 114 ? 4.285 18.844 -1.258 1 98.12 114 PRO B N 1
ATOM 2585 C CA . PRO B 1 114 ? 4.309 19.062 0.19 1 98.12 114 PRO B CA 1
ATOM 2586 C C . PRO B 1 114 ? 3.031 18.578 0.878 1 98.12 114 PRO B C 1
ATOM 2588 O O . PRO B 1 114 ? 3.02 18.375 2.096 1 98.12 114 PRO B O 1
ATOM 2591 N N . VAL B 1 115 ? 1.938 18.406 0.121 1 98.38 115 VAL B N 1
ATOM 2592 C CA . VAL B 1 115 ? 0.694 17.953 0.734 1 98.38 115 VAL B CA 1
ATOM 2593 C C . VAL B 1 115 ? 0.907 16.594 1.396 1 98.38 115 VAL B C 1
ATOM 2595 O O . VAL B 1 115 ? 0.239 16.266 2.379 1 98.38 115 VAL B O 1
ATOM 2598 N N . PHE B 1 116 ? 1.87 15.852 0.915 1 98.5 116 PHE B N 1
ATOM 2599 C CA . PHE B 1 116 ? 2.129 14.539 1.486 1 98.5 116 PHE B CA 1
ATOM 2600 C C . PHE B 1 116 ? 2.812 14.656 2.844 1 98.5 116 PHE B C 1
ATOM 2602 O O . PHE B 1 116 ? 2.676 13.781 3.695 1 98.5 116 PHE B O 1
ATOM 26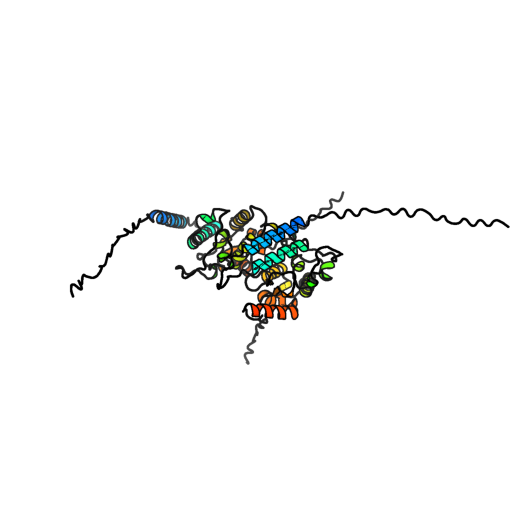09 N N . ASP B 1 117 ? 3.457 15.742 3.092 1 97.44 117 ASP B N 1
ATOM 2610 C CA . ASP B 1 117 ? 4.234 15.922 4.312 1 97.44 117 ASP B CA 1
ATOM 2611 C C . ASP B 1 117 ? 3.32 16.125 5.52 1 97.44 117 ASP B C 1
ATOM 2613 O O . ASP B 1 117 ? 3.732 15.891 6.66 1 97.44 117 ASP B O 1
ATOM 2617 N N . ILE B 1 118 ? 2.125 16.5 5.328 1 96.69 118 ILE B N 1
ATOM 2618 C CA . ILE B 1 118 ? 1.311 16.891 6.477 1 96.69 118 ILE B CA 1
ATOM 2619 C C . ILE B 1 118 ? 0.313 15.781 6.797 1 96.69 118 ILE B C 1
ATOM 2621 O O . ILE B 1 118 ? -0.55 15.945 7.664 1 96.69 118 ILE B O 1
ATOM 2625 N N . LEU B 1 119 ? 0.427 14.656 6.078 1 98.19 119 LEU B N 1
ATOM 2626 C CA . LEU B 1 119 ? -0.405 13.508 6.41 1 98.19 119 LEU B CA 1
ATOM 2627 C C . LEU B 1 119 ? 0.121 12.797 7.656 1 98.19 119 LEU B C 1
ATOM 2629 O O . LEU B 1 119 ? 1.331 12.609 7.805 1 98.19 119 LEU B O 1
ATOM 2633 N N . PRO B 1 120 ? -0.729 12.391 8.5 1 97.31 120 PRO B N 1
ATOM 2634 C CA . PRO B 1 120 ? -0.302 11.945 9.828 1 97.31 120 PRO B CA 1
ATOM 2635 C C . PRO B 1 120 ? 0.302 10.547 9.82 1 97.31 120 PRO B C 1
ATOM 2637 O O . PRO B 1 120 ? 0.942 10.141 10.789 1 97.31 120 PRO B O 1
ATOM 2640 N N . TRP B 1 121 ? 0.138 9.773 8.742 1 98.31 121 TRP B N 1
ATOM 2641 C CA . TRP B 1 121 ? 0.571 8.383 8.734 1 98.31 121 TRP B CA 1
ATOM 2642 C C . TRP B 1 121 ? 1.814 8.203 7.867 1 98.31 121 TRP B C 1
ATOM 2644 O O . TRP B 1 121 ? 1.772 8.43 6.656 1 98.31 121 TRP B O 1
ATOM 2654 N N . PRO B 1 122 ? 2.885 7.676 8.445 1 97.81 122 PRO B N 1
ATOM 2655 C CA . PRO B 1 122 ? 4.121 7.523 7.676 1 97.81 122 PRO B CA 1
ATOM 2656 C C . PRO B 1 122 ? 3.975 6.543 6.512 1 97.81 122 PRO B C 1
ATOM 2658 O O . PRO B 1 122 ? 4.543 6.766 5.441 1 97.81 122 PRO B O 1
ATOM 2661 N N . SER B 1 123 ? 3.236 5.449 6.742 1 98.06 123 SER B N 1
ATOM 2662 C CA . SER B 1 123 ? 3.062 4.469 5.676 1 98.06 123 SER B CA 1
ATOM 2663 C C . SER B 1 123 ? 2.318 5.07 4.488 1 98.06 123 SER B C 1
ATOM 2665 O O . SER B 1 123 ? 2.699 4.852 3.336 1 98.06 123 SER B O 1
ATOM 2667 N N . MET B 1 124 ? 1.289 5.785 4.738 1 98.69 124 MET B N 1
ATOM 2668 C CA . MET B 1 124 ? 0.527 6.445 3.68 1 98.69 124 MET B CA 1
ATOM 2669 C C . MET B 1 124 ? 1.391 7.461 2.939 1 98.69 124 MET B C 1
ATOM 2671 O O . MET B 1 124 ? 1.336 7.547 1.711 1 98.69 124 MET B O 1
ATOM 2675 N N . ARG B 1 125 ? 2.188 8.227 3.695 1 98.56 125 ARG B N 1
ATOM 2676 C CA . ARG B 1 125 ? 3.094 9.188 3.07 1 98.56 125 ARG B CA 1
ATOM 2677 C C . ARG B 1 125 ? 4.066 8.484 2.129 1 98.56 125 ARG B C 1
ATOM 2679 O O . ARG B 1 125 ? 4.238 8.906 0.981 1 98.56 125 ARG B O 1
ATOM 2686 N N . THR B 1 126 ? 4.617 7.453 2.604 1 98.5 126 THR B N 1
ATOM 2687 C CA . THR B 1 126 ? 5.582 6.699 1.811 1 98.5 126 THR B CA 1
ATOM 2688 C C . THR B 1 126 ? 4.926 6.145 0.549 1 98.5 126 THR B C 1
ATOM 2690 O O . THR B 1 126 ? 5.473 6.277 -0.549 1 98.5 126 THR B O 1
ATOM 2693 N N . LYS B 1 127 ? 3.775 5.57 0.673 1 98.62 127 LYS B N 1
ATOM 2694 C CA . LYS B 1 127 ? 3.102 4.957 -0.468 1 98.62 127 LYS B CA 1
ATOM 2695 C C . LYS B 1 127 ? 2.691 6.008 -1.494 1 98.62 127 LYS B C 1
ATOM 2697 O O . LYS B 1 127 ? 2.875 5.816 -2.697 1 98.62 127 LYS B O 1
ATOM 2702 N N . LEU B 1 128 ? 2.168 7.117 -1.056 1 98.75 128 LEU B N 1
ATOM 2703 C CA . LEU B 1 128 ? 1.771 8.188 -1.965 1 98.75 128 LEU B CA 1
ATOM 2704 C C . LEU B 1 128 ? 2.979 8.742 -2.717 1 98.75 128 LEU B C 1
ATOM 2706 O O . LEU B 1 128 ? 2.939 8.883 -3.939 1 98.75 128 LEU B O 1
ATOM 2710 N N . ILE B 1 129 ? 4.012 8.984 -1.99 1 98.69 129 ILE B N 1
ATOM 2711 C CA . ILE B 1 129 ? 5.211 9.555 -2.596 1 98.69 129 ILE B CA 1
ATOM 2712 C C . ILE B 1 129 ? 5.777 8.586 -3.629 1 98.69 129 ILE B C 1
ATOM 2714 O O . ILE B 1 129 ? 6.125 8.984 -4.742 1 98.69 129 ILE B O 1
ATOM 2718 N N . THR B 1 130 ? 5.824 7.367 -3.275 1 98.12 130 THR B N 1
ATOM 2719 C CA . THR B 1 130 ? 6.352 6.363 -4.191 1 98.12 130 THR B CA 1
ATOM 2720 C C . THR B 1 130 ? 5.484 6.258 -5.441 1 98.12 130 THR B C 1
ATOM 2722 O O . THR B 1 130 ? 5.996 6.281 -6.562 1 98.12 130 THR B O 1
ATOM 2725 N N . ILE B 1 131 ? 4.219 6.184 -5.309 1 98.31 131 ILE B N 1
ATOM 2726 C CA . ILE B 1 131 ? 3.291 6.039 -6.426 1 98.31 131 ILE B CA 1
ATOM 2727 C C . ILE B 1 131 ? 3.414 7.242 -7.355 1 98.31 131 ILE B C 1
ATOM 2729 O O . ILE B 1 131 ? 3.52 7.082 -8.578 1 98.31 131 ILE B O 1
ATOM 2733 N N . PHE B 1 132 ? 3.484 8.422 -6.805 1 97.81 132 PHE B N 1
ATOM 2734 C CA . PHE B 1 132 ? 3.479 9.625 -7.625 1 97.81 132 PHE B CA 1
ATOM 2735 C C . PHE B 1 132 ? 4.859 9.883 -8.219 1 97.81 132 PHE B C 1
ATOM 2737 O O . PHE B 1 132 ? 5.023 10.766 -9.062 1 97.81 132 PHE B O 1
ATOM 2744 N N . SER B 1 133 ? 5.824 9.109 -7.766 1 97.25 133 SER B N 1
ATOM 2745 C CA . SER B 1 133 ? 7.152 9.211 -8.359 1 97.25 133 SER B CA 1
ATOM 2746 C C . SER B 1 133 ? 7.285 8.312 -9.586 1 97.25 133 SER B C 1
ATOM 2748 O O . SER B 1 133 ? 8.234 8.453 -10.367 1 97.25 133 SER B O 1
ATOM 2750 N N . LEU B 1 134 ? 6.359 7.422 -9.805 1 96.69 134 LEU B N 1
ATOM 2751 C CA . LEU B 1 134 ? 6.387 6.488 -10.922 1 96.69 134 LEU B CA 1
ATOM 2752 C C . LEU B 1 134 ? 5.863 7.145 -12.195 1 96.69 134 LEU B C 1
ATOM 2754 O O . LEU B 1 134 ? 5.082 8.102 -12.125 1 96.69 134 LEU B O 1
ATOM 2758 N N . PRO B 1 135 ? 6.293 6.578 -13.398 1 95.31 135 PRO B N 1
ATOM 2759 C CA . PRO B 1 135 ? 5.594 6.988 -14.617 1 95.31 135 PRO B CA 1
ATOM 2760 C C . PRO B 1 135 ? 4.098 6.691 -14.57 1 95.31 135 PRO B C 1
ATOM 2762 O O . PRO B 1 135 ? 3.676 5.723 -13.93 1 95.31 135 PRO B O 1
ATOM 2765 N N . ALA B 1 136 ? 3.359 7.488 -15.242 1 94.62 136 ALA B N 1
ATOM 2766 C CA . ALA B 1 136 ? 1.903 7.426 -15.156 1 94.62 136 ALA B CA 1
ATOM 2767 C C . ALA B 1 136 ? 1.397 6.008 -15.414 1 94.62 136 ALA B C 1
ATOM 2769 O O . ALA B 1 136 ? 0.51 5.523 -14.711 1 94.62 136 ALA B O 1
ATOM 2770 N N . GLN B 1 137 ? 1.98 5.316 -16.297 1 92.81 137 GLN B N 1
ATOM 2771 C CA . GLN B 1 137 ? 1.489 4.004 -16.719 1 92.81 137 GLN B CA 1
ATOM 2772 C C . GLN B 1 137 ? 1.728 2.961 -15.625 1 92.81 137 GLN B C 1
ATOM 2774 O O . GLN B 1 137 ? 1.104 1.898 -15.633 1 92.81 137 GLN B O 1
ATOM 2779 N N . ALA B 1 138 ? 2.625 3.283 -14.688 1 94.94 138 ALA B N 1
ATOM 2780 C CA . ALA B 1 138 ? 2.982 2.348 -13.625 1 94.94 138 ALA B CA 1
ATOM 2781 C C . ALA B 1 138 ? 2.176 2.619 -12.359 1 94.94 138 ALA B C 1
ATOM 2783 O O . ALA B 1 138 ? 2.324 1.916 -11.359 1 94.94 138 ALA B O 1
ATOM 2784 N N . ARG B 1 139 ? 1.293 3.562 -12.406 1 97.38 139 ARG B N 1
ATOM 2785 C CA . ARG B 1 139 ? 0.5 3.971 -11.25 1 97.38 139 ARG B CA 1
ATOM 2786 C C . ARG B 1 139 ? -0.881 3.324 -11.281 1 97.38 139 ARG B C 1
ATOM 2788 O O . ARG B 1 139 ? -1.333 2.857 -12.328 1 97.38 139 ARG B O 1
ATOM 2795 N N . PRO B 1 140 ? -1.523 3.275 -10.047 1 96.19 140 PRO B N 1
ATOM 2796 C CA . PRO B 1 140 ? -2.951 2.947 -10.07 1 96.19 140 PRO B CA 1
ATOM 2797 C C . PRO B 1 140 ? -3.746 3.852 -11.008 1 96.19 140 PRO B C 1
ATOM 2799 O O . PRO B 1 140 ? -3.371 5.004 -11.227 1 96.19 140 PRO B O 1
ATOM 2802 N N . VAL B 1 141 ? -4.848 3.367 -11.492 1 95.94 141 VAL B N 1
ATOM 2803 C CA . VAL B 1 141 ? -5.625 4.008 -12.547 1 95.94 141 VAL B CA 1
ATOM 2804 C C . VAL B 1 141 ? -5.957 5.445 -12.148 1 95.94 141 VAL B C 1
ATOM 2806 O O . VAL B 1 141 ? -5.73 6.379 -12.914 1 95.94 141 VAL B O 1
ATOM 2809 N N . ILE B 1 142 ? -6.395 5.656 -10.961 1 96.06 142 ILE B N 1
ATOM 2810 C CA . ILE B 1 142 ? -6.855 6.965 -10.516 1 96.06 142 ILE B CA 1
ATOM 2811 C C . ILE B 1 142 ? -5.668 7.918 -10.391 1 96.06 142 ILE B C 1
ATOM 2813 O O . ILE B 1 142 ? -5.84 9.141 -10.398 1 96.06 142 ILE B O 1
ATOM 2817 N N . ALA B 1 143 ? -4.477 7.375 -10.297 1 97.69 143 ALA B N 1
ATOM 2818 C CA . ALA B 1 143 ? -3.281 8.188 -10.07 1 97.69 143 ALA B CA 1
ATOM 2819 C C . ALA B 1 143 ? -2.559 8.469 -11.383 1 97.69 143 ALA B C 1
ATOM 2821 O O . ALA B 1 143 ? -1.474 9.062 -11.391 1 97.69 143 ALA B O 1
ATOM 2822 N N . ARG B 1 144 ? -3.16 8.117 -12.508 1 97.31 144 ARG B N 1
ATOM 2823 C CA . ARG B 1 144 ? -2.502 8.258 -13.797 1 97.31 144 ARG B CA 1
ATOM 2824 C C . ARG B 1 144 ? -2.803 9.617 -14.422 1 97.31 144 ARG B C 1
ATOM 2826 O O . ARG B 1 144 ? -2 10.148 -15.188 1 97.31 144 ARG B O 1
ATOM 2833 N N . ASP B 1 145 ? -4.004 10.148 -14.086 1 95.5 145 ASP B N 1
ATOM 2834 C CA . ASP B 1 145 ? -4.457 11.406 -14.68 1 95.5 145 ASP B CA 1
ATOM 2835 C C . ASP B 1 145 ? -3.559 12.57 -14.266 1 95.5 145 ASP B C 1
ATOM 2837 O O . ASP B 1 145 ? -3.105 12.633 -13.117 1 95.5 145 ASP B O 1
ATOM 2841 N N . PRO B 1 146 ? -3.328 13.5 -15.211 1 93.69 146 PRO B N 1
ATOM 2842 C CA . PRO B 1 146 ? -2.527 14.68 -14.867 1 93.69 146 PRO B CA 1
ATOM 2843 C C . PRO B 1 146 ? -3.092 15.445 -13.672 1 93.69 146 PRO B C 1
ATOM 2845 O O . PRO B 1 146 ? -2.352 16.141 -12.977 1 93.69 146 PRO B O 1
ATOM 2848 N N . MET B 1 147 ? -4.387 15.266 -13.406 1 95.81 147 MET B N 1
ATOM 2849 C CA . MET B 1 147 ? -5.035 15.969 -12.305 1 95.81 147 MET B CA 1
ATOM 2850 C C . MET B 1 147 ? -5.164 15.07 -11.078 1 95.81 147 MET B C 1
ATOM 2852 O O . MET B 1 147 ? -5.906 15.383 -10.148 1 95.81 147 MET B O 1
ATOM 2856 N N . ALA B 1 148 ? -4.414 13.938 -11.094 1 97.44 148 ALA B N 1
ATOM 2857 C CA . ALA B 1 148 ? -4.566 12.938 -10.039 1 97.44 148 ALA B CA 1
ATOM 2858 C C . ALA B 1 148 ? -4.27 13.531 -8.664 1 97.44 148 ALA B C 1
ATOM 2860 O O . ALA B 1 148 ? -4.953 13.219 -7.688 1 97.44 148 ALA B O 1
ATOM 2861 N N . LEU B 1 149 ? -3.264 14.359 -8.578 1 97.62 149 LEU B N 1
ATOM 2862 C CA . LEU B 1 149 ? -2.939 14.992 -7.301 1 97.62 149 LEU B CA 1
ATOM 2863 C C . LEU B 1 149 ? -4.09 15.867 -6.816 1 97.62 149 LEU B C 1
ATOM 2865 O O . LEU B 1 149 ? -4.441 15.836 -5.633 1 97.62 149 LEU B O 1
ATOM 2869 N N . MET B 1 150 ? -4.652 16.609 -7.691 1 96.75 150 MET B N 1
ATOM 2870 C CA . MET B 1 150 ? -5.797 17.453 -7.336 1 96.75 150 MET B CA 1
ATOM 2871 C C . MET B 1 150 ? -6.984 16.594 -6.906 1 96.75 150 MET B C 1
ATOM 2873 O O . MET B 1 150 ? -7.688 16.938 -5.957 1 96.75 150 MET B O 1
ATOM 2877 N N . GLN B 1 151 ? -7.152 15.531 -7.609 1 97.25 151 GLN B N 1
ATOM 2878 C CA . GLN B 1 151 ? -8.211 14.602 -7.234 1 97.25 151 GLN B CA 1
ATOM 2879 C C . GLN B 1 151 ? -7.992 14.055 -5.824 1 97.25 151 GLN B C 1
ATOM 2881 O O . GLN B 1 151 ? -8.938 13.945 -5.039 1 97.25 151 GLN B O 1
ATOM 2886 N N . LEU B 1 152 ? -6.797 13.688 -5.527 1 98.12 152 LEU B N 1
ATOM 2887 C CA . LEU B 1 152 ? -6.465 13.219 -4.188 1 98.12 152 LEU B CA 1
ATOM 2888 C C . LEU B 1 152 ? -6.801 14.281 -3.145 1 98.12 152 LEU B C 1
ATOM 2890 O O . LEU B 1 152 ? -7.438 13.984 -2.131 1 98.12 152 LEU B O 1
ATOM 2894 N N . ILE B 1 153 ? -6.398 15.539 -3.396 1 96.88 153 ILE B N 1
ATOM 2895 C CA . ILE B 1 153 ? -6.645 16.625 -2.461 1 96.88 153 ILE B CA 1
ATOM 2896 C C . ILE B 1 153 ? -8.148 16.828 -2.287 1 96.88 153 ILE B C 1
ATOM 2898 O O . ILE B 1 153 ? -8.625 17.031 -1.17 1 96.88 153 ILE B O 1
ATOM 2902 N N . TYR B 1 154 ? -8.906 16.75 -3.381 1 96.38 154 TYR B N 1
ATOM 2903 C CA . TYR B 1 154 ? -10.359 16.844 -3.311 1 96.38 154 TYR B CA 1
ATOM 2904 C C . TYR B 1 154 ? -10.938 15.758 -2.41 1 96.38 154 TYR B C 1
ATOM 2906 O O . TYR B 1 154 ? -11.828 16.031 -1.6 1 96.38 154 TYR B O 1
ATOM 2914 N N . ASP B 1 155 ? -10.445 14.555 -2.559 1 97.38 155 ASP B N 1
ATOM 2915 C CA . ASP B 1 155 ? -10.953 13.445 -1.76 1 97.38 155 ASP B CA 1
ATOM 2916 C C . ASP B 1 155 ? -10.578 13.609 -0.289 1 97.38 155 ASP B C 1
ATOM 2918 O O . ASP B 1 155 ? -11.375 13.305 0.599 1 97.38 155 ASP B O 1
ATOM 2922 N N . LEU B 1 156 ? -9.375 14.109 0.004 1 97.12 156 LEU B N 1
ATOM 2923 C CA . LEU B 1 156 ? -8.922 14.359 1.368 1 97.12 156 LEU B CA 1
ATOM 2924 C C . LEU B 1 156 ? -9.773 15.438 2.033 1 97.12 156 LEU B C 1
ATOM 2926 O O . LEU B 1 156 ? -10.07 15.352 3.227 1 97.12 156 LEU B O 1
ATOM 2930 N N . ASP B 1 157 ? -10.203 16.422 1.252 1 95.19 157 ASP B N 1
ATOM 2931 C CA . ASP B 1 157 ? -10.898 17.578 1.783 1 95.19 157 ASP B CA 1
ATOM 2932 C C . ASP B 1 157 ? -12.414 17.422 1.665 1 95.19 157 ASP B C 1
ATOM 2934 O O . ASP B 1 157 ? -13.156 18.375 1.89 1 95.19 157 ASP B O 1
ATOM 2938 N N . ASP B 1 158 ? -12.781 16.25 1.236 1 95.69 158 ASP B N 1
ATOM 2939 C CA . ASP B 1 158 ? -14.227 16.062 1.148 1 95.69 158 ASP B CA 1
ATOM 2940 C C . ASP B 1 158 ? -14.906 16.391 2.477 1 95.69 158 ASP B C 1
ATOM 2942 O O . ASP B 1 158 ? -14.5 15.883 3.527 1 95.69 158 ASP B O 1
ATOM 2946 N N . THR B 1 159 ? -15.891 17.172 2.486 1 92.38 159 THR B N 1
ATOM 2947 C CA . THR B 1 159 ? -16.484 17.734 3.699 1 92.38 159 THR B CA 1
ATOM 2948 C C . THR B 1 159 ? -17.266 16.672 4.457 1 92.38 159 THR B C 1
ATOM 2950 O O . THR B 1 159 ? -17.516 16.812 5.652 1 92.38 159 THR B O 1
ATOM 2953 N N . SER B 1 160 ? -17.656 15.625 3.811 1 92.12 160 SER B N 1
ATOM 2954 C CA . SER B 1 160 ? -18.469 14.594 4.445 1 92.12 160 SER B CA 1
ATOM 2955 C C . SER B 1 160 ? -17.656 13.344 4.742 1 92.12 160 SER B C 1
ATOM 2957 O O . SER B 1 160 ? -17.766 12.758 5.82 1 92.12 160 SER B O 1
ATOM 2959 N N . GLU B 1 161 ? -16.781 12.969 3.75 1 95.88 161 GLU B N 1
ATOM 2960 C CA . GLU B 1 161 ? -16.141 11.664 3.857 1 95.88 161 GLU B CA 1
ATOM 2961 C C . GLU B 1 161 ? -14.656 11.75 3.51 1 95.88 161 GLU B C 1
ATOM 2963 O O . GLU B 1 161 ? -14.102 10.836 2.898 1 95.88 161 GLU B O 1
ATOM 2968 N N . GLY B 1 162 ? -14.031 12.883 3.854 1 96.94 162 GLY B N 1
ATOM 2969 C CA . GLY B 1 162 ? -12.594 13.062 3.729 1 96.94 162 GLY B CA 1
ATOM 2970 C C . GLY B 1 162 ? -11.844 12.773 5.012 1 96.94 162 GLY B C 1
ATOM 2971 O O . GLY B 1 162 ? -12.18 11.836 5.738 1 96.94 162 GLY B O 1
ATOM 2972 N N . LEU B 1 163 ? -10.773 13.547 5.301 1 97.5 163 LEU B N 1
ATOM 2973 C CA . LEU B 1 163 ? -10.008 13.43 6.535 1 97.5 163 LEU B CA 1
ATOM 2974 C C . LEU B 1 163 ? -10.742 14.086 7.695 1 97.5 163 LEU B C 1
ATOM 2976 O O . LEU B 1 163 ? -11.422 15.102 7.512 1 97.5 163 LEU B O 1
ATOM 2980 N N . ARG B 1 164 ? -10.562 13.508 8.789 1 96.06 164 ARG B N 1
ATOM 2981 C CA . ARG B 1 164 ? -11.062 14.094 10.031 1 96.06 164 ARG B CA 1
ATOM 2982 C C . ARG B 1 164 ? -10.039 13.969 11.148 1 96.06 164 ARG B C 1
ATOM 2984 O O . ARG B 1 164 ? -9.266 13.016 11.188 1 96.06 164 ARG B O 1
ATOM 2991 N N . VAL B 1 165 ? -10 14.922 11.93 1 94.94 165 VAL B N 1
ATOM 2992 C CA . VAL B 1 165 ? -9.164 14.875 13.125 1 94.94 165 VAL B CA 1
ATOM 2993 C C . VAL B 1 165 ? -10.039 15.031 14.375 1 94.94 165 VAL B C 1
ATOM 2995 O O . VAL B 1 165 ? -10.859 15.945 14.445 1 94.94 165 VAL B O 1
ATOM 2998 N N . SER B 1 166 ? -9.875 14.008 15.227 1 87.69 166 SER B N 1
ATOM 2999 C CA . SER B 1 166 ? -10.641 14.016 16.469 1 87.69 166 SER B CA 1
ATOM 3000 C C . SER B 1 166 ? -9.805 14.516 17.625 1 87.69 166 SER B C 1
ATOM 3002 O O . SER B 1 166 ? -8.602 14.258 17.688 1 87.69 166 SER B O 1
ATOM 3004 N N . GLY B 1 167 ? -10.32 15.258 18.484 1 78.44 167 GLY B N 1
ATOM 3005 C CA . GLY B 1 167 ? -9.633 15.727 19.672 1 78.44 167 GLY B CA 1
ATOM 3006 C C . GLY B 1 167 ? -8.734 16.922 19.406 1 78.44 167 GLY B C 1
ATOM 3007 O O . GLY B 1 167 ? -8.773 17.5 18.312 1 78.44 167 GLY B O 1
ATOM 3008 N N . SER B 1 168 ? -7.93 17.297 20.453 1 78.44 168 SER B N 1
ATOM 3009 C CA . SER B 1 168 ? -7.152 18.531 20.375 1 78.44 168 SER B CA 1
ATOM 3010 C C . SER B 1 168 ? -5.707 18.234 19.969 1 78.44 168 SER B C 1
ATOM 3012 O O . SER B 1 168 ? -4.957 19.156 19.641 1 78.44 168 SER B O 1
ATOM 3014 N N . ASP B 1 169 ? -5.387 16.969 19.906 1 91.94 169 ASP B N 1
ATOM 3015 C CA . ASP B 1 169 ? -3.98 16.703 19.609 1 91.94 169 ASP B CA 1
ATOM 3016 C C . ASP B 1 169 ? -3.812 16.094 18.219 1 91.94 169 ASP B C 1
ATOM 3018 O O . ASP B 1 169 ? -3.768 14.875 18.062 1 91.94 169 ASP B O 1
ATOM 3022 N N . TRP B 1 170 ? -3.676 16.938 17.312 1 92.44 170 TRP B N 1
ATOM 3023 C CA . TRP B 1 170 ? -3.562 16.578 15.898 1 92.44 170 TRP B CA 1
ATOM 3024 C C . TRP B 1 170 ? -2.209 15.938 15.609 1 92.44 170 TRP B C 1
ATOM 3026 O O . TRP B 1 170 ? -1.999 15.367 14.531 1 92.44 170 TRP B O 1
ATOM 3036 N N . ARG B 1 171 ? -1.263 15.961 16.516 1 93.06 171 ARG B N 1
ATOM 3037 C CA . ARG B 1 171 ? 0.075 15.422 16.297 1 93.06 171 ARG B CA 1
ATOM 3038 C C . ARG B 1 171 ? 0.056 13.898 16.328 1 93.06 171 ARG B C 1
ATOM 3040 O O . ARG B 1 171 ? 0.97 13.25 15.805 1 93.06 171 ARG B O 1
ATOM 3047 N N . LEU B 1 172 ? -0.927 13.391 16.969 1 94.75 172 LEU B N 1
ATOM 3048 C CA . LEU B 1 172 ? -1.02 11.945 17.109 1 94.75 172 LEU B CA 1
ATOM 3049 C C . LEU B 1 172 ? -1.825 11.336 15.977 1 94.75 172 LEU B C 1
ATOM 3051 O O . LEU B 1 172 ? -2.969 11.727 15.734 1 94.75 172 LEU B O 1
ATOM 3055 N N . ASP B 1 173 ? -1.275 10.32 15.312 1 95.94 173 ASP B N 1
ATOM 3056 C CA . ASP B 1 173 ? -1.933 9.695 14.172 1 95.94 173 ASP B CA 1
ATOM 3057 C C . ASP B 1 173 ? -3.232 9.016 14.594 1 95.94 173 ASP B C 1
ATOM 3059 O O . ASP B 1 173 ? -4.18 8.938 13.805 1 95.94 173 ASP B O 1
ATOM 3063 N N . ARG B 1 174 ? -3.346 8.586 15.812 1 95.44 174 ARG B N 1
ATOM 3064 C CA . ARG B 1 174 ? -4.52 7.867 16.281 1 95.44 174 ARG B CA 1
ATOM 3065 C C . ARG B 1 174 ? -5.738 8.781 16.344 1 95.44 174 ARG B C 1
ATOM 3067 O O . ARG B 1 174 ? -6.867 8.312 16.5 1 95.44 174 ARG B O 1
ATOM 3074 N N . ASN B 1 175 ? -5.543 10.07 16.266 1 96.44 175 ASN B N 1
ATOM 3075 C CA . ASN B 1 175 ? -6.652 11.016 16.344 1 96.44 175 ASN B CA 1
ATOM 3076 C C . ASN B 1 175 ? -7.184 11.359 14.953 1 96.44 175 ASN B C 1
ATOM 3078 O O . ASN B 1 175 ? -8.133 12.133 14.82 1 96.44 175 ASN B O 1
ATOM 3082 N N . TRP B 1 176 ? -6.59 10.734 13.914 1 97.38 176 TRP B N 1
ATOM 3083 C CA . TRP B 1 176 ? -6.996 11.008 12.539 1 97.38 176 TRP B CA 1
ATOM 3084 C C . TRP B 1 176 ? -7.82 9.859 11.977 1 97.38 176 TRP B C 1
ATOM 3086 O O . TRP B 1 176 ? -7.574 8.695 12.305 1 97.38 176 TRP B O 1
ATOM 3096 N N . GLU B 1 177 ? -8.773 10.234 11.102 1 96.62 177 GLU B N 1
ATOM 3097 C CA . GLU B 1 177 ? -9.625 9.258 10.43 1 96.62 177 GLU B CA 1
ATOM 3098 C C . GLU B 1 177 ? -9.727 9.547 8.938 1 96.62 177 GLU B C 1
ATOM 3100 O O . GLU B 1 177 ? -9.828 10.711 8.531 1 96.62 177 GLU B O 1
ATOM 3105 N N . VAL B 1 178 ? -9.719 8.398 8.148 1 97.88 178 VAL B N 1
ATOM 3106 C CA . VAL B 1 178 ? -10.023 8.531 6.727 1 97.88 178 VAL B CA 1
ATOM 3107 C C . VAL B 1 178 ? -11.508 8.266 6.484 1 97.88 178 VAL B C 1
ATOM 3109 O O . VAL B 1 178 ? -12.094 7.387 7.109 1 97.88 178 VAL B O 1
ATOM 3112 N N . GLY B 1 179 ? -12.102 9.039 5.598 1 97.31 179 GLY B N 1
ATOM 3113 C CA . GLY B 1 179 ? -13.492 8.844 5.223 1 97.31 179 GLY B CA 1
ATOM 3114 C C . GLY B 1 179 ? -13.664 7.906 4.043 1 97.31 179 GLY B C 1
ATOM 3115 O O . GLY B 1 179 ? -12.68 7.449 3.457 1 97.31 179 GLY B O 1
ATOM 3116 N N . GLN B 1 180 ? -14.922 7.684 3.682 1 97 180 GLN B N 1
ATOM 3117 C CA . GLN B 1 180 ? -15.305 6.715 2.66 1 97 180 GLN B CA 1
ATOM 3118 C C . GLN B 1 180 ? -14.758 7.117 1.292 1 97 180 GLN B C 1
ATOM 3120 O O . GLN B 1 180 ? -14.406 6.254 0.484 1 97 180 GLN B O 1
ATOM 3125 N N . LYS B 1 181 ? -14.672 8.406 1.025 1 96.38 181 LYS B N 1
ATOM 3126 C CA . LYS B 1 181 ? -14.18 8.867 -0.27 1 96.38 181 LYS B CA 1
ATOM 3127 C C . LYS B 1 181 ? -12.711 8.5 -0.468 1 96.38 181 LYS B C 1
ATOM 3129 O O . LYS B 1 181 ? -12.312 8.062 -1.551 1 96.38 181 LYS B O 1
ATOM 3134 N N . ILE B 1 182 ? -11.969 8.664 0.583 1 97.62 182 ILE B N 1
ATOM 3135 C CA . ILE B 1 182 ? -10.562 8.305 0.529 1 97.62 182 ILE B CA 1
ATOM 3136 C C . ILE B 1 182 ? -10.414 6.789 0.39 1 97.62 182 ILE B C 1
ATOM 3138 O O . ILE B 1 182 ? -9.664 6.305 -0.458 1 97.62 182 ILE B O 1
ATOM 3142 N N . PHE B 1 183 ? -11.188 6.074 1.185 1 97.62 183 PHE B N 1
ATOM 3143 C CA . PHE B 1 183 ? -11.086 4.621 1.165 1 97.62 183 PHE B CA 1
ATOM 3144 C C . PHE B 1 183 ? -11.477 4.07 -0.2 1 97.62 183 PHE B C 1
ATOM 3146 O O . PHE B 1 183 ? -10.773 3.223 -0.757 1 97.62 183 PHE B O 1
ATOM 3153 N N . GLU B 1 184 ? -12.445 4.531 -0.754 1 94.88 184 GLU B N 1
ATOM 3154 C CA . GLU B 1 184 ? -12.961 4.027 -2.023 1 94.88 184 GLU B CA 1
ATOM 3155 C C . GLU B 1 184 ? -11.984 4.301 -3.164 1 94.88 184 GLU B C 1
ATOM 3157 O O . GLU B 1 184 ? -11.773 3.445 -4.027 1 94.88 184 GLU B O 1
ATOM 3162 N N . ASN B 1 185 ? -11.414 5.438 -3.197 1 95.69 185 ASN B N 1
ATOM 3163 C CA . ASN B 1 185 ? -10.625 5.863 -4.344 1 95.69 185 ASN B CA 1
ATOM 3164 C C . ASN B 1 185 ? -9.141 5.543 -4.148 1 95.69 185 ASN B C 1
ATOM 3166 O O . ASN B 1 185 ? -8.422 5.32 -5.121 1 95.69 185 ASN B O 1
ATOM 3170 N N . TRP B 1 186 ? -8.664 5.508 -2.885 1 97.5 186 TRP B N 1
ATOM 3171 C CA . TRP B 1 186 ? -7.234 5.441 -2.615 1 97.5 186 TRP B CA 1
ATOM 3172 C C . TRP B 1 186 ? -6.926 4.344 -1.604 1 97.5 186 TRP B C 1
ATOM 3174 O O . TRP B 1 186 ? -6.023 4.492 -0.773 1 97.5 186 TRP B O 1
ATOM 3184 N N . TRP B 1 187 ? -7.652 3.232 -1.637 1 96.44 187 TRP B N 1
ATOM 3185 C CA . TRP B 1 187 ? -7.5 2.148 -0.672 1 96.44 187 TRP B CA 1
ATOM 3186 C C . TRP B 1 187 ? -6.07 1.611 -0.678 1 96.44 187 TRP B C 1
ATOM 3188 O O . TRP B 1 187 ? -5.57 1.154 0.352 1 96.44 187 TRP B O 1
ATOM 3198 N N . PHE B 1 188 ? -5.367 1.699 -1.78 1 96.25 188 PHE B N 1
ATOM 3199 C CA . PHE B 1 188 ? -4.078 1.05 -1.976 1 96.25 188 PHE B CA 1
ATOM 3200 C C . PHE B 1 188 ? -2.979 1.794 -1.226 1 96.25 188 PHE B C 1
ATOM 3202 O O . PHE B 1 188 ? -1.859 1.292 -1.096 1 96.25 188 PHE B O 1
ATOM 3209 N N . VAL B 1 189 ? -3.229 3.008 -0.665 1 98.06 189 VAL B N 1
ATOM 3210 C CA . VAL B 1 189 ? -2.191 3.729 0.067 1 98.06 189 VAL B CA 1
ATOM 3211 C C . VAL B 1 189 ? -2.459 3.635 1.567 1 98.06 189 VAL B C 1
ATOM 3213 O O . VAL B 1 189 ? -1.721 4.207 2.373 1 98.06 189 VAL B O 1
ATOM 3216 N N . LEU B 1 190 ? -3.525 2.965 1.944 1 97.88 190 LEU B N 1
ATOM 3217 C CA . LEU B 1 190 ? -3.877 2.797 3.352 1 97.88 190 LEU B CA 1
ATOM 3218 C C . LEU B 1 190 ? -3.273 1.513 3.912 1 97.88 190 LEU B C 1
ATOM 3220 O O . LEU B 1 190 ? -2.533 0.814 3.217 1 97.88 190 LEU B O 1
ATOM 3224 N N . ASP B 1 191 ? -3.418 1.339 5.223 1 96.12 191 ASP B N 1
ATOM 3225 C CA . ASP B 1 191 ? -3.01 0.096 5.871 1 96.12 191 ASP B CA 1
ATOM 3226 C C . ASP B 1 191 ? -4.02 -0.324 6.938 1 96.12 191 ASP B C 1
ATOM 3228 O O . ASP B 1 191 ? -4.953 0.42 7.242 1 96.12 191 ASP B O 1
ATOM 3232 N N . PRO B 1 192 ? -3.857 -1.538 7.426 1 95.06 192 PRO B N 1
ATOM 3233 C CA . PRO B 1 192 ? -4.883 -2.068 8.328 1 95.06 192 PRO B CA 1
ATOM 3234 C C . PRO B 1 192 ? -5.051 -1.225 9.594 1 95.06 192 PRO B C 1
ATOM 3236 O O . PRO B 1 192 ? -6.16 -1.1 10.109 1 95.06 192 PRO B O 1
ATOM 3239 N N . ASP B 1 193 ? -3.996 -0.692 10.039 1 96.75 193 ASP B N 1
ATOM 3240 C CA . ASP B 1 193 ? -4.082 0.109 11.258 1 96.75 193 ASP B CA 1
ATOM 3241 C C . ASP B 1 193 ? -4.871 1.392 11.016 1 96.75 193 ASP B C 1
ATOM 3243 O O . ASP B 1 193 ? -5.668 1.805 11.859 1 96.75 193 ASP B O 1
ATOM 3247 N N . ILE B 1 194 ? -4.648 1.965 9.891 1 97.81 194 ILE B N 1
ATOM 3248 C CA . ILE B 1 194 ? -5.391 3.166 9.523 1 97.81 194 ILE B CA 1
ATOM 3249 C C . ILE B 1 194 ? -6.883 2.85 9.445 1 97.81 194 ILE B C 1
ATOM 3251 O O . ILE B 1 194 ? -7.711 3.594 9.984 1 97.81 194 ILE B O 1
ATOM 3255 N N . LEU B 1 195 ? -7.207 1.741 8.859 1 97 195 LEU B N 1
ATOM 3256 C CA . LEU B 1 195 ? -8.602 1.357 8.688 1 97 195 LEU B CA 1
ATOM 3257 C C . LEU B 1 195 ? -9.25 1.039 10.031 1 97 195 LEU B C 1
ATOM 3259 O O . LEU B 1 195 ? -10.359 1.482 10.312 1 97 195 LEU B O 1
ATOM 3263 N N . ARG B 1 196 ? -8.5 0.304 10.797 1 96.94 196 ARG B N 1
ATOM 3264 C CA . ARG B 1 196 ? -9 -0.065 12.117 1 96.94 196 ARG B CA 1
ATOM 3265 C C . ARG B 1 196 ? -9.266 1.172 12.969 1 96.94 196 ARG B C 1
ATOM 3267 O O . ARG B 1 196 ? -10.344 1.308 13.562 1 96.94 196 ARG B O 1
ATOM 3274 N N . GLN B 1 197 ? -8.297 2.023 13.055 1 97.31 197 GLN B N 1
ATOM 3275 C CA . GLN B 1 197 ? -8.422 3.236 13.852 1 97.31 197 GLN B CA 1
ATOM 3276 C C . GLN B 1 197 ? -9.531 4.137 13.312 1 97.31 197 GLN B C 1
ATOM 3278 O O . GLN B 1 197 ? -10.297 4.727 14.086 1 97.31 197 GLN B O 1
ATOM 3283 N N . SER B 1 198 ? -9.602 4.246 12.008 1 97.88 198 SER B N 1
ATOM 3284 C CA . SER B 1 198 ? -10.648 5.062 11.406 1 97.88 198 SER B CA 1
ATOM 3285 C C . SER B 1 198 ? -12.039 4.527 11.758 1 97.88 198 SER B C 1
ATOM 3287 O O . SER B 1 198 ? -12.938 5.297 12.094 1 97.88 198 SER B O 1
ATOM 3289 N N . ASN B 1 199 ? -12.18 3.227 11.695 1 97.38 199 ASN B N 1
ATOM 3290 C CA . ASN B 1 199 ? -13.469 2.633 12.023 1 97.38 199 ASN B CA 1
ATOM 3291 C C . ASN B 1 199 ? -13.812 2.812 13.5 1 97.38 199 ASN B C 1
ATOM 3293 O O . ASN B 1 199 ? -14.984 2.971 13.859 1 97.38 199 ASN B O 1
ATOM 3297 N N . LEU B 1 200 ? -12.852 2.754 14.391 1 97.31 200 LEU B N 1
ATOM 3298 C CA . LEU B 1 200 ? -13.062 3.016 15.812 1 97.31 200 LEU B CA 1
ATOM 3299 C C . LEU B 1 200 ? -13.57 4.438 16.031 1 97.31 200 LEU B C 1
ATOM 3301 O O . LEU B 1 200 ? -14.523 4.648 16.781 1 97.31 200 LEU B O 1
ATOM 3305 N N . LEU B 1 201 ? -12.953 5.375 15.383 1 96.25 201 LEU B N 1
ATOM 3306 C CA . LEU B 1 201 ? -13.336 6.777 15.531 1 96.25 201 LEU B CA 1
ATOM 3307 C C . LEU B 1 201 ? -14.711 7.027 14.922 1 96.25 201 LEU B C 1
ATOM 3309 O O . LEU B 1 201 ? -15.516 7.777 15.484 1 96.25 201 LEU B O 1
ATOM 3313 N N . ARG B 1 202 ? -14.992 6.363 13.789 1 96.5 202 ARG B N 1
ATOM 3314 C CA . ARG B 1 202 ? -16.312 6.461 13.172 1 96.5 202 ARG B CA 1
ATOM 3315 C C . ARG B 1 202 ? -17.391 5.938 14.109 1 96.5 202 ARG B C 1
ATOM 3317 O O . ARG B 1 202 ? -18.422 6.578 14.289 1 96.5 202 ARG B O 1
ATOM 3324 N N . GLN B 1 203 ? -17.109 4.852 14.695 1 96.44 203 GLN B N 1
ATOM 3325 C CA . GLN B 1 203 ? -18.062 4.262 15.641 1 96.44 203 GLN B CA 1
ATOM 3326 C C . GLN B 1 203 ? -18.312 5.195 16.812 1 96.44 203 GLN B C 1
ATOM 3328 O O . GLN B 1 203 ? -19.453 5.363 17.25 1 96.44 203 GLN B O 1
ATOM 3333 N N . ARG B 1 204 ? -17.312 5.824 17.312 1 94.5 204 ARG B N 1
ATOM 3334 C CA . ARG B 1 204 ? -17.406 6.719 18.453 1 94.5 204 ARG B CA 1
ATOM 3335 C C . ARG B 1 204 ? -18.328 7.902 18.156 1 94.5 204 ARG B C 1
ATOM 3337 O O . ARG B 1 204 ? -19.016 8.398 19.047 1 94.5 204 ARG B O 1
ATOM 3344 N N . ARG B 1 205 ? -18.266 8.305 16.922 1 92.31 205 ARG B N 1
ATOM 3345 C CA . ARG B 1 205 ? -19.109 9.461 16.609 1 92.31 205 ARG B CA 1
ATOM 3346 C C . ARG B 1 205 ? -20.422 9.023 15.977 1 92.31 205 ARG B C 1
ATOM 3348 O O . ARG B 1 205 ? -21.156 9.844 15.414 1 92.31 205 ARG B O 1
ATOM 3355 N N . GLY B 1 206 ? -20.734 7.68 15.891 1 93.88 206 GLY B N 1
ATOM 3356 C CA . GLY B 1 206 ? -22 7.148 15.422 1 93.88 206 GLY B CA 1
ATOM 3357 C C . GLY B 1 206 ? -22.078 7.004 13.914 1 93.88 206 GLY B C 1
ATOM 3358 O O . GLY B 1 206 ? -23.156 6.875 13.352 1 93.88 206 GLY B O 1
ATOM 3359 N N . ALA B 1 207 ? -20.938 7.039 13.273 1 93.81 207 ALA B N 1
ATOM 3360 C CA . ALA B 1 207 ? -20.922 6.887 11.82 1 93.81 207 ALA B CA 1
ATOM 3361 C C . ALA B 1 207 ? -20.75 5.426 11.422 1 93.81 207 ALA B C 1
ATOM 3363 O O . ALA B 1 207 ? -20.266 4.613 12.211 1 93.81 207 ALA B O 1
ATOM 3364 N N . GLY B 1 208 ? -21.188 5.062 10.211 1 95.44 208 GLY B N 1
ATOM 3365 C CA . GLY B 1 208 ? -21.031 3.711 9.695 1 95.44 208 GLY B CA 1
ATOM 3366 C C . GLY B 1 208 ? -19.594 3.342 9.406 1 95.44 208 GLY B C 1
ATOM 3367 O O . GLY B 1 208 ? -18.781 4.207 9.07 1 95.44 208 GLY B O 1
ATOM 3368 N N . ARG B 1 209 ? -19.328 2.061 9.422 1 95.75 209 ARG B N 1
ATOM 3369 C CA . ARG B 1 209 ? -18 1.55 9.094 1 95.75 209 ARG B CA 1
ATOM 3370 C C . ARG B 1 209 ? -17.656 1.81 7.625 1 95.75 209 ARG B C 1
ATOM 3372 O O . ARG B 1 209 ? -18.562 2.02 6.809 1 95.75 209 ARG B O 1
ATOM 3379 N N . LEU B 1 210 ? -16.391 1.863 7.387 1 95.12 210 LEU B N 1
ATOM 3380 C CA . LEU B 1 210 ? -15.938 1.943 6 1 95.12 210 LEU B CA 1
ATOM 3381 C C . LEU B 1 210 ? -16.391 0.721 5.211 1 95.12 210 LEU B C 1
ATOM 3383 O O . LEU B 1 210 ? -16.312 -0.407 5.699 1 95.12 210 LEU B O 1
ATOM 3387 N N . LEU B 1 211 ? -16.875 0.933 4.004 1 90.19 211 LEU B N 1
ATOM 3388 C CA . LEU B 1 211 ? -17.391 -0.133 3.156 1 90.19 211 LEU B CA 1
ATOM 3389 C C . LEU B 1 211 ? -16.391 -0.494 2.062 1 90.19 211 LEU B C 1
ATOM 3391 O O . LEU B 1 211 ? -15.867 0.388 1.378 1 90.19 211 LEU B O 1
ATOM 3395 N N . PRO B 1 212 ? -16.094 -1.753 1.933 1 85.19 212 PRO B N 1
ATOM 3396 C CA . PRO B 1 212 ? -15.188 -2.17 0.861 1 85.19 212 PRO B CA 1
ATOM 3397 C C . PRO B 1 212 ? -15.742 -1.87 -0.531 1 85.19 212 PRO B C 1
ATOM 3399 O O . PRO B 1 212 ? -16.953 -1.688 -0.691 1 85.19 212 PRO B O 1
ATOM 3402 N N . PRO B 1 213 ? -14.812 -1.781 -1.5 1 79.06 213 PRO B N 1
ATOM 3403 C CA . PRO B 1 213 ? -15.281 -1.579 -2.873 1 79.06 213 PRO B CA 1
ATOM 3404 C C . PRO B 1 213 ? -16.125 -2.748 -3.389 1 79.06 213 PRO B C 1
ATOM 3406 O O . PRO B 1 213 ? -15.844 -3.904 -3.059 1 79.06 213 PRO B O 1
ATOM 3409 N N . VAL B 1 214 ? -17.328 -2.484 -3.979 1 75 214 VAL B N 1
ATOM 3410 C CA . VAL B 1 214 ? -18.188 -3.52 -4.535 1 75 214 VAL B CA 1
ATOM 3411 C C . VAL B 1 214 ? -18.016 -3.588 -6.051 1 75 214 VAL B C 1
ATOM 3413 O O . VAL B 1 214 ? -17.812 -2.562 -6.703 1 75 214 VAL B O 1
ATOM 3416 N N . GLY B 1 215 ? -17.656 -4.816 -6.555 1 62.47 215 GLY B N 1
ATOM 3417 C CA . GLY B 1 215 ? -17.469 -5.023 -7.98 1 62.47 215 GLY B CA 1
ATOM 3418 C C . GLY B 1 215 ? -18.625 -4.488 -8.812 1 62.47 215 GLY B C 1
ATOM 3419 O O . GLY B 1 215 ? -19.766 -4.516 -8.375 1 62.47 215 GLY B O 1
ATOM 3420 N N . GLN B 1 216 ? -18.438 -3.523 -9.648 1 48.62 216 GLN B N 1
ATOM 3421 C CA . GLN B 1 216 ? -19.5 -3.127 -10.57 1 48.62 216 GLN B CA 1
ATOM 3422 C C . GLN B 1 216 ? -20.031 -4.328 -11.344 1 48.62 216 GLN B C 1
ATOM 3424 O O . GLN B 1 216 ? -19.266 -5.059 -11.977 1 48.62 216 GLN B O 1
ATOM 3429 N N . SER B 1 217 ? -20.984 -5.062 -10.773 1 39.91 217 SER B N 1
ATOM 3430 C CA . SER B 1 217 ? -21.688 -5.992 -11.648 1 39.91 217 SER B CA 1
ATOM 3431 C C . SER B 1 217 ? -22.062 -5.328 -12.969 1 39.91 217 SER B C 1
ATOM 3433 O O . SER B 1 217 ? -22.734 -4.301 -12.984 1 39.91 217 SER B O 1
ATOM 3435 N N . ASN B 1 218 ? -21.219 -5.238 -13.898 1 34.69 218 ASN B N 1
ATOM 3436 C CA . ASN B 1 218 ? -21.828 -4.984 -15.203 1 34.69 218 ASN B CA 1
ATOM 3437 C C . ASN B 1 218 ? -22.953 -5.969 -15.508 1 34.69 218 ASN B C 1
ATOM 3439 O O . ASN B 1 218 ? -22.688 -7.137 -15.797 1 34.69 218 ASN B O 1
ATOM 3443 N N . THR B 1 219 ? -24.031 -6.012 -14.797 1 32.59 219 THR B N 1
ATOM 3444 C CA . THR B 1 219 ? -25.25 -6.629 -15.289 1 32.59 219 THR B CA 1
ATOM 3445 C C . THR B 1 219 ? -25.578 -6.133 -16.703 1 32.59 219 THR B C 1
ATOM 3447 O O . THR B 1 219 ? -25.906 -4.961 -16.891 1 32.59 219 THR B O 1
ATOM 3450 N N . VAL B 1 220 ? -25.031 -6.672 -17.766 1 31.7 220 VAL B N 1
ATOM 3451 C CA . VAL B 1 220 ? -25.672 -6.617 -19.078 1 31.7 220 VAL B CA 1
ATOM 3452 C C . VAL B 1 220 ? -27.125 -7.047 -18.938 1 31.7 220 VAL B C 1
ATOM 3454 O O . VAL B 1 220 ? -27.422 -8.172 -18.516 1 31.7 220 VAL B O 1
ATOM 3457 N N . GLN B 1 221 ? -27.938 -6.168 -18.531 1 30.69 221 GLN B N 1
ATOM 3458 C CA . GLN B 1 221 ? -29.359 -6.363 -18.781 1 30.69 221 GLN B CA 1
ATOM 3459 C C . GLN B 1 221 ? -29.625 -6.875 -20.188 1 30.69 221 GLN B C 1
ATOM 3461 O O . GLN B 1 221 ? -29.344 -6.172 -21.172 1 30.69 221 GLN B O 1
ATOM 3466 N N . MET B 1 222 ? -29.453 -8.141 -20.438 1 30.36 222 MET B N 1
ATOM 3467 C CA . MET B 1 222 ? -30.094 -8.727 -21.609 1 30.36 222 MET B CA 1
ATOM 3468 C C . MET B 1 222 ? -31.578 -8.352 -21.656 1 30.36 222 MET B C 1
ATOM 3470 O O . MET B 1 222 ? -32.344 -8.773 -20.812 1 30.36 222 MET B O 1
ATOM 3474 N N . THR B 1 223 ? -31.844 -7.129 -22 1 30.66 223 THR B N 1
ATOM 3475 C CA . THR B 1 223 ? -33.219 -6.832 -22.453 1 30.66 223 THR B CA 1
ATOM 3476 C C . THR B 1 223 ? -33.688 -7.875 -23.453 1 30.66 223 THR B C 1
ATOM 3478 O O . THR B 1 223 ? -33.031 -8.117 -24.469 1 30.66 223 THR B O 1
ATOM 3481 N N . SER B 1 224 ? -34.312 -8.883 -22.938 1 29.55 224 SER B N 1
ATOM 3482 C CA . SER B 1 224 ? -35.219 -9.734 -23.719 1 29.55 224 SER B CA 1
ATOM 3483 C C . SER B 1 224 ? -36.062 -8.906 -24.656 1 29.55 224 SER B C 1
ATOM 3485 O O . SER B 1 224 ? -36.844 -8.062 -24.203 1 29.55 224 SER B O 1
ATOM 3487 N N . SER B 1 225 ? -35.562 -8.641 -25.875 1 26 225 SER B N 1
ATOM 3488 C CA . SER B 1 225 ? -36.594 -8.562 -26.906 1 26 225 SER B CA 1
ATOM 3489 C C . SER B 1 225 ? -37.219 -9.93 -27.172 1 26 225 SER B C 1
ATOM 3491 O O . SER B 1 225 ? -36.531 -10.953 -27.094 1 26 225 SER B O 1
#

Radius of gyration: 31.81 Å; Cα contacts (8 Å, |Δi|>4): 482; chains: 2; bounding box: 118×107×114 Å

Secondary structure (DSSP, 8-state):
---------------------------THHHHHHHHHHHHHHHT----SSS-----HHHHHHHHHHHHHHHTT-TTGGG-TT--B-PPP--S-SS---GGGSPPHHHHHS-B-GGGGG-S-HHHHHHHHHHHHS-GGGS-GGGTSTTHHHHHHHHHT-TTTS-EE-SS-TTSGGGEE--HHHHHHHGGG--HHHHHHHHHHHHHTTPPPPPPP------------/---------------------------THHHHHHHHHHHHHHH-----SS------HHHHHHHHHHHHHHHHT-TTGGG-TT--B-PPP--S-SS---GGGSPPHHHHHS-B-GGGGG-S-HHHHHHHHHHHHS-GGGS-GGGTSTTHHHHHHHHHT-TTTSEEE-SS-TTSGGGEEE-HHHHHHHGGG--HHHHHHHHHHHHHTTPPPPPPPPP----------

Organism: Penicillium oxalicum (strain 114-2 / CGMCC 5302) (NCBI:txid933388)

Solvent-accessible surface area (backbone atoms only — not comparable to full-atom values): 27108 Å² total; per-residue (Å²): 135,84,91,80,85,77,85,73,84,84,83,79,89,72,84,76,80,78,74,76,74,76,74,75,76,73,72,61,57,63,56,51,53,49,51,48,52,49,46,50,56,56,63,65,50,78,77,71,73,104,59,90,68,67,68,53,52,48,47,52,36,47,52,44,43,34,52,38,22,54,73,68,70,32,60,63,52,46,71,39,95,63,41,66,44,61,43,72,75,76,56,94,62,82,76,81,65,51,77,51,63,50,77,48,71,49,42,44,72,41,71,28,48,54,66,48,72,56,48,51,43,52,66,36,34,41,43,49,46,54,46,72,65,42,60,48,86,77,28,61,75,73,57,38,47,96,56,21,68,57,50,49,51,37,28,44,62,31,72,85,31,10,45,36,51,48,79,90,53,71,73,43,49,87,31,41,30,69,20,53,50,34,49,60,73,46,49,88,39,59,51,70,65,56,51,52,47,15,38,53,55,27,50,74,72,71,43,77,67,78,69,75,78,72,71,78,73,75,72,74,76,76,75,80,126,136,78,83,77,74,74,86,83,82,87,77,78,82,69,79,72,77,76,74,77,72,78,74,74,75,71,74,62,58,66,58,52,50,52,57,48,52,53,50,48,57,62,61,65,58,76,77,61,83,85,67,73,68,79,75,58,49,50,55,53,36,51,51,46,40,54,52,38,23,55,74,68,70,31,69,67,50,48,77,39,94,80,42,66,44,60,45,69,74,76,58,91,62,84,73,82,68,48,78,50,65,50,71,46,46,42,42,43,71,38,69,29,48,55,65,49,72,54,48,51,44,53,64,36,35,41,42,50,45,46,47,72,63,43,58,48,86,55,23,54,68,73,58,39,46,94,56,21,67,59,50,50,52,52,29,46,62,30,75,86,29,11,45,34,54,48,80,90,53,72,73,42,50,82,30,41,30,70,20,55,50,34,47,64,73,48,51,88,39,54,45,69,66,55,52,52,46,16,36,53,54,28,50,75,73,70,43,76,68,77,71,76,84,72,61,78,72,78,71,75,74,76,72,79,123

pLDDT: mean 75.75, std 29.03, range [16.61, 98.88]

InterPro domains:
  IPR021833 Protein of unknown function DUF3425 [PF11905] (93-131)

Sequence (450 aa):
MLNTGQFAPSDSIHSALANDELAADADLSGVLDFTAALNDLESARFTFPDDHTLDVPILSVLQAGSQLASLFGCEDTIWDPTALRTLSPISSSAMPLTSNLEPTAAQITIPHHPVFDILPWPSMRTKLITIFSLPAQARPVIARDPMALMQLIYDLDDTSEGLRVSGSDWRLDRNWEVGQKIFENWWFVLDPDILRQSNLLRQRRGAGRLLPPVGQSNTVQMTSSMLNTGQFAPSDSIHSALANDELAADADLSGVLDFTAALNDLESARFTFPDDHTLDVPILSVLQAGSQLASLFGCEDTIWDPTALRTLSPISSSAMPLTSNLEPTAAQITIPHHPVFDILPWPSMRTKLITIFSLPAQARPVIARDPMALMQLIYDLDDTSEGLRVSGSDWRLDRNWEVGQKIFENWWFVLDPDILRQSNLLRQRRGAGRLLPPVGQSNTVQMTSS

Foldseek 3Di:
DDDDDPPDPDDDDPPPPPPPPPPPPPPCVVVVVVVVVVVVVVVVPPPDPPDPPDDFFLVVVVVLQCVQCVVQVNNPQLPPLPDWDAGDQPDVDDDDADPQLGDDPLRHPAIDRCSLNSQSHNQLSNLVSVQLRDALVPHPPLSNDPCSSVVLVCQQSPRPFHKGAADDDNRHNLRIAGGQSCCARPVVSDDPVNQVSNQVVCVVVPHDHHDYDDPPPPPPPPPDD/DDDPDDDDDPDDCVVPPVPPPPPPPPPCVVVVVVVVVVVVVVVPPPCDPVRVVVCQQLVVVVVLQCVQCVVQVNNPQLPPLVDWDAGDQPDPDDDDADPQLGDDPLRHPAIDRCSLNSQRGNQLSNLVSVQLRDALVPHPPLSNDPCSSVVLVCQQSPRPFHKGAADDDSRHNLRIAGGQSCCARPVVSDDPVRQVSNQVVCVVVPHDHHDHDDPPPPPPPPPDD

Nearest PDB structures (foldseek):
  8rmq-assembly1_B  TM=2.814E-01  e=7.749E+00  Influenza A virus (A/Zhejiang/DTID-ZJU01/2013(H7N9))